Protein AF-A0A2N1HWY4-F1 (afdb_monomer)

pLDDT: mean 87.62, std 12.68, range [30.23, 97.81]

Sequence (451 aa):
MDNQNYYDKKFNTSLVYNDSLHDASQRIIEAYLDNKPAGSKNKKVSPTERDQLFWHSVLWQVTPSTVYNSEAFVLALTRYFSQDVVSNFPLLKLIASESPLSVKNAVRYSELALKPNTNKWQEFQQLTESKTHEFDELIAIIKLMHKEHEILLMDLEQAQRKLSSLSPLTCLIYISLFAFEHLLGQHSEVDCHLPEDNKTTEAWTAFKNIVAWKLENTKIEDFNLTEKCIFDTVKEHLIPFLFPTGEQKIDTKTYQNMSNLIIKQIALNSFISQSAHAFCFDDSIAFKLKKGIAVIEVANEQLNLDWKNNGHKLQLLDSYWLNRGVDELIASGMAEQKIGSAENHDANQFAVIKTFSNQLRLIEVYGLNEYLTADSGLRVKLHEALLSLNLMSAFYNKAFIAPYQQYLYVEKNWLAAISRLAFEGLKQGENRFPITWSFKKDKVGNLKTGL

Nearest PDB structures (foldseek):
  4nee-assembly3_A  TM=1.528E-01  e=3.029E+00  Rattus norvegicus

Radius of gyration: 28.38 Å; Cα contacts (8 Å, |Δi|>4): 444; chains: 1; bounding box: 70×58×83 Å

Structure (mmCIF, N/CA/C/O backbone):
data_AF-A0A2N1HWY4-F1
#
_entry.id   AF-A0A2N1HWY4-F1
#
loop_
_atom_site.group_PDB
_atom_site.id
_atom_site.type_symbol
_atom_site.label_atom_id
_atom_site.label_alt_id
_atom_site.label_comp_id
_atom_site.label_asym_id
_atom_site.label_entity_id
_atom_site.label_seq_id
_atom_site.pdbx_PDB_ins_code
_atom_site.Cartn_x
_atom_site.Cartn_y
_atom_site.Cartn_z
_atom_site.occupancy
_atom_site.B_iso_or_equiv
_atom_site.auth_seq_id
_atom_site.auth_comp_id
_atom_site.auth_asym_id
_atom_site.auth_atom_id
_atom_site.pdbx_PDB_model_num
ATOM 1 N N . MET A 1 1 ? 26.741 -30.828 -24.649 1.00 37.62 1 MET A N 1
ATOM 2 C CA . MET A 1 1 ? 25.425 -30.185 -24.463 1.00 37.62 1 MET A CA 1
ATOM 3 C C . MET A 1 1 ? 25.696 -28.703 -24.474 1.00 37.62 1 MET A C 1
ATOM 5 O O . MET A 1 1 ? 26.247 -28.205 -23.501 1.00 37.62 1 MET A O 1
ATOM 9 N N . ASP A 1 2 ? 25.461 -28.060 -25.615 1.00 42.22 2 ASP A N 1
ATOM 10 C CA . ASP A 1 2 ? 25.796 -26.652 -25.810 1.00 42.22 2 ASP A CA 1
ATOM 11 C C . ASP A 1 2 ? 25.108 -25.805 -24.749 1.00 42.22 2 ASP A C 1
ATOM 13 O O . ASP A 1 2 ? 23.881 -25.789 -24.636 1.00 42.22 2 ASP A O 1
ATOM 17 N N . ASN A 1 3 ? 25.926 -25.130 -23.947 1.00 56.34 3 ASN A N 1
ATOM 18 C CA . ASN A 1 3 ? 25.513 -24.229 -22.880 1.00 56.34 3 ASN A CA 1
ATOM 19 C C . ASN A 1 3 ? 25.042 -22.898 -23.497 1.00 56.34 3 ASN A C 1
ATOM 21 O O . ASN A 1 3 ? 25.537 -21.823 -23.171 1.00 56.34 3 ASN A O 1
ATOM 25 N N . GLN A 1 4 ? 24.163 -22.992 -24.495 1.00 72.75 4 GLN A N 1
ATOM 26 C CA . GLN A 1 4 ? 23.717 -21.874 -25.305 1.00 72.75 4 GLN A CA 1
ATOM 27 C C . GLN A 1 4 ? 22.623 -21.126 -24.544 1.00 72.75 4 GLN A C 1
ATOM 29 O O . GLN A 1 4 ? 21.641 -21.719 -24.091 1.00 72.75 4 GLN A O 1
ATOM 34 N N . ASN A 1 5 ? 22.816 -19.819 -24.386 1.00 88.69 5 ASN A N 1
ATOM 35 C CA . ASN A 1 5 ? 21.887 -18.923 -23.712 1.00 88.69 5 ASN A CA 1
ATOM 36 C C . ASN A 1 5 ? 20.464 -19.075 -24.290 1.00 88.69 5 ASN A C 1
ATOM 38 O O . ASN A 1 5 ? 20.266 -19.118 -25.507 1.00 88.69 5 ASN A O 1
ATOM 42 N N . TYR A 1 6 ? 19.467 -19.173 -23.404 1.00 92.19 6 TYR A N 1
ATOM 43 C CA . TYR A 1 6 ? 18.059 -19.360 -23.770 1.00 92.19 6 TYR A CA 1
ATOM 44 C C . TYR A 1 6 ? 17.565 -18.300 -24.763 1.00 92.19 6 TYR A C 1
ATOM 46 O O . TYR A 1 6 ? 16.882 -18.638 -25.735 1.00 92.19 6 TYR A O 1
ATOM 54 N N . TYR A 1 7 ? 17.917 -17.035 -24.531 1.00 94.00 7 TYR A N 1
ATOM 55 C CA . TYR A 1 7 ? 17.468 -15.925 -25.364 1.00 94.00 7 TYR A CA 1
ATOM 56 C C . TYR A 1 7 ? 18.136 -15.945 -26.731 1.00 94.00 7 TYR A C 1
ATOM 58 O O . TYR A 1 7 ? 17.436 -15.807 -27.728 1.00 94.00 7 TYR A O 1
ATOM 66 N N . ASP A 1 8 ? 19.436 -16.243 -26.793 1.00 92.94 8 ASP A N 1
ATOM 67 C CA . ASP A 1 8 ? 20.169 -16.395 -28.057 1.00 92.94 8 ASP A CA 1
ATOM 68 C C . ASP A 1 8 ? 19.541 -17.495 -28.920 1.00 92.94 8 ASP A C 1
ATOM 70 O O . ASP A 1 8 ? 19.282 -17.309 -30.109 1.00 92.94 8 ASP A O 1
ATOM 74 N N . LYS A 1 9 ? 19.224 -18.646 -28.312 1.00 91.81 9 LYS A N 1
ATOM 75 C CA . LYS A 1 9 ? 18.571 -19.757 -29.013 1.00 91.81 9 LYS A CA 1
ATOM 76 C C . LYS A 1 9 ? 17.204 -19.350 -29.560 1.00 91.81 9 LYS A C 1
ATOM 78 O O . LYS A 1 9 ? 16.886 -19.653 -30.712 1.00 91.81 9 LYS A O 1
ATOM 83 N N . LYS A 1 10 ? 16.380 -18.692 -28.742 1.00 91.31 10 LYS A N 1
ATOM 84 C CA . LYS A 1 10 ? 15.033 -18.271 -29.143 1.00 91.31 10 LYS A CA 1
ATOM 85 C C . LYS A 1 10 ? 15.085 -17.167 -30.207 1.00 91.31 10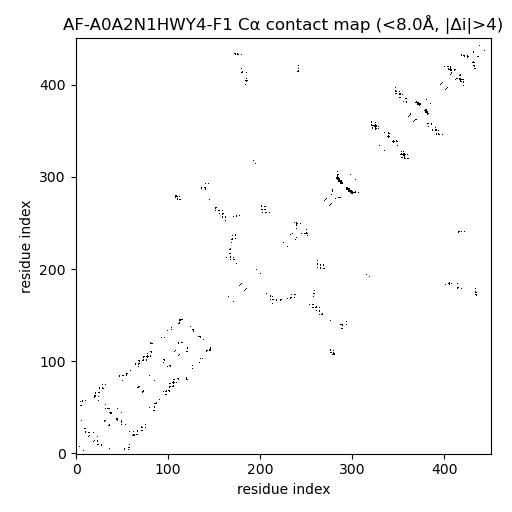 LYS A C 1
ATOM 87 O O . LYS A 1 10 ? 14.276 -17.194 -31.132 1.00 91.31 10 LYS A O 1
ATOM 92 N N . PHE A 1 11 ? 16.059 -16.264 -30.125 1.00 92.25 11 PHE A N 1
ATOM 93 C CA . PHE A 1 11 ? 16.294 -15.215 -31.113 1.00 92.25 11 PHE A CA 1
ATOM 94 C C . PHE A 1 11 ? 16.669 -15.824 -32.467 1.00 92.25 11 PHE A C 1
ATOM 96 O O . PHE A 1 11 ? 15.963 -15.612 -33.448 1.00 92.25 11 PHE A O 1
ATOM 103 N N . ASN A 1 12 ? 17.677 -16.702 -32.494 1.00 90.25 12 ASN A N 1
ATOM 104 C CA . ASN A 1 12 ? 18.094 -17.410 -33.709 1.00 90.25 12 ASN A CA 1
ATOM 105 C C . ASN A 1 12 ? 16.955 -18.232 -34.320 1.00 90.25 12 ASN A C 1
ATOM 107 O O . ASN A 1 12 ? 16.781 -18.253 -35.533 1.00 90.25 12 ASN A O 1
ATOM 111 N N . THR A 1 13 ? 16.146 -18.880 -33.480 1.00 90.00 13 THR A N 1
ATOM 112 C CA . THR A 1 13 ? 14.966 -19.623 -33.941 1.00 90.00 13 THR A CA 1
ATOM 113 C C . THR A 1 13 ? 13.958 -18.692 -34.620 1.00 90.00 13 THR A C 1
ATOM 115 O O . THR A 1 13 ? 13.431 -19.036 -35.670 1.00 90.00 13 THR A O 1
ATOM 118 N N . SER A 1 14 ? 13.719 -17.505 -34.059 1.00 88.06 14 SER A N 1
ATOM 119 C CA . SER A 1 14 ? 12.786 -16.514 -34.618 1.00 88.06 14 SER A CA 1
ATOM 120 C C . SER A 1 14 ? 13.265 -15.995 -35.981 1.00 88.06 14 SER A C 1
ATOM 122 O O . SER A 1 14 ? 12.477 -15.916 -36.919 1.00 88.06 14 SER A O 1
ATOM 124 N N . LEU A 1 15 ? 14.575 -15.768 -36.136 1.00 87.75 15 LEU A N 1
ATOM 125 C CA . LEU A 1 15 ? 15.171 -15.391 -37.425 1.00 87.75 15 LEU A CA 1
ATOM 126 C C . LEU A 1 15 ? 15.036 -16.490 -38.488 1.00 87.75 15 LEU A C 1
ATOM 128 O O . LEU A 1 15 ? 14.779 -16.192 -39.650 1.00 87.75 15 LEU A O 1
ATOM 132 N N . VAL A 1 16 ? 15.152 -17.766 -38.101 1.00 86.25 16 VAL A N 1
ATOM 133 C CA . VAL A 1 16 ? 14.926 -18.902 -39.016 1.00 86.25 16 VAL A CA 1
ATOM 134 C C . VAL A 1 16 ? 13.470 -18.964 -39.497 1.00 86.25 16 VAL A C 1
ATOM 136 O O . VAL A 1 16 ? 13.220 -19.388 -40.623 1.00 86.25 16 VAL A O 1
ATOM 139 N N . TYR A 1 17 ? 12.514 -18.495 -38.691 1.00 82.94 17 TYR A N 1
ATOM 140 C CA . TYR A 1 17 ? 11.104 -18.370 -39.077 1.00 82.94 17 TYR A CA 1
ATOM 141 C C . TYR A 1 17 ? 10.781 -17.084 -39.859 1.00 82.94 17 TYR A C 1
ATOM 143 O O . TYR A 1 17 ? 9.608 -16.771 -40.052 1.00 82.94 17 TYR A O 1
ATOM 151 N N . ASN A 1 18 ? 11.801 -16.392 -40.380 1.00 78.81 18 ASN A N 1
ATOM 152 C CA . ASN A 1 18 ? 11.673 -15.219 -41.248 1.00 78.81 18 ASN A CA 1
ATOM 153 C C . ASN A 1 18 ? 11.089 -13.968 -40.555 1.00 78.81 18 ASN A C 1
ATOM 155 O O . ASN A 1 18 ? 10.590 -13.069 -41.235 1.00 78.81 18 ASN A O 1
ATOM 159 N N . ASP A 1 19 ? 11.156 -13.892 -39.219 1.00 81.25 19 ASP A N 1
ATOM 160 C CA . ASP A 1 19 ? 10.855 -12.655 -38.492 1.00 81.25 19 ASP A CA 1
ATOM 161 C C . ASP A 1 19 ? 11.906 -11.579 -38.827 1.00 81.25 19 ASP A C 1
ATOM 163 O O . ASP A 1 19 ? 13.093 -11.873 -39.012 1.00 81.25 19 ASP A O 1
ATOM 167 N N . SER A 1 20 ? 11.489 -10.310 -38.858 1.00 90.12 20 SER A N 1
ATOM 168 C CA . SER A 1 20 ? 12.437 -9.198 -38.953 1.00 90.12 20 SER A CA 1
ATOM 169 C C . SER A 1 20 ? 13.322 -9.134 -37.697 1.00 90.12 20 SER A C 1
ATOM 171 O O . SER A 1 20 ? 12.920 -9.579 -36.619 1.00 90.12 20 SER A O 1
ATOM 173 N N . LEU A 1 21 ? 14.521 -8.542 -37.797 1.00 89.81 21 LEU A N 1
ATOM 174 C CA . LEU A 1 21 ? 15.394 -8.330 -36.628 1.00 89.81 21 LEU A CA 1
ATOM 175 C C . LEU A 1 21 ? 14.673 -7.575 -35.502 1.00 89.81 21 LEU A C 1
ATOM 177 O O . LEU A 1 21 ? 14.878 -7.872 -34.329 1.00 89.81 21 LEU A O 1
ATOM 181 N N . HIS A 1 22 ? 13.810 -6.627 -35.869 1.00 92.19 22 HIS A N 1
ATOM 182 C CA . HIS A 1 22 ? 12.997 -5.868 -34.928 1.00 92.19 22 HIS A CA 1
ATOM 183 C C . HIS A 1 22 ? 12.023 -6.778 -34.163 1.00 92.19 22 HIS A C 1
ATOM 185 O O . HIS A 1 22 ? 12.051 -6.820 -32.932 1.00 92.19 22 HIS A O 1
ATOM 191 N N . ASP A 1 23 ? 11.211 -7.557 -34.881 1.00 91.12 23 ASP A N 1
ATOM 192 C CA . ASP A 1 23 ? 10.171 -8.399 -34.276 1.00 91.12 23 ASP A CA 1
ATOM 193 C C . ASP A 1 23 ? 10.774 -9.547 -33.466 1.00 91.12 23 ASP A C 1
ATOM 195 O O . ASP A 1 23 ? 10.280 -9.890 -32.389 1.00 91.12 23 ASP A O 1
ATOM 199 N N . ALA A 1 24 ? 11.885 -10.111 -33.947 1.00 93.06 24 ALA A N 1
ATOM 200 C CA . ALA A 1 24 ? 12.639 -11.115 -33.215 1.00 93.06 24 ALA A CA 1
ATOM 201 C C . ALA A 1 24 ? 13.155 -10.551 -31.882 1.00 93.06 24 ALA A C 1
ATOM 203 O O . ALA A 1 24 ? 12.954 -11.187 -30.848 1.00 93.06 24 ALA A O 1
ATOM 204 N N . SER A 1 25 ? 13.756 -9.354 -31.864 1.00 93.94 25 SER A N 1
ATOM 205 C CA . SER A 1 25 ? 14.208 -8.718 -30.617 1.00 93.94 25 SER A CA 1
ATOM 206 C C . SER A 1 25 ? 13.038 -8.422 -29.674 1.00 93.94 25 SER A C 1
ATOM 208 O O . SER A 1 25 ? 13.122 -8.727 -28.482 1.00 93.94 25 SER A O 1
ATOM 210 N N . GLN A 1 26 ? 11.916 -7.917 -30.194 1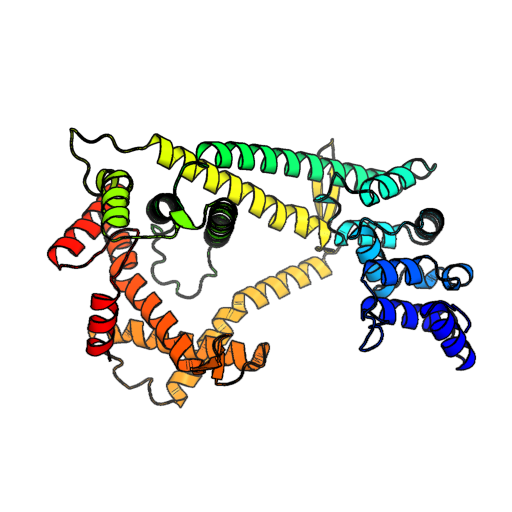.00 93.44 26 GLN A N 1
ATOM 211 C CA . GLN A 1 26 ? 10.733 -7.617 -29.387 1.00 93.44 26 GLN A CA 1
ATOM 212 C C . GLN A 1 26 ? 10.151 -8.872 -28.713 1.00 93.44 26 GLN A C 1
ATOM 214 O O . GLN A 1 26 ? 9.933 -8.876 -27.501 1.00 93.44 26 GLN A O 1
ATOM 219 N N . ARG A 1 27 ? 10.021 -9.990 -29.441 1.00 93.12 27 ARG A N 1
ATOM 220 C CA . ARG A 1 27 ? 9.556 -11.274 -28.874 1.00 93.12 27 ARG A CA 1
ATOM 221 C C . ARG A 1 27 ? 10.457 -11.815 -27.764 1.00 93.12 27 ARG A C 1
ATOM 223 O O . ARG A 1 27 ? 10.013 -12.603 -26.920 1.00 93.12 27 ARG A O 1
ATOM 230 N N . ILE A 1 28 ? 11.744 -11.474 -27.789 1.00 95.81 28 ILE A N 1
ATOM 231 C CA . ILE A 1 28 ? 12.697 -11.865 -26.747 1.00 95.81 28 ILE A CA 1
ATOM 232 C C . ILE A 1 28 ? 12.550 -10.988 -25.510 1.00 95.81 28 ILE A C 1
ATOM 234 O O . ILE A 1 28 ? 12.525 -11.522 -24.399 1.00 95.81 28 ILE A O 1
ATOM 238 N N . ILE A 1 29 ? 12.376 -9.683 -25.699 1.00 96.44 29 ILE A N 1
ATOM 239 C CA . ILE A 1 29 ? 12.075 -8.739 -24.620 1.00 96.44 29 ILE A CA 1
ATOM 240 C C . ILE A 1 29 ? 10.778 -9.145 -23.909 1.00 96.44 29 ILE A C 1
ATOM 242 O O . ILE A 1 29 ? 10.773 -9.316 -22.692 1.00 96.44 29 ILE A O 1
ATOM 246 N N . GLU A 1 30 ? 9.707 -9.411 -24.657 1.00 95.44 30 GLU A N 1
ATOM 247 C CA . GLU A 1 30 ? 8.430 -9.888 -24.109 1.00 95.44 30 GLU A CA 1
ATOM 248 C C . GLU A 1 30 ? 8.598 -11.206 -23.345 1.00 95.44 30 GLU A C 1
ATOM 250 O O . GLU A 1 30 ? 8.057 -11.381 -22.258 1.00 95.44 30 GLU A O 1
ATOM 255 N N . ALA A 1 31 ? 9.426 -12.128 -23.848 1.00 94.75 31 ALA A N 1
ATOM 256 C CA . ALA A 1 31 ? 9.707 -13.372 -23.138 1.00 94.75 31 ALA A CA 1
ATOM 257 C C . ALA A 1 31 ? 10.406 -13.144 -21.790 1.00 94.75 31 ALA A C 1
ATOM 259 O O . ALA A 1 31 ? 10.096 -13.833 -20.817 1.00 94.75 31 ALA A O 1
ATOM 260 N N . TYR A 1 32 ? 11.346 -12.203 -21.733 1.00 96.25 32 TYR A N 1
ATOM 261 C CA . TYR A 1 32 ? 12.007 -11.813 -20.492 1.00 96.25 32 TYR A CA 1
ATOM 262 C C . TYR A 1 32 ? 11.018 -11.168 -19.510 1.00 96.25 32 TYR A C 1
ATOM 264 O O . TYR A 1 32 ? 10.983 -11.542 -18.331 1.00 96.25 32 TYR A O 1
ATOM 272 N N . LEU A 1 33 ? 10.154 -10.271 -19.998 1.00 95.31 33 LEU A N 1
ATOM 273 C CA . LEU A 1 33 ? 9.088 -9.656 -19.202 1.00 95.31 33 LEU A CA 1
ATOM 274 C C . LEU A 1 33 ? 8.102 -10.697 -18.650 1.00 95.31 33 LEU A C 1
ATOM 276 O O . LEU A 1 33 ? 7.759 -10.650 -17.466 1.00 95.31 33 LEU A O 1
ATOM 280 N N . ASP A 1 34 ? 7.782 -11.715 -19.446 1.00 94.31 34 ASP A N 1
ATOM 281 C CA . ASP A 1 34 ? 6.984 -12.892 -19.080 1.00 94.31 34 ASP A CA 1
ATOM 282 C C . ASP A 1 34 ? 7.682 -13.853 -18.105 1.00 94.31 34 ASP A C 1
ATOM 284 O O . ASP A 1 34 ? 7.174 -14.944 -17.831 1.00 94.31 34 ASP A O 1
ATOM 288 N N . ASN A 1 35 ? 8.863 -13.506 -17.588 1.00 92.69 35 ASN A N 1
ATOM 289 C CA . ASN A 1 35 ? 9.628 -14.350 -16.675 1.00 92.69 35 ASN A CA 1
ATOM 290 C C . ASN A 1 35 ? 10.062 -15.693 -17.297 1.00 92.69 35 ASN A C 1
ATOM 292 O O . ASN A 1 35 ? 10.231 -16.696 -16.596 1.00 92.69 35 ASN A O 1
ATOM 296 N N . LYS A 1 36 ? 10.287 -15.734 -18.614 1.00 91.75 36 LYS A N 1
ATOM 297 C CA . LYS A 1 36 ? 10.892 -16.891 -19.288 1.00 91.75 36 LYS A CA 1
ATOM 298 C C . LYS A 1 36 ? 12.419 -16.746 -19.264 1.00 91.75 36 LYS A C 1
ATOM 300 O O . LYS A 1 36 ? 12.904 -15.632 -19.370 1.00 91.75 36 LYS A O 1
ATOM 305 N N . PRO A 1 37 ? 13.189 -17.839 -19.142 1.00 90.12 37 PRO A N 1
ATOM 306 C CA . PRO A 1 37 ? 12.729 -19.206 -18.930 1.00 90.12 37 PRO A CA 1
ATOM 307 C C . PRO A 1 37 ? 12.265 -19.441 -17.481 1.00 90.12 37 PRO A C 1
ATOM 309 O O . PRO A 1 37 ? 12.848 -18.928 -16.525 1.00 90.12 37 PRO A O 1
ATOM 312 N N . ALA A 1 38 ? 11.233 -20.274 -17.320 1.00 78.75 38 ALA A N 1
ATOM 313 C CA . ALA A 1 38 ? 10.741 -20.708 -16.007 1.00 78.75 38 ALA A CA 1
ATOM 314 C C . ALA A 1 38 ? 11.636 -21.792 -15.356 1.00 78.75 38 ALA A C 1
ATOM 316 O O . ALA A 1 38 ? 11.541 -22.051 -14.157 1.00 78.75 38 ALA A O 1
ATOM 317 N N . GLY A 1 39 ? 12.528 -22.411 -16.138 1.00 73.75 39 GLY A N 1
ATOM 318 C CA . GLY A 1 39 ? 13.317 -23.576 -15.731 1.00 73.75 39 GLY A CA 1
ATOM 319 C C . GLY A 1 39 ? 12.560 -24.899 -15.885 1.00 73.75 39 GLY A C 1
ATOM 320 O O . GLY A 1 39 ? 11.459 -24.948 -16.431 1.00 73.75 39 GLY A O 1
ATOM 321 N N . SER A 1 40 ? 13.175 -25.992 -15.433 1.00 73.69 40 SER A N 1
ATOM 322 C CA . SER A 1 40 ? 12.546 -27.323 -15.396 1.00 73.69 40 SER A CA 1
ATOM 323 C C . SER A 1 40 ? 11.934 -27.593 -14.018 1.00 73.69 40 SER A C 1
ATOM 325 O O . SER A 1 40 ? 12.282 -26.918 -13.049 1.00 73.69 40 SER A O 1
ATOM 327 N N . LYS A 1 41 ? 11.084 -28.626 -13.891 1.00 68.19 41 LYS A N 1
ATOM 328 C CA . LYS A 1 41 ? 10.497 -29.033 -12.595 1.00 68.19 41 LYS A CA 1
ATOM 329 C C . LYS A 1 41 ? 11.546 -29.230 -11.485 1.00 68.19 41 LYS A C 1
ATOM 331 O O . LYS A 1 41 ? 11.234 -28.983 -10.327 1.00 68.19 41 LYS A O 1
ATOM 336 N N . ASN A 1 42 ? 12.777 -29.609 -11.845 1.00 65.75 42 ASN A N 1
ATOM 337 C CA . ASN A 1 42 ? 13.858 -29.913 -10.902 1.00 65.75 42 ASN A CA 1
ATOM 338 C C . ASN A 1 42 ? 14.873 -28.769 -10.721 1.00 65.75 42 ASN A C 1
ATOM 340 O O . ASN A 1 42 ? 15.638 -28.787 -9.763 1.00 65.75 42 ASN A O 1
ATOM 344 N N . LYS A 1 43 ? 14.899 -27.774 -11.619 1.00 79.81 43 LYS A N 1
ATOM 345 C CA . LYS A 1 43 ? 15.765 -26.590 -11.505 1.00 79.81 43 LYS A CA 1
ATOM 346 C C . LYS A 1 43 ? 15.032 -25.370 -12.050 1.00 79.81 43 LYS A C 1
ATOM 348 O O . LYS A 1 43 ? 14.955 -25.183 -13.268 1.00 79.81 43 LYS A O 1
ATOM 353 N N . LYS A 1 44 ? 14.496 -24.560 -11.137 1.00 84.88 44 LYS A N 1
ATOM 354 C CA . LYS A 1 44 ? 13.939 -23.243 -11.456 1.00 84.88 44 LYS A CA 1
ATOM 355 C C . LYS A 1 44 ? 15.083 -22.274 -11.740 1.00 84.88 44 LYS A C 1
ATOM 357 O O . LYS A 1 44 ? 16.103 -22.326 -11.061 1.00 84.88 44 LYS A O 1
ATOM 362 N N . VAL A 1 45 ? 14.896 -21.420 -12.739 1.00 86.12 45 VAL A N 1
ATOM 363 C CA . VAL A 1 45 ? 15.841 -20.338 -13.042 1.00 86.12 45 VAL A CA 1
ATOM 364 C C . VAL A 1 45 ? 15.554 -19.190 -12.085 1.00 86.12 45 VAL A C 1
ATOM 366 O O . VAL A 1 45 ? 14.397 -18.771 -11.964 1.00 86.12 45 VAL A O 1
ATOM 369 N N . SER A 1 46 ? 16.580 -18.718 -11.380 1.00 89.88 46 SER A N 1
ATOM 370 C CA . SER A 1 46 ? 16.421 -17.590 -10.459 1.00 89.88 46 SER A CA 1
ATOM 371 C C . SER A 1 46 ? 16.212 -16.276 -11.233 1.00 89.88 46 SER A C 1
ATOM 373 O O . SER A 1 46 ? 16.608 -16.183 -12.398 1.00 89.88 46 SER A O 1
ATOM 375 N N . PRO A 1 47 ? 15.608 -15.240 -10.621 1.00 90.31 47 PRO A N 1
ATOM 376 C CA . PRO A 1 47 ? 15.508 -13.921 -11.248 1.00 90.31 47 PRO A CA 1
ATOM 377 C C . PRO A 1 47 ? 16.873 -13.388 -11.707 1.00 90.31 47 PRO A C 1
ATOM 379 O O . PRO A 1 47 ? 17.026 -13.008 -12.859 1.00 90.31 47 PRO A O 1
ATOM 382 N N . THR A 1 48 ? 17.899 -13.495 -10.861 1.00 91.06 48 THR A N 1
ATOM 383 C CA . THR A 1 48 ? 19.264 -13.057 -11.179 1.00 91.06 48 THR A CA 1
ATOM 384 C C . THR A 1 48 ? 19.873 -13.812 -12.360 1.00 91.06 48 THR A C 1
ATOM 386 O O . THR A 1 48 ? 20.467 -13.198 -13.241 1.00 91.06 48 THR A O 1
ATOM 389 N N . GLU A 1 49 ? 19.714 -15.139 -12.413 1.00 92.12 49 GLU A N 1
ATOM 390 C CA . GLU A 1 49 ? 20.183 -15.936 -13.555 1.00 92.12 49 GLU A CA 1
ATOM 391 C C . GLU A 1 49 ? 19.481 -15.502 -14.849 1.00 92.12 49 GLU A C 1
ATOM 393 O O . GLU A 1 49 ? 20.106 -15.422 -15.906 1.00 92.12 49 GLU A O 1
ATOM 398 N N . ARG A 1 50 ? 18.180 -15.195 -14.770 1.00 94.00 50 ARG A N 1
ATOM 399 C CA . ARG A 1 50 ? 17.389 -14.727 -15.911 1.00 94.00 50 ARG A CA 1
ATOM 400 C C . ARG A 1 50 ? 17.866 -13.368 -16.412 1.00 94.00 50 ARG A C 1
ATOM 402 O O . ARG A 1 50 ? 18.037 -13.214 -17.622 1.00 94.00 50 ARG A O 1
ATOM 409 N N . ASP A 1 5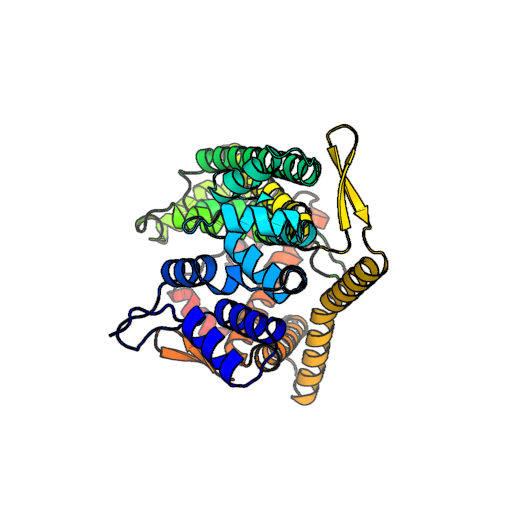1 ? 18.093 -12.428 -15.502 1.00 94.56 51 ASP A N 1
ATOM 410 C CA . ASP A 1 51 ? 18.620 -11.100 -15.813 1.00 94.56 51 ASP A CA 1
ATOM 411 C C . ASP A 1 51 ? 20.007 -11.226 -16.454 1.00 94.56 51 ASP A C 1
ATOM 413 O O . ASP A 1 51 ? 20.284 -10.612 -17.484 1.00 94.56 51 ASP A O 1
ATOM 417 N N . GLN A 1 52 ? 20.866 -12.090 -15.907 1.00 94.62 52 GLN A N 1
ATOM 418 C CA . GLN A 1 52 ? 22.217 -12.290 -16.420 1.00 94.62 52 GLN A CA 1
ATOM 419 C C . GLN A 1 52 ? 22.206 -12.857 -17.840 1.00 94.62 52 GLN A C 1
ATOM 421 O O . GLN A 1 52 ? 22.922 -12.341 -18.699 1.00 94.62 52 GLN A O 1
ATOM 426 N N . LEU A 1 53 ? 21.364 -13.861 -18.106 1.00 94.56 53 LEU A N 1
ATOM 427 C CA . LEU A 1 53 ? 21.170 -14.414 -19.447 1.00 94.56 53 LEU A CA 1
ATOM 428 C C . LEU A 1 53 ? 20.631 -13.362 -20.426 1.00 94.56 53 LEU A C 1
ATOM 430 O O . LEU A 1 53 ? 21.082 -13.306 -21.567 1.00 94.56 53 LEU A O 1
ATOM 434 N N . PHE A 1 54 ? 19.677 -12.530 -20.011 1.00 96.06 54 PHE A N 1
ATOM 435 C CA . PHE A 1 54 ? 19.058 -11.548 -20.901 1.00 96.06 54 PHE A CA 1
ATOM 436 C C . PHE A 1 54 ? 20.025 -10.415 -21.258 1.00 96.06 54 PHE A C 1
ATOM 438 O O . PHE A 1 54 ? 20.286 -10.167 -22.435 1.00 96.06 54 PHE A O 1
ATOM 445 N N . TRP A 1 55 ? 20.624 -9.765 -20.258 1.00 96.31 55 TRP A N 1
ATOM 446 C CA . TRP A 1 55 ? 21.470 -8.584 -20.465 1.00 96.31 55 TRP A CA 1
ATOM 447 C C . TRP A 1 55 ? 22.830 -8.893 -21.094 1.00 96.31 55 TRP A C 1
ATOM 449 O O . TRP A 1 55 ? 23.449 -7.991 -21.647 1.00 96.31 55 TRP A O 1
ATOM 459 N N . HIS A 1 56 ? 23.283 -10.151 -21.066 1.00 95.56 56 HIS A N 1
ATOM 460 C CA . HIS A 1 56 ? 24.517 -10.601 -21.730 1.00 95.56 56 HIS A CA 1
ATOM 461 C C . HIS A 1 56 ? 24.258 -11.426 -22.998 1.00 95.56 56 HIS A C 1
ATOM 463 O O . HIS A 1 56 ? 25.163 -12.089 -23.504 1.00 95.56 56 HIS A O 1
ATOM 469 N N . SER A 1 57 ? 23.026 -11.413 -23.509 1.00 94.69 57 SER A N 1
ATOM 470 C CA . SER A 1 57 ? 22.688 -12.052 -24.778 1.00 94.69 57 SER A CA 1
ATOM 471 C C . SER A 1 57 ? 23.445 -11.414 -25.946 1.00 94.69 57 SER A C 1
ATOM 473 O O . SER A 1 57 ? 23.635 -10.197 -25.998 1.00 94.69 57 SER A O 1
ATOM 475 N N . VAL A 1 58 ? 23.832 -12.231 -26.929 1.00 91.69 58 VAL A N 1
ATOM 476 C CA . VAL A 1 58 ? 24.487 -11.731 -28.150 1.00 91.69 58 VAL A CA 1
ATOM 477 C C . VAL A 1 58 ? 23.530 -10.938 -29.045 1.00 91.69 58 VAL A C 1
ATOM 479 O O . VAL A 1 58 ? 23.991 -10.206 -29.918 1.00 91.69 58 VAL A O 1
ATOM 482 N N . LEU A 1 59 ? 22.211 -11.018 -28.809 1.00 91.88 59 LEU A N 1
ATOM 483 C CA . LEU A 1 59 ? 21.199 -10.288 -29.583 1.00 91.88 59 LEU A CA 1
ATOM 484 C C . LEU A 1 59 ? 21.433 -8.771 -29.560 1.00 91.88 59 LEU A C 1
ATOM 486 O O . LEU A 1 59 ? 21.136 -8.082 -30.536 1.00 91.88 59 LEU A O 1
ATOM 490 N N . TRP A 1 60 ? 22.025 -8.243 -28.483 1.00 93.88 60 TRP A N 1
ATOM 491 C CA . TRP A 1 60 ? 22.302 -6.813 -28.342 1.00 93.88 60 TRP A CA 1
ATOM 492 C C . TRP A 1 60 ? 23.346 -6.288 -29.329 1.00 93.88 60 TRP A C 1
ATOM 494 O O . TRP A 1 60 ? 23.398 -5.088 -29.560 1.00 93.88 60 TRP A O 1
ATOM 504 N N . GLN A 1 61 ? 24.141 -7.167 -29.947 1.00 90.19 61 GLN A N 1
ATOM 505 C CA . GLN A 1 61 ? 25.112 -6.781 -30.976 1.00 90.19 61 GLN A CA 1
ATOM 506 C C . GLN A 1 61 ? 24.457 -6.489 -32.333 1.00 90.19 61 GLN A C 1
ATOM 508 O O . GLN A 1 61 ? 25.052 -5.812 -33.166 1.00 90.19 61 GLN A O 1
ATOM 513 N N . VAL A 1 62 ? 23.252 -7.017 -32.569 1.00 90.81 62 VAL A N 1
ATOM 514 C CA . VAL A 1 62 ? 22.551 -6.951 -33.864 1.00 90.81 62 VAL A CA 1
ATOM 515 C C . VAL A 1 62 ? 21.181 -6.276 -33.771 1.00 90.81 62 VAL A C 1
ATOM 517 O O . VAL A 1 62 ? 20.489 -6.140 -34.778 1.00 90.81 62 VAL A O 1
ATOM 520 N N . THR A 1 63 ? 20.768 -5.873 -32.567 1.00 92.12 63 THR A N 1
ATOM 521 C CA . THR A 1 63 ? 19.456 -5.265 -32.328 1.00 92.12 63 THR A CA 1
ATOM 522 C C . THR A 1 63 ? 19.391 -3.868 -32.954 1.00 92.12 63 THR A C 1
ATOM 524 O O . THR A 1 63 ? 20.258 -3.042 -32.668 1.00 92.12 63 THR A O 1
ATOM 527 N N . PRO A 1 64 ? 18.368 -3.572 -33.779 1.00 91.88 64 PRO A N 1
ATOM 528 C CA . PRO A 1 64 ? 18.169 -2.234 -34.328 1.00 91.88 64 PRO A CA 1
ATOM 529 C C . PRO A 1 64 ? 17.891 -1.198 -33.234 1.00 91.88 64 PRO A C 1
ATOM 531 O O . PRO A 1 64 ? 17.149 -1.478 -32.291 1.00 91.88 64 PRO A O 1
ATOM 534 N N . SER A 1 65 ? 18.387 0.031 -33.399 1.00 90.31 65 SER A N 1
ATOM 535 C CA . SER A 1 65 ? 18.181 1.114 -32.424 1.00 90.31 65 SER A CA 1
ATOM 536 C C . SER A 1 65 ? 16.710 1.501 -32.232 1.00 90.31 65 SER A C 1
ATOM 538 O O . SER A 1 65 ? 16.323 1.964 -31.160 1.00 90.31 65 SER A O 1
ATOM 540 N N . THR A 1 66 ? 15.849 1.237 -33.222 1.00 91.69 66 THR A N 1
ATOM 541 C CA . THR A 1 66 ? 14.396 1.443 -33.111 1.00 91.69 66 THR A CA 1
ATOM 542 C C . THR A 1 66 ? 13.765 0.619 -31.987 1.00 91.69 66 THR A C 1
ATOM 544 O O . THR A 1 66 ? 12.846 1.109 -31.334 1.00 91.69 66 THR A O 1
ATOM 547 N N . VAL A 1 67 ? 14.300 -0.572 -31.687 1.00 94.12 67 VAL A N 1
ATOM 548 C CA . VAL A 1 67 ? 13.804 -1.449 -30.610 1.00 94.12 67 VAL A CA 1
ATOM 549 C C . VAL A 1 67 ? 13.961 -0.790 -29.239 1.00 94.12 67 VAL A C 1
ATOM 551 O O . VAL A 1 67 ? 13.103 -0.970 -28.372 1.00 94.12 67 VAL A O 1
ATOM 554 N N . TYR A 1 68 ? 15.009 0.017 -29.042 1.00 94.81 68 TYR A N 1
ATOM 555 C CA . TYR A 1 68 ? 15.251 0.693 -27.768 1.00 94.81 68 TYR A CA 1
ATOM 556 C C . TYR A 1 68 ? 14.171 1.717 -27.413 1.00 94.81 68 TYR A C 1
ATOM 558 O O . TYR A 1 68 ? 14.024 2.048 -26.243 1.00 94.81 68 TYR A O 1
ATOM 566 N N . ASN A 1 69 ? 13.388 2.188 -28.386 1.00 93.38 69 ASN A N 1
ATOM 567 C CA . ASN A 1 69 ? 12.274 3.113 -28.160 1.00 93.38 69 ASN A CA 1
ATOM 568 C C . ASN A 1 69 ? 10.935 2.402 -27.890 1.00 93.38 69 ASN A C 1
ATOM 570 O O . ASN A 1 69 ? 9.931 3.070 -27.664 1.00 93.38 69 ASN A O 1
ATOM 574 N N . SER A 1 70 ? 10.892 1.066 -27.929 1.00 95.12 70 SER A N 1
ATOM 575 C CA . SER A 1 70 ? 9.659 0.315 -27.667 1.00 95.12 70 SER A CA 1
ATOM 576 C C . SER A 1 70 ? 9.291 0.312 -26.179 1.00 95.12 70 SER A C 1
ATOM 578 O O . SER A 1 70 ? 10.162 0.210 -25.312 1.00 95.12 70 SER A O 1
ATOM 580 N N . GLU A 1 71 ? 7.992 0.338 -25.870 1.00 94.00 71 GLU A N 1
ATOM 581 C CA . GLU A 1 71 ? 7.488 0.257 -24.488 1.00 94.00 71 GLU A CA 1
ATOM 582 C C . GLU A 1 71 ? 7.966 -1.016 -23.775 1.00 94.00 71 GLU A C 1
ATOM 584 O O . GLU A 1 71 ? 8.406 -0.969 -22.626 1.00 94.00 71 GLU A O 1
ATOM 589 N N . ALA A 1 72 ? 7.961 -2.153 -24.479 1.00 95.62 72 ALA A N 1
ATOM 590 C CA . ALA A 1 72 ? 8.461 -3.418 -23.952 1.00 95.62 72 ALA A CA 1
ATOM 591 C C . ALA A 1 72 ? 9.936 -3.309 -23.530 1.00 95.62 72 ALA A C 1
ATOM 593 O O . ALA A 1 72 ? 10.327 -3.809 -22.472 1.00 95.62 72 ALA A O 1
ATOM 594 N N . PHE A 1 73 ? 10.767 -2.629 -24.324 1.00 97.38 73 PHE A N 1
ATOM 595 C CA . PHE A 1 73 ? 12.162 -2.423 -23.956 1.00 97.38 73 PHE A CA 1
ATOM 596 C C . PHE A 1 73 ? 12.310 -1.484 -22.759 1.00 97.38 73 PHE A C 1
ATOM 598 O O . PHE A 1 73 ? 13.099 -1.785 -21.865 1.00 97.38 73 PHE A O 1
ATOM 605 N N . VAL A 1 74 ? 11.533 -0.396 -22.696 1.00 97.44 74 VAL A N 1
ATOM 606 C CA . VAL A 1 74 ? 11.530 0.507 -21.534 1.00 97.44 74 VAL A CA 1
ATOM 607 C C . VAL A 1 74 ? 11.203 -0.269 -20.260 1.00 97.44 74 VAL A C 1
ATOM 609 O O . VAL A 1 74 ? 11.948 -0.158 -19.296 1.00 97.44 74 VAL A O 1
ATOM 612 N N . LEU A 1 75 ? 10.187 -1.137 -20.270 1.00 97.12 75 LEU A N 1
ATOM 613 C CA . LEU A 1 75 ? 9.847 -1.991 -19.123 1.00 97.12 75 LEU A CA 1
ATOM 614 C C . LEU A 1 75 ? 10.966 -2.978 -18.761 1.00 97.12 75 LEU A C 1
ATOM 616 O O . LEU A 1 75 ? 11.224 -3.233 -17.580 1.00 97.12 75 LEU A O 1
ATOM 620 N N . ALA A 1 76 ? 11.652 -3.544 -19.757 1.00 97.62 76 ALA A N 1
ATOM 621 C CA . ALA A 1 76 ? 12.798 -4.409 -19.502 1.00 97.62 76 ALA A CA 1
ATOM 622 C C . ALA A 1 76 ? 13.934 -3.616 -18.846 1.00 97.62 76 ALA A C 1
ATOM 624 O O . ALA A 1 76 ? 14.488 -4.057 -17.839 1.00 97.62 76 ALA A O 1
ATOM 625 N N . LEU A 1 77 ? 14.231 -2.421 -19.355 1.00 97.81 77 LEU A N 1
ATOM 626 C CA . LEU A 1 77 ? 15.238 -1.526 -18.799 1.00 97.81 77 LEU A CA 1
ATOM 627 C C . LEU A 1 77 ? 14.840 -1.006 -17.405 1.00 97.81 77 LEU A C 1
ATOM 629 O O . LEU A 1 77 ? 15.693 -0.902 -16.529 1.00 97.81 77 LEU A O 1
ATOM 633 N N . THR A 1 78 ? 13.553 -0.777 -17.139 1.00 97.75 78 THR A N 1
ATOM 634 C CA . THR A 1 78 ? 13.041 -0.503 -15.789 1.00 97.75 78 THR A CA 1
ATOM 635 C C . THR A 1 78 ? 13.423 -1.636 -14.844 1.00 97.75 78 THR A C 1
ATOM 637 O O . THR A 1 78 ? 14.007 -1.379 -13.793 1.00 97.75 78 THR A O 1
ATOM 640 N N . ARG A 1 79 ? 13.205 -2.902 -15.242 1.00 96.00 79 ARG A N 1
ATOM 641 C CA . ARG A 1 79 ? 13.650 -4.059 -14.445 1.00 96.00 79 ARG A CA 1
ATOM 642 C C . ARG A 1 79 ? 15.161 -4.076 -14.227 1.00 96.00 79 ARG A C 1
ATOM 644 O O . ARG A 1 79 ? 15.586 -4.417 -13.130 1.00 96.00 79 ARG A O 1
ATOM 651 N N . TYR A 1 80 ? 15.962 -3.687 -15.224 1.00 96.56 80 TYR A N 1
ATOM 652 C CA . TYR A 1 80 ? 17.418 -3.564 -15.065 1.00 96.56 80 TYR A CA 1
ATOM 653 C C . TYR A 1 80 ? 17.800 -2.580 -13.960 1.00 96.56 80 TYR A C 1
ATOM 655 O O . TYR A 1 80 ? 18.679 -2.899 -13.162 1.00 96.56 80 TYR A O 1
ATOM 663 N N . PHE A 1 81 ? 17.144 -1.418 -13.898 1.00 96.75 81 PHE A N 1
ATOM 664 C CA . PHE A 1 81 ? 17.389 -0.409 -12.864 1.00 96.75 81 PHE A CA 1
ATOM 665 C C . PHE A 1 81 ? 16.762 -0.755 -11.503 1.00 96.75 81 PHE A C 1
ATOM 667 O O . PHE A 1 81 ? 17.199 -0.229 -10.482 1.00 96.75 81 PHE A O 1
ATOM 674 N N . SER A 1 82 ? 15.763 -1.640 -11.457 1.00 94.12 82 SER A N 1
ATOM 675 C CA . SER A 1 82 ? 15.127 -2.084 -10.207 1.00 94.12 82 SER A CA 1
ATOM 676 C C . SER A 1 82 ? 15.894 -3.181 -9.455 1.00 94.12 82 SER A C 1
ATOM 678 O O . SER A 1 82 ? 15.552 -3.453 -8.304 1.00 94.12 82 SER A O 1
ATOM 680 N N . GLN A 1 83 ? 16.897 -3.810 -10.074 1.00 92.69 83 GLN A N 1
ATOM 681 C CA . GLN A 1 83 ? 17.729 -4.871 -9.487 1.00 92.69 83 GLN A CA 1
ATOM 682 C C . GLN A 1 83 ? 19.178 -4.409 -9.304 1.00 92.69 83 GLN A C 1
ATOM 684 O O . GLN A 1 83 ? 19.623 -3.518 -10.012 1.00 92.69 83 GLN A O 1
ATOM 689 N N . ASP A 1 84 ? 19.939 -5.036 -8.405 1.00 91.00 84 ASP A N 1
ATOM 690 C CA . ASP A 1 84 ? 21.267 -4.528 -8.009 1.00 91.00 84 ASP A CA 1
ATOM 691 C C . ASP A 1 84 ? 22.454 -5.450 -8.343 1.00 91.00 84 ASP A C 1
ATOM 693 O O . ASP A 1 84 ? 23.599 -5.156 -8.003 1.00 91.00 84 ASP A O 1
ATOM 697 N N . VAL A 1 85 ? 22.191 -6.584 -8.997 1.00 89.75 85 VAL A N 1
ATOM 698 C CA . VAL A 1 85 ? 23.143 -7.696 -9.136 1.00 89.75 85 VAL A CA 1
ATOM 699 C C . VAL A 1 85 ? 23.790 -7.753 -10.519 1.00 89.75 85 VAL A C 1
ATOM 701 O O . VAL A 1 85 ? 25.000 -7.924 -10.642 1.00 89.75 85 VAL A O 1
ATOM 704 N N . VAL A 1 86 ? 22.994 -7.646 -11.581 1.00 93.56 86 VAL A N 1
ATOM 705 C CA . VAL A 1 86 ? 23.452 -7.805 -12.965 1.00 93.56 86 VAL A CA 1
ATOM 706 C C . VAL A 1 86 ? 23.816 -6.448 -13.540 1.00 93.56 86 VAL A C 1
ATOM 708 O O . VAL A 1 86 ? 22.994 -5.538 -13.529 1.00 93.56 86 VAL A O 1
ATOM 711 N N . SER A 1 87 ? 25.018 -6.310 -14.095 1.00 93.75 87 SER A N 1
ATOM 712 C CA . SER A 1 87 ? 25.484 -5.087 -14.754 1.00 93.75 87 SER A CA 1
ATOM 713 C C . SER A 1 87 ? 25.920 -5.372 -16.186 1.00 93.75 87 SER A C 1
ATOM 715 O O . SER A 1 87 ? 26.582 -6.374 -16.438 1.00 93.75 87 SER A O 1
ATOM 717 N N . ASN A 1 88 ? 25.565 -4.486 -17.116 1.00 95.00 88 ASN A N 1
ATOM 718 C CA . ASN A 1 88 ? 26.147 -4.420 -18.455 1.00 95.00 88 ASN A CA 1
ATOM 719 C C . ASN A 1 88 ? 26.290 -2.947 -18.865 1.00 95.00 88 ASN A C 1
ATOM 721 O O . ASN A 1 88 ? 25.556 -2.419 -19.701 1.00 95.00 88 ASN A O 1
ATOM 725 N N . PHE A 1 89 ? 27.241 -2.264 -18.229 1.00 93.94 89 PHE A N 1
ATOM 726 C CA . PHE A 1 89 ? 27.475 -0.839 -18.444 1.00 93.94 89 PHE A CA 1
ATOM 727 C C . PHE A 1 89 ? 27.835 -0.450 -19.897 1.00 93.94 89 PHE A C 1
ATOM 729 O O . PHE A 1 89 ? 27.364 0.593 -20.354 1.00 93.94 89 PHE A O 1
ATOM 736 N N . PRO A 1 90 ? 28.604 -1.248 -20.673 1.00 93.88 90 PRO A N 1
ATOM 737 C CA . PRO A 1 90 ? 28.827 -0.965 -22.093 1.00 93.88 90 PRO A CA 1
ATOM 738 C C . PRO A 1 90 ? 27.532 -0.916 -22.911 1.00 93.88 90 PRO A C 1
ATOM 740 O O . PRO A 1 90 ? 27.349 0.003 -23.708 1.00 93.88 90 PRO A O 1
ATOM 743 N N . LEU A 1 91 ? 26.615 -1.862 -22.681 1.00 94.56 91 LEU A N 1
ATOM 744 C CA . LEU A 1 91 ? 25.301 -1.855 -23.321 1.00 94.56 91 LEU A CA 1
ATOM 745 C C . LEU A 1 91 ? 24.471 -0.653 -22.861 1.00 94.56 91 LEU A C 1
ATOM 747 O O . LEU A 1 91 ? 23.854 0.011 -23.688 1.00 94.56 91 LEU A O 1
ATOM 751 N N . LEU A 1 92 ? 24.503 -0.321 -21.568 1.00 94.62 92 LEU A N 1
ATOM 752 C CA . LEU A 1 92 ? 23.802 0.852 -21.049 1.00 94.62 92 LEU A CA 1
ATOM 753 C C . LEU A 1 92 ? 24.283 2.155 -21.708 1.00 94.62 92 LEU A C 1
ATOM 755 O O . LEU A 1 92 ? 23.458 2.991 -22.065 1.00 94.62 92 LEU A O 1
ATOM 759 N N . LYS A 1 93 ? 25.595 2.314 -21.923 1.00 93.06 93 LYS A N 1
ATOM 760 C CA . LYS A 1 93 ? 26.163 3.461 -22.651 1.00 93.06 93 LYS A CA 1
ATOM 761 C C . LYS A 1 93 ? 25.653 3.552 -24.087 1.00 93.06 93 LYS A C 1
ATOM 763 O O . LYS A 1 93 ? 25.317 4.646 -24.527 1.00 93.06 93 LYS A O 1
ATOM 768 N N . LEU A 1 94 ? 25.575 2.420 -24.789 1.00 92.81 94 LEU A N 1
ATOM 769 C CA . LEU A 1 94 ? 25.024 2.356 -26.145 1.00 92.81 94 LEU A CA 1
ATOM 770 C C . LEU A 1 94 ? 23.543 2.762 -26.165 1.00 92.81 94 LEU A C 1
ATOM 772 O O . LEU A 1 94 ? 23.132 3.589 -26.972 1.00 92.81 94 LEU A O 1
ATOM 776 N N . ILE A 1 95 ? 22.741 2.224 -25.245 1.00 94.25 95 ILE A N 1
ATOM 777 C CA . ILE A 1 95 ? 21.317 2.570 -25.138 1.00 94.25 95 ILE A CA 1
ATOM 778 C C . ILE A 1 95 ? 21.155 4.060 -24.819 1.00 94.25 95 ILE A C 1
ATOM 780 O O . ILE A 1 95 ? 20.308 4.721 -25.407 1.00 94.25 95 ILE A O 1
ATOM 784 N N . ALA A 1 96 ? 21.984 4.605 -23.927 1.00 93.12 96 ALA A N 1
ATOM 785 C CA . ALA A 1 96 ? 21.938 6.014 -23.554 1.00 93.12 96 ALA A CA 1
ATOM 786 C C . ALA A 1 96 ? 22.251 6.955 -24.728 1.00 93.12 96 ALA A C 1
ATOM 788 O O . ALA A 1 96 ? 21.672 8.038 -24.789 1.00 93.12 96 ALA A O 1
ATOM 789 N N . SER A 1 97 ? 23.125 6.552 -25.661 1.00 91.12 97 SER A N 1
ATOM 790 C CA . SER A 1 97 ? 23.397 7.331 -26.875 1.00 91.12 97 SER A CA 1
ATOM 791 C C . SER A 1 97 ? 22.306 7.197 -27.938 1.00 91.12 97 SER A C 1
ATOM 793 O O . SER A 1 97 ? 21.999 8.178 -28.607 1.00 91.12 97 SER A O 1
ATOM 795 N N . GLU A 1 98 ? 21.723 6.007 -28.099 1.00 92.38 98 GLU A N 1
ATOM 796 C CA . GLU A 1 98 ? 20.737 5.723 -29.155 1.00 92.38 98 GLU A CA 1
ATOM 797 C C . GLU A 1 98 ? 19.303 6.126 -28.766 1.00 92.38 98 GLU A C 1
ATOM 799 O O . GLU A 1 98 ? 18.517 6.554 -29.609 1.00 92.38 98 GLU A O 1
ATOM 804 N N . SER A 1 99 ? 18.940 5.988 -27.488 1.00 94.31 99 SER A N 1
ATOM 805 C CA . SER A 1 99 ? 17.612 6.303 -26.954 1.00 94.31 99 SER A CA 1
ATOM 806 C C . SER A 1 99 ? 17.697 6.851 -25.517 1.00 94.31 99 SER A C 1
ATOM 808 O O . SER A 1 99 ? 17.396 6.156 -24.536 1.00 94.31 99 SER A O 1
ATOM 810 N N . PRO A 1 100 ? 18.084 8.129 -25.350 1.00 93.69 100 PRO A N 1
ATOM 811 C CA . PRO A 1 100 ? 18.175 8.751 -24.030 1.00 93.69 100 PRO A CA 1
ATOM 812 C C . PRO A 1 100 ? 16.819 8.826 -23.316 1.00 93.69 100 PRO A C 1
ATOM 814 O O . PRO A 1 100 ? 16.761 8.711 -22.091 1.00 93.69 100 PRO A O 1
ATOM 817 N N . LEU A 1 101 ? 15.717 8.979 -24.061 1.00 93.50 101 LEU A N 1
ATOM 818 C CA . LEU A 1 101 ? 14.369 9.029 -23.492 1.00 93.50 101 LEU A CA 1
ATOM 819 C C . LEU A 1 101 ? 13.985 7.703 -22.821 1.00 93.50 101 LEU A C 1
ATOM 821 O O . LEU A 1 101 ? 13.463 7.721 -21.708 1.00 93.50 101 LEU A O 1
ATOM 825 N N . SER A 1 102 ? 14.306 6.561 -23.436 1.00 95.69 102 SER A N 1
ATOM 826 C CA . SER A 1 102 ? 14.045 5.249 -22.836 1.00 95.69 102 SER A CA 1
ATOM 827 C C . SER A 1 102 ? 14.818 5.037 -21.542 1.00 95.69 102 SER A C 1
ATOM 829 O O . SER A 1 102 ? 14.263 4.495 -20.589 1.00 95.69 102 SER A O 1
ATOM 831 N N . VAL A 1 103 ? 16.065 5.518 -21.461 1.00 96.19 103 VAL A N 1
ATOM 832 C CA . VAL A 1 103 ? 16.837 5.497 -20.208 1.00 96.19 103 VAL A CA 1
ATOM 833 C C . VAL A 1 103 ? 16.179 6.383 -19.148 1.00 96.19 103 VAL A C 1
ATOM 835 O O . VAL A 1 103 ? 15.998 5.933 -18.018 1.00 96.19 103 VAL A O 1
ATOM 838 N N . LYS A 1 104 ? 15.773 7.612 -19.500 1.00 95.00 104 LYS A N 1
ATOM 839 C CA . LYS A 1 104 ? 15.084 8.532 -18.574 1.00 95.00 104 LYS A CA 1
ATOM 840 C C . LYS A 1 104 ? 13.806 7.908 -18.012 1.00 95.00 104 LYS A C 1
ATOM 842 O O . LYS A 1 104 ? 13.615 7.910 -16.798 1.00 95.00 104 LYS A O 1
ATOM 847 N N . ASN A 1 105 ? 12.972 7.340 -18.878 1.00 95.69 105 ASN A N 1
ATOM 848 C CA . ASN A 1 105 ? 11.725 6.688 -18.484 1.00 95.69 105 ASN A CA 1
ATOM 849 C C . ASN A 1 105 ? 11.992 5.452 -17.622 1.00 95.69 105 ASN A C 1
ATOM 851 O O . ASN A 1 105 ? 11.400 5.309 -16.558 1.00 95.69 105 ASN A O 1
ATOM 855 N N . ALA A 1 106 ? 12.948 4.608 -18.009 1.00 97.25 106 ALA A N 1
ATOM 856 C CA . ALA A 1 106 ? 13.284 3.419 -17.239 1.00 97.25 106 ALA A CA 1
ATOM 857 C C . ALA A 1 106 ? 13.775 3.741 -15.819 1.00 97.25 106 ALA A C 1
ATOM 859 O O . ALA A 1 106 ? 13.352 3.081 -14.872 1.00 97.25 106 ALA A O 1
ATOM 860 N N . VAL A 1 107 ? 14.612 4.775 -15.670 1.00 96.38 107 VAL A N 1
ATOM 861 C CA . VAL A 1 107 ? 15.099 5.272 -14.372 1.00 96.38 107 VAL A CA 1
ATOM 862 C C . VAL A 1 107 ? 13.970 5.855 -13.520 1.00 96.38 107 VAL A C 1
ATOM 864 O O . VAL A 1 107 ? 13.949 5.644 -12.305 1.00 96.38 107 VAL A O 1
ATOM 867 N N . ARG A 1 108 ? 13.025 6.581 -14.136 1.00 95.75 108 ARG A N 1
ATOM 868 C CA . ARG A 1 108 ? 11.823 7.077 -13.446 1.00 95.75 108 ARG A CA 1
ATOM 869 C C . ARG A 1 108 ? 10.978 5.907 -12.944 1.00 95.75 108 ARG A C 1
ATOM 871 O O . ARG A 1 108 ? 10.765 5.789 -11.742 1.00 95.75 108 ARG A O 1
ATOM 878 N N . TYR A 1 109 ? 10.580 4.999 -13.832 1.00 96.62 109 TYR A N 1
ATOM 879 C CA . TYR A 1 109 ? 9.705 3.873 -13.496 1.00 96.62 109 TYR A CA 1
ATOM 880 C C . TYR A 1 109 ? 10.341 2.860 -12.531 1.00 96.62 109 TYR A C 1
ATOM 882 O O . TYR A 1 109 ? 9.622 2.098 -11.893 1.00 96.62 109 TYR A O 1
ATOM 890 N N . SER A 1 110 ? 11.673 2.814 -12.402 1.00 96.12 110 SER A N 1
ATOM 891 C CA . SER A 1 110 ? 12.351 1.865 -11.502 1.00 96.12 110 SER A CA 1
ATOM 892 C C . SER A 1 110 ? 12.352 2.298 -10.033 1.00 96.12 110 SER A C 1
ATOM 894 O O . SER A 1 110 ? 12.904 1.581 -9.183 1.00 96.12 110 SER A O 1
ATOM 896 N N . GLU A 1 111 ? 11.786 3.477 -9.749 1.00 96.00 111 GLU A N 1
ATOM 897 C CA . GLU A 1 111 ? 11.757 4.124 -8.435 1.00 96.00 111 GLU A CA 1
ATOM 898 C C . GLU A 1 111 ? 13.160 4.369 -7.872 1.00 96.00 111 GLU A C 1
ATOM 900 O O . GLU A 1 111 ? 13.398 4.313 -6.663 1.00 96.00 111 GLU A O 1
ATOM 905 N N . LEU A 1 112 ? 14.129 4.646 -8.752 1.00 94.94 112 LEU A N 1
ATOM 906 C CA . LEU A 1 112 ? 15.507 4.911 -8.330 1.00 94.94 112 LEU A CA 1
ATOM 907 C C . LEU A 1 112 ? 15.585 6.132 -7.396 1.00 94.94 112 LEU A C 1
ATOM 909 O O . LEU A 1 112 ? 16.460 6.204 -6.535 1.00 94.94 112 LEU A O 1
ATOM 913 N N . ALA A 1 113 ? 14.610 7.042 -7.505 1.00 94.38 113 ALA A N 1
ATOM 914 C CA . ALA A 1 113 ? 14.392 8.190 -6.625 1.00 94.38 113 ALA A CA 1
ATOM 915 C C . ALA A 1 113 ? 14.195 7.843 -5.138 1.00 94.38 113 ALA A C 1
ATOM 917 O O . ALA A 1 113 ? 14.372 8.716 -4.295 1.00 94.38 113 ALA A O 1
ATOM 918 N N . LEU A 1 114 ? 13.871 6.592 -4.800 1.00 94.38 114 LEU A N 1
ATOM 919 C CA . LEU A 1 114 ? 13.732 6.119 -3.417 1.00 94.38 114 LEU A CA 1
ATOM 920 C C . LEU A 1 114 ? 14.900 5.218 -2.972 1.00 94.38 114 LEU A C 1
ATOM 922 O O . LEU A 1 114 ? 14.903 4.723 -1.846 1.00 94.38 114 LEU A O 1
ATOM 926 N N . LYS A 1 115 ? 15.898 4.991 -3.840 1.00 92.88 115 LYS A N 1
ATOM 927 C CA . LYS A 1 115 ? 16.950 3.972 -3.668 1.00 92.88 115 LYS A CA 1
ATOM 928 C C . LYS A 1 115 ? 18.372 4.558 -3.800 1.00 92.88 115 LYS A C 1
ATOM 930 O O . LYS A 1 115 ? 19.092 4.196 -4.736 1.00 92.88 115 LYS A O 1
ATOM 935 N N . PRO A 1 116 ? 18.811 5.429 -2.867 1.00 90.94 116 PRO A N 1
ATOM 936 C CA . PRO A 1 116 ? 20.086 6.155 -2.967 1.00 90.94 116 PRO A CA 1
ATOM 937 C C . PRO A 1 116 ? 21.337 5.266 -2.949 1.00 90.94 116 PRO A C 1
ATOM 939 O O . PRO A 1 116 ? 22.358 5.634 -3.519 1.00 90.94 116 PRO A O 1
ATOM 942 N N . ASN A 1 117 ? 21.266 4.085 -2.331 1.00 90.75 117 ASN A N 1
ATOM 943 C CA . ASN A 1 117 ? 22.435 3.233 -2.075 1.00 90.75 117 ASN A CA 1
ATOM 944 C C . ASN A 1 117 ? 22.591 2.064 -3.063 1.00 90.75 117 ASN A C 1
ATOM 946 O O . ASN A 1 117 ? 23.288 1.101 -2.759 1.00 90.75 117 ASN A O 1
ATOM 950 N N . THR A 1 118 ? 21.926 2.110 -4.219 1.00 93.69 118 THR A N 1
ATOM 951 C CA . THR A 1 118 ? 22.003 1.033 -5.221 1.00 93.69 118 THR A CA 1
ATOM 952 C C . THR A 1 118 ? 23.201 1.207 -6.153 1.00 93.69 118 THR A C 1
ATOM 954 O O . THR A 1 118 ? 23.543 2.324 -6.549 1.00 93.69 118 THR A O 1
ATOM 957 N N . ASN A 1 119 ? 23.799 0.100 -6.589 1.00 93.88 119 ASN A N 1
ATOM 958 C CA . ASN A 1 119 ? 24.799 0.087 -7.659 1.00 93.88 119 ASN A CA 1
ATOM 959 C C . ASN A 1 119 ? 24.217 0.677 -8.951 1.00 93.88 119 ASN A C 1
ATOM 961 O O . ASN A 1 119 ? 24.922 1.335 -9.712 1.00 93.88 119 ASN A O 1
ATOM 965 N N . LYS A 1 120 ? 22.909 0.510 -9.185 1.00 94.75 120 LYS A N 1
ATOM 966 C CA . LYS A 1 120 ? 22.220 1.104 -10.341 1.00 94.75 120 LYS A CA 1
ATOM 967 C C . LYS A 1 120 ? 22.169 2.614 -10.334 1.00 94.75 120 LYS A C 1
ATOM 969 O O . LYS A 1 120 ? 22.287 3.224 -11.396 1.00 94.75 120 LYS A O 1
ATOM 974 N N . TRP A 1 121 ? 22.043 3.216 -9.160 1.00 95.25 121 TRP A N 1
ATOM 975 C CA . TRP A 1 121 ? 22.187 4.655 -9.038 1.00 95.25 121 TRP A CA 1
ATOM 976 C C . TRP A 1 121 ? 23.596 5.105 -9.428 1.00 95.25 121 TRP A C 1
ATOM 978 O O . TRP A 1 121 ? 23.736 6.025 -10.231 1.00 95.25 121 TRP A O 1
ATOM 988 N N . GLN A 1 122 ? 24.631 4.401 -8.967 1.00 93.00 122 GLN A N 1
ATOM 989 C CA . GLN A 1 122 ? 26.019 4.707 -9.327 1.00 93.00 122 GLN A CA 1
ATOM 990 C C . GLN A 1 122 ? 26.285 4.535 -10.832 1.00 93.00 122 GLN A C 1
ATOM 992 O O . GLN A 1 122 ? 26.875 5.417 -11.452 1.00 93.00 122 GLN A O 1
ATOM 997 N N . GLU A 1 123 ? 25.812 3.443 -11.445 1.00 93.00 123 GLU A N 1
ATOM 998 C CA . GLU A 1 123 ? 25.907 3.227 -12.898 1.00 93.00 123 GLU A CA 1
ATOM 999 C C . GLU A 1 123 ? 25.231 4.355 -13.683 1.00 93.00 123 GLU A C 1
ATOM 1001 O O . GLU A 1 123 ? 25.791 4.858 -14.657 1.00 93.00 123 GLU A O 1
ATOM 1006 N N . PHE A 1 124 ? 24.040 4.782 -13.256 1.00 93.88 124 PHE A N 1
ATOM 1007 C CA . PHE A 1 124 ? 23.335 5.883 -13.903 1.00 93.88 124 PHE A CA 1
ATOM 1008 C C . PHE A 1 124 ? 24.100 7.206 -13.768 1.00 93.88 124 PHE A C 1
ATOM 1010 O O . PHE A 1 124 ? 24.219 7.948 -14.742 1.00 93.88 124 PHE A O 1
ATOM 1017 N N . GLN A 1 125 ? 24.695 7.483 -12.604 1.00 92.19 125 GLN A N 1
ATOM 1018 C CA . GLN A 1 125 ? 25.539 8.665 -12.414 1.00 92.19 125 GLN A CA 1
ATOM 1019 C C . GLN A 1 125 ? 26.760 8.669 -13.342 1.00 92.19 125 GLN A C 1
ATOM 1021 O O . GLN A 1 125 ? 27.068 9.700 -13.941 1.00 92.19 125 GLN A O 1
ATOM 1026 N N . GLN A 1 126 ? 27.406 7.518 -13.538 1.00 90.06 126 GLN A N 1
ATOM 1027 C CA . GLN A 1 126 ? 28.551 7.391 -14.446 1.00 90.06 126 GLN A CA 1
ATOM 1028 C C . GLN A 1 126 ? 28.205 7.702 -15.914 1.00 90.06 126 GLN A C 1
ATOM 1030 O O . GLN A 1 126 ? 29.100 8.028 -16.694 1.00 90.06 126 GLN A O 1
ATOM 1035 N N . LEU A 1 127 ? 26.928 7.658 -16.322 1.00 86.50 127 LEU A N 1
ATOM 1036 C CA . LEU A 1 127 ? 26.528 8.102 -17.666 1.00 86.50 127 LEU A CA 1
ATOM 1037 C C . LEU A 1 127 ? 26.748 9.611 -17.874 1.00 86.50 127 LEU A C 1
ATOM 1039 O O . LEU A 1 127 ? 26.999 10.029 -19.004 1.00 86.50 127 LEU A O 1
ATOM 1043 N N . THR A 1 128 ? 26.726 10.422 -16.809 1.00 72.38 128 THR A N 1
ATOM 1044 C CA . THR A 1 128 ? 26.954 11.884 -16.884 1.00 72.38 128 THR A CA 1
ATOM 1045 C C . THR A 1 128 ? 28.415 12.309 -16.870 1.00 72.38 128 THR A C 1
ATOM 1047 O O . THR A 1 128 ? 28.722 13.466 -17.127 1.00 72.38 128 THR A O 1
ATOM 1050 N N . GLU A 1 129 ? 29.345 11.374 -16.666 1.00 69.50 129 GLU A N 1
ATOM 1051 C CA . GLU A 1 129 ? 30.777 11.634 -16.881 1.00 69.50 129 GLU A CA 1
ATOM 1052 C C . GLU A 1 129 ? 31.124 11.738 -18.383 1.00 69.50 129 GLU A C 1
ATOM 1054 O O . GLU A 1 129 ? 32.244 12.090 -18.760 1.00 69.50 129 GLU A O 1
ATOM 1059 N N . SER A 1 130 ? 30.158 11.442 -19.262 1.00 62.25 130 SER A N 1
ATOM 1060 C CA . SER A 1 130 ? 30.241 11.685 -20.701 1.00 62.25 130 SER A CA 1
ATOM 1061 C C . SER A 1 130 ? 29.912 13.149 -21.050 1.00 62.25 130 SER A C 1
ATOM 1063 O O . SER A 1 130 ? 29.247 13.851 -20.302 1.00 62.25 130 SER A O 1
ATOM 1065 N N . LYS A 1 131 ? 30.377 13.648 -22.205 1.00 57.38 131 LYS A N 1
ATOM 1066 C CA . LYS A 1 131 ? 30.281 15.075 -22.604 1.00 57.38 131 LYS A CA 1
ATOM 1067 C C . LYS A 1 131 ? 28.850 15.621 -22.790 1.00 57.38 131 LYS A C 1
ATOM 1069 O O . LYS A 1 131 ? 28.692 16.796 -23.110 1.00 57.38 131 LYS A O 1
ATOM 1074 N N . THR A 1 132 ? 27.823 14.788 -22.664 1.00 63.34 132 THR A N 1
ATOM 1075 C CA . THR A 1 132 ? 26.423 15.144 -22.907 1.00 63.34 132 THR A CA 1
ATOM 1076 C C . THR A 1 132 ? 25.686 15.354 -21.587 1.00 63.34 132 THR A C 1
ATOM 1078 O O . THR A 1 132 ? 25.447 14.396 -20.858 1.00 63.34 132 THR A O 1
ATOM 1081 N N . HIS A 1 133 ? 25.244 16.587 -21.327 1.00 81.69 133 HIS A N 1
ATOM 1082 C CA . HIS A 1 133 ? 24.441 16.992 -20.156 1.00 81.69 133 HIS A CA 1
ATOM 1083 C C . HIS A 1 133 ? 22.978 16.487 -20.196 1.00 81.69 133 HIS A C 1
ATOM 1085 O O . HIS A 1 133 ? 22.071 17.095 -19.630 1.00 81.69 133 HIS A O 1
ATOM 1091 N N . GLU A 1 134 ? 22.723 15.382 -20.901 1.00 87.06 134 GLU A N 1
ATOM 1092 C CA . GLU A 1 134 ? 21.385 14.869 -21.227 1.00 87.06 134 GLU A CA 1
ATOM 1093 C C . GLU A 1 134 ? 20.614 14.402 -19.980 1.00 87.06 134 GLU A C 1
ATOM 1095 O O . GLU A 1 134 ? 19.385 14.506 -19.928 1.00 87.06 134 GLU A O 1
ATOM 1100 N N . PHE A 1 135 ? 21.330 13.908 -18.963 1.00 92.38 135 PHE A N 1
ATOM 1101 C CA . PHE A 1 135 ? 20.761 13.332 -17.739 1.00 92.38 135 PHE A CA 1
ATOM 1102 C C . PHE A 1 135 ? 20.925 14.220 -16.496 1.00 92.38 135 PHE A C 1
ATOM 1104 O O . PHE A 1 135 ? 20.395 13.876 -15.440 1.00 92.38 135 PHE A O 1
ATOM 1111 N N . ASP A 1 136 ? 21.608 15.363 -16.601 1.00 90.62 136 ASP A N 1
ATOM 1112 C CA . ASP A 1 136 ? 21.986 16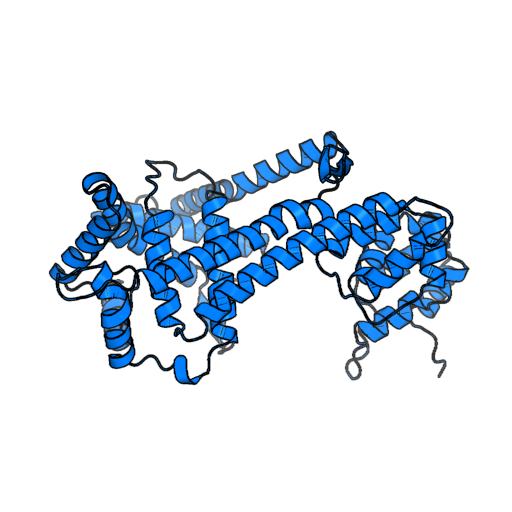.201 -15.453 1.00 90.62 136 ASP A CA 1
ATOM 1113 C C . ASP A 1 136 ? 20.774 16.690 -14.652 1.00 90.62 136 ASP A C 1
ATOM 1115 O O . ASP A 1 136 ? 20.761 16.599 -13.423 1.00 90.62 136 ASP A O 1
ATOM 1119 N N . GLU A 1 137 ? 19.729 17.164 -15.343 1.00 91.19 137 GLU A N 1
ATOM 1120 C CA . GLU A 1 137 ? 18.484 17.607 -14.702 1.00 91.19 137 GLU A CA 1
ATOM 1121 C C . GLU A 1 137 ? 17.818 16.451 -13.941 1.00 91.19 137 GLU A C 1
ATOM 1123 O O . GLU A 1 137 ? 17.435 16.609 -12.781 1.00 91.19 137 GLU A O 1
ATOM 1128 N N . LEU A 1 138 ? 17.745 15.268 -14.559 1.00 93.56 138 LEU A N 1
ATOM 1129 C CA . LEU A 1 138 ? 17.141 14.081 -13.955 1.00 93.56 138 LEU A CA 1
ATOM 1130 C C . LEU A 1 138 ? 17.924 13.616 -12.719 1.00 93.56 138 LEU A C 1
ATOM 1132 O O . LEU A 1 138 ? 17.327 13.340 -11.680 1.00 93.56 138 LEU A O 1
ATOM 1136 N N . ILE A 1 139 ? 19.257 13.584 -12.798 1.00 93.75 139 ILE A N 1
ATOM 1137 C CA . ILE A 1 139 ? 20.123 13.257 -11.659 1.00 93.75 139 ILE A CA 1
ATOM 1138 C C . ILE A 1 139 ? 19.924 14.249 -10.521 1.00 93.75 139 ILE A C 1
ATOM 1140 O O . ILE A 1 139 ? 19.839 13.845 -9.362 1.00 93.75 139 ILE A O 1
ATOM 1144 N N . ALA A 1 140 ? 19.871 15.544 -10.823 1.00 93.31 140 ALA A N 1
ATOM 1145 C CA . ALA A 1 140 ? 19.703 16.562 -9.801 1.00 93.31 140 ALA A CA 1
ATOM 1146 C C . ALA A 1 140 ? 18.320 16.473 -9.125 1.00 93.31 140 ALA A C 1
ATOM 1148 O O . ALA A 1 140 ? 18.246 16.600 -7.904 1.00 93.31 140 ALA A O 1
ATOM 1149 N N . ILE A 1 141 ? 17.253 16.154 -9.867 1.00 94.81 141 ILE A N 1
ATOM 1150 C CA . ILE A 1 141 ? 15.925 15.875 -9.289 1.00 94.81 141 ILE A CA 1
ATOM 1151 C C . ILE A 1 141 ? 15.964 14.629 -8.396 1.00 94.81 141 ILE A C 1
ATOM 1153 O O . ILE A 1 141 ? 15.484 14.679 -7.266 1.00 94.81 141 ILE A O 1
ATOM 1157 N N . ILE A 1 142 ? 16.576 13.532 -8.853 1.00 95.50 142 ILE A N 1
ATOM 1158 C CA . ILE A 1 142 ? 16.699 12.300 -8.058 1.00 95.50 142 ILE A CA 1
ATOM 1159 C C . ILE A 1 142 ? 17.484 12.550 -6.763 1.00 95.50 142 ILE A C 1
ATOM 1161 O O . ILE A 1 142 ? 17.060 12.101 -5.704 1.00 95.50 142 ILE A O 1
ATOM 1165 N N . LYS A 1 143 ? 18.567 13.337 -6.807 1.00 94.94 143 LYS A N 1
ATOM 1166 C CA . LYS A 1 143 ? 19.322 13.732 -5.603 1.00 94.94 143 LYS A CA 1
ATOM 1167 C C . LYS A 1 143 ? 18.476 14.529 -4.609 1.00 94.94 143 LYS A C 1
ATOM 1169 O O . LYS A 1 143 ? 18.631 14.343 -3.404 1.00 94.94 143 LYS A O 1
ATOM 1174 N N . LEU A 1 144 ? 17.596 15.415 -5.088 1.00 94.38 144 LEU A N 1
ATOM 1175 C CA . LEU A 1 144 ? 16.650 16.120 -4.217 1.00 94.38 144 LEU A CA 1
ATOM 1176 C C . LEU A 1 144 ? 15.673 15.134 -3.565 1.00 94.38 144 LEU A C 1
ATOM 1178 O O . LEU A 1 144 ? 15.472 15.205 -2.357 1.00 94.38 144 LEU A O 1
ATOM 1182 N N . MET A 1 145 ? 15.134 14.181 -4.332 1.00 95.12 145 MET A N 1
ATOM 1183 C CA . MET A 1 145 ? 14.244 13.142 -3.799 1.00 95.12 145 MET A CA 1
ATOM 1184 C C . MET A 1 145 ? 14.941 12.265 -2.752 1.00 95.12 145 MET A C 1
ATOM 1186 O O . MET A 1 145 ? 14.369 12.028 -1.693 1.00 95.12 145 MET A O 1
ATOM 1190 N N . HIS A 1 146 ? 16.187 11.841 -3.001 1.00 95.94 146 HIS A N 1
ATOM 1191 C CA . HIS A 1 146 ? 16.993 11.091 -2.029 1.00 95.94 146 HIS A CA 1
ATOM 1192 C C . HIS A 1 146 ? 17.157 11.858 -0.725 1.00 95.94 146 HIS A C 1
ATOM 1194 O O . HIS A 1 146 ? 16.891 11.310 0.339 1.00 95.94 146 HIS A O 1
ATOM 1200 N N . LYS A 1 147 ? 17.534 13.137 -0.811 1.00 95.00 147 LYS A N 1
ATOM 1201 C CA . LYS A 1 147 ? 17.733 13.985 0.364 1.00 95.00 147 LYS A CA 1
ATOM 1202 C C . LYS A 1 147 ? 16.461 14.105 1.204 1.00 95.00 147 LYS A C 1
ATOM 1204 O O . LYS A 1 147 ? 16.518 13.927 2.417 1.00 95.00 147 LYS A O 1
ATOM 1209 N N . GLU A 1 148 ? 15.326 14.410 0.579 1.00 94.56 148 GLU A N 1
ATOM 1210 C CA . GLU A 1 148 ? 14.056 14.544 1.305 1.00 94.56 148 GLU A CA 1
ATOM 1211 C C . GLU A 1 148 ? 13.603 13.203 1.900 1.00 94.56 148 GLU A C 1
ATOM 1213 O O . GLU A 1 148 ? 13.187 13.146 3.057 1.00 94.56 148 GLU A O 1
ATOM 1218 N N . HIS A 1 149 ? 13.757 12.105 1.155 1.00 95.56 149 HIS A N 1
ATOM 1219 C CA . HIS A 1 149 ? 13.443 10.764 1.641 1.00 95.56 149 HIS A CA 1
ATOM 1220 C C . HIS A 1 149 ? 14.292 10.375 2.862 1.00 95.56 149 HIS A C 1
ATOM 1222 O O . HIS A 1 149 ? 13.751 9.892 3.856 1.00 95.56 149 HIS A O 1
ATOM 1228 N N . GLU A 1 150 ? 15.604 10.627 2.822 1.00 95.50 150 GLU A N 1
ATOM 1229 C CA . GLU A 1 150 ? 16.521 10.366 3.937 1.00 95.50 150 GLU A CA 1
ATOM 1230 C C . GLU A 1 150 ? 16.150 11.173 5.185 1.00 95.50 150 GLU A C 1
ATOM 1232 O O . GLU A 1 150 ? 16.106 10.612 6.279 1.00 95.50 150 GLU A O 1
ATOM 1237 N N . ILE A 1 151 ? 15.818 12.461 5.032 1.00 96.06 151 ILE A N 1
ATOM 1238 C CA . ILE A 1 151 ? 15.371 13.310 6.147 1.00 96.06 151 ILE A CA 1
ATOM 1239 C C . ILE A 1 151 ? 14.111 12.723 6.797 1.00 96.06 151 ILE A C 1
ATOM 1241 O O . ILE A 1 151 ? 14.055 12.578 8.019 1.00 96.06 151 ILE A O 1
ATOM 1245 N N . LEU A 1 152 ? 13.113 12.349 5.990 1.00 96.81 152 LEU A N 1
ATOM 1246 C CA . LEU A 1 152 ? 11.854 11.788 6.487 1.00 96.81 152 LEU A CA 1
ATOM 1247 C C . LEU A 1 152 ? 12.058 10.440 7.190 1.00 96.81 152 LEU A C 1
ATOM 1249 O O . LEU A 1 152 ? 11.458 10.207 8.241 1.00 96.81 152 LEU A O 1
ATOM 1253 N N . LEU A 1 153 ? 12.922 9.574 6.651 1.00 96.38 153 LEU A N 1
ATOM 1254 C CA . LEU A 1 153 ? 13.271 8.298 7.277 1.00 96.38 153 LEU A CA 1
ATOM 1255 C C . LEU A 1 153 ? 13.997 8.496 8.609 1.00 96.38 153 LEU A C 1
ATOM 1257 O O . LEU A 1 153 ? 13.613 7.890 9.606 1.00 96.38 153 LEU A O 1
ATOM 1261 N N . MET A 1 154 ? 15.002 9.373 8.656 1.00 96.81 154 MET A N 1
ATOM 1262 C CA . MET A 1 154 ? 15.743 9.665 9.886 1.00 96.81 154 MET A CA 1
ATOM 1263 C C . MET A 1 154 ? 14.825 10.212 10.987 1.00 96.81 154 MET A C 1
ATOM 1265 O O . MET A 1 154 ? 14.894 9.763 12.135 1.00 96.81 154 MET A O 1
ATOM 1269 N N . ASP A 1 155 ? 13.938 11.146 10.638 1.00 96.81 155 ASP A N 1
ATOM 1270 C CA . ASP A 1 155 ? 12.949 11.708 11.560 1.00 96.81 155 ASP A CA 1
ATOM 1271 C C . ASP A 1 155 ? 11.980 10.636 12.083 1.00 96.81 155 ASP A C 1
ATOM 1273 O O . ASP A 1 155 ? 11.658 10.604 13.280 1.00 96.81 155 ASP A O 1
ATOM 1277 N N . LEU A 1 156 ? 11.514 9.750 11.195 1.00 97.50 156 LEU A N 1
ATOM 1278 C CA . LEU A 1 156 ? 10.623 8.647 11.542 1.00 97.50 156 LEU A CA 1
ATOM 1279 C C . LEU A 1 156 ? 11.313 7.654 12.482 1.00 97.50 156 LEU A C 1
ATOM 1281 O O . LEU A 1 156 ? 10.768 7.337 13.540 1.00 97.50 156 LEU A O 1
ATOM 1285 N N . GLU A 1 157 ? 12.525 7.210 12.149 1.00 96.56 157 GLU A N 1
ATOM 1286 C CA . GLU A 1 157 ? 13.314 6.305 12.986 1.00 96.56 157 GLU A CA 1
ATOM 1287 C C . GLU A 1 157 ? 13.576 6.902 14.372 1.00 96.56 157 GLU A C 1
ATOM 1289 O O . GLU A 1 157 ? 13.486 6.210 15.390 1.00 96.56 157 GLU A O 1
ATOM 1294 N N . GLN A 1 158 ? 13.879 8.200 14.449 1.00 96.81 158 GLN A N 1
ATOM 1295 C CA . GLN A 1 158 ? 14.077 8.870 15.730 1.00 96.81 158 GLN A CA 1
ATOM 1296 C C . GLN A 1 158 ? 12.792 8.864 16.571 1.00 96.81 158 GLN A C 1
ATOM 1298 O O . GLN A 1 158 ? 12.858 8.653 17.786 1.00 96.81 158 GLN A O 1
ATOM 1303 N N . ALA A 1 159 ? 11.627 9.080 15.953 1.00 96.50 159 ALA A N 1
ATOM 1304 C CA . ALA A 1 159 ? 10.337 8.992 16.634 1.00 96.50 159 ALA A CA 1
ATOM 1305 C C . ALA A 1 159 ? 10.027 7.553 17.088 1.00 96.50 159 ALA A C 1
ATOM 1307 O O . ALA A 1 159 ? 9.629 7.346 18.235 1.00 96.50 159 ALA A O 1
ATOM 1308 N N . GLN A 1 160 ? 10.295 6.561 16.237 1.00 96.62 160 GLN A N 1
ATOM 1309 C CA . GLN A 1 160 ? 10.138 5.136 16.535 1.00 96.62 160 GLN A CA 1
ATOM 1310 C C . GLN A 1 160 ? 10.996 4.699 17.730 1.00 96.62 160 GLN A C 1
ATOM 1312 O O . GLN A 1 160 ? 10.495 4.048 18.649 1.00 96.62 160 GLN A O 1
ATOM 1317 N N . ARG A 1 161 ? 12.271 5.110 17.787 1.00 95.00 161 ARG A N 1
ATOM 1318 C CA . ARG A 1 161 ? 13.186 4.766 18.893 1.00 95.00 161 ARG A CA 1
ATOM 1319 C C . ARG A 1 161 ? 12.648 5.204 20.257 1.00 95.00 161 ARG A C 1
ATOM 1321 O O . ARG A 1 161 ? 12.785 4.448 21.219 1.00 95.00 161 ARG A O 1
ATOM 1328 N N . LYS A 1 162 ? 11.980 6.365 20.342 1.00 94.50 162 LYS A N 1
ATOM 1329 C CA . LYS A 1 162 ? 11.356 6.868 21.586 1.00 94.50 162 LYS A CA 1
ATOM 1330 C C . LYS A 1 162 ? 10.215 5.982 22.102 1.00 94.50 162 LYS A C 1
ATOM 1332 O O . LYS A 1 162 ? 9.882 6.074 23.278 1.00 94.50 162 LYS A O 1
ATOM 1337 N N . LEU A 1 163 ? 9.620 5.160 21.237 1.00 94.62 163 LEU A N 1
ATOM 1338 C CA . LEU A 1 163 ? 8.449 4.321 21.521 1.00 94.62 163 LEU A CA 1
ATOM 1339 C C . LEU A 1 163 ? 8.756 2.820 21.387 1.00 94.62 163 LEU A C 1
ATOM 1341 O O . LEU A 1 163 ? 7.856 1.980 21.441 1.00 94.62 163 LEU A O 1
ATOM 1345 N N . SER A 1 164 ? 10.035 2.473 21.224 1.00 90.31 164 SER A N 1
ATOM 1346 C CA . SER A 1 164 ? 10.503 1.097 21.031 1.00 90.31 164 SER A CA 1
ATOM 1347 C C . SER A 1 164 ? 10.102 0.166 22.180 1.00 90.31 164 SER A C 1
ATOM 1349 O O . SER A 1 164 ? 9.766 -0.988 21.931 1.00 90.31 164 SER A O 1
ATOM 1351 N N . SER A 1 165 ? 10.042 0.680 23.410 1.00 90.31 165 SER A N 1
ATOM 1352 C CA . SER A 1 165 ? 9.682 -0.077 24.613 1.00 90.31 165 SER A CA 1
ATOM 1353 C C . SER A 1 165 ? 8.186 -0.336 24.797 1.00 90.31 165 SER A C 1
ATOM 1355 O O . SER A 1 165 ? 7.828 -1.150 25.643 1.00 90.31 165 SER A O 1
ATOM 1357 N N . LEU A 1 166 ? 7.299 0.346 24.060 1.00 91.50 166 LEU A N 1
ATOM 1358 C CA . LEU A 1 166 ? 5.855 0.141 24.219 1.00 91.50 166 LEU A CA 1
ATOM 1359 C C . LEU A 1 166 ? 5.455 -1.273 23.792 1.00 91.50 166 LEU A C 1
ATOM 1361 O O . LEU A 1 166 ? 6.075 -1.839 22.902 1.00 91.50 166 LEU A O 1
ATOM 1365 N N . SER A 1 167 ? 4.394 -1.842 24.359 1.00 91.44 167 SER A N 1
ATOM 1366 C CA . SER A 1 167 ? 3.809 -3.072 23.808 1.00 91.44 167 SER A CA 1
ATOM 1367 C C . SER A 1 167 ? 2.965 -2.759 22.557 1.00 91.44 167 SER A C 1
ATOM 1369 O O . SER A 1 167 ? 2.543 -1.608 22.375 1.00 91.44 167 SER A O 1
ATOM 1371 N N . PRO A 1 168 ? 2.653 -3.748 21.698 1.00 92.81 168 PRO A N 1
ATOM 1372 C CA . PRO A 1 168 ? 1.667 -3.571 20.632 1.00 92.81 168 PRO A CA 1
ATOM 1373 C C . PRO A 1 168 ? 0.307 -3.085 21.151 1.00 92.81 168 PRO A C 1
ATOM 1375 O O . PRO A 1 168 ? -0.300 -2.211 20.538 1.00 92.81 168 PRO A O 1
ATOM 1378 N N . LEU A 1 169 ? -0.146 -3.583 22.309 1.00 92.81 169 LEU A N 1
ATOM 1379 C CA . LEU A 1 169 ? -1.406 -3.152 22.922 1.00 92.81 169 LEU A CA 1
ATOM 1380 C C . LEU A 1 169 ? -1.360 -1.671 23.320 1.00 92.81 169 LEU A C 1
ATOM 1382 O O . LEU A 1 169 ? -2.274 -0.915 22.999 1.00 92.81 169 LEU A O 1
ATOM 1386 N N . THR A 1 170 ? -0.275 -1.238 23.964 1.00 93.38 170 THR A N 1
ATOM 1387 C CA . THR A 1 170 ? -0.071 0.169 24.332 1.00 93.38 170 THR A CA 1
ATOM 1388 C C . THR A 1 170 ? -0.017 1.064 23.090 1.00 93.38 170 THR A C 1
ATOM 1390 O O . THR A 1 170 ? -0.580 2.157 23.083 1.00 93.38 170 THR A O 1
ATOM 1393 N N . CYS A 1 171 ? 0.611 0.592 22.009 1.00 94.62 171 CYS A N 1
ATOM 1394 C CA . CYS A 1 171 ? 0.635 1.296 20.729 1.00 94.62 171 CYS A CA 1
ATOM 1395 C C . CYS A 1 171 ? -0.780 1.486 20.155 1.00 94.62 171 CYS A C 1
ATOM 1397 O O . CYS A 1 171 ? -1.141 2.608 19.800 1.00 94.62 171 CYS A O 1
ATOM 1399 N N . LEU A 1 172 ? -1.607 0.434 20.152 1.00 95.12 172 LEU A N 1
ATOM 1400 C CA . LEU A 1 172 ? -3.002 0.505 19.702 1.00 95.12 172 LEU A CA 1
ATOM 1401 C C . LEU A 1 172 ? -3.856 1.444 20.561 1.00 95.12 172 LEU A C 1
ATOM 1403 O O . LEU A 1 172 ? -4.688 2.163 20.014 1.00 95.12 172 LEU A O 1
ATOM 1407 N N . ILE A 1 173 ? -3.631 1.492 21.879 1.00 95.31 173 ILE A N 1
ATOM 1408 C CA . ILE A 1 173 ? -4.313 2.443 22.771 1.00 95.31 173 ILE A CA 1
ATOM 1409 C C . ILE A 1 173 ? -4.045 3.881 22.319 1.00 95.31 173 ILE A C 1
ATOM 1411 O O . ILE A 1 173 ? -4.991 4.631 22.079 1.00 95.31 173 ILE A O 1
ATOM 1415 N N . TYR A 1 174 ? -2.782 4.272 22.144 1.00 95.88 174 TYR A N 1
ATOM 1416 C CA . TYR A 1 174 ? -2.464 5.647 21.753 1.00 95.88 174 TYR A CA 1
ATOM 1417 C C . TYR A 1 174 ? -2.888 5.980 20.315 1.00 95.88 174 TYR A C 1
ATOM 1419 O O . TYR A 1 174 ? -3.336 7.099 20.071 1.00 95.88 174 TYR A O 1
ATOM 1427 N N . ILE A 1 175 ? -2.827 5.020 19.384 1.00 95.56 175 ILE A N 1
ATOM 1428 C CA . ILE A 1 175 ? -3.392 5.186 18.033 1.00 95.56 175 ILE A CA 1
ATOM 1429 C C . ILE A 1 175 ? -4.909 5.405 18.109 1.00 95.56 175 ILE A C 1
ATOM 1431 O O . ILE A 1 175 ? -5.434 6.283 17.428 1.00 95.56 175 ILE A O 1
ATOM 1435 N N . SER A 1 176 ? -5.618 4.654 18.960 1.00 94.25 176 SER A N 1
ATOM 1436 C CA . SER A 1 176 ? -7.063 4.832 19.133 1.00 94.25 176 SER A CA 1
ATOM 1437 C C . SER A 1 176 ? -7.396 6.221 19.683 1.00 94.25 176 SER A C 1
ATOM 1439 O O . SER A 1 176 ? -8.260 6.892 19.131 1.00 94.25 176 SER A O 1
ATOM 1441 N N . LEU A 1 177 ? -6.656 6.712 20.685 1.00 94.44 177 LEU A N 1
ATOM 1442 C CA . LEU A 1 177 ? -6.828 8.072 21.211 1.00 94.44 177 LEU A CA 1
ATOM 1443 C C . LEU A 1 177 ? -6.622 9.131 20.120 1.00 94.44 177 LEU A C 1
ATOM 1445 O O . LEU A 1 177 ? -7.461 10.016 19.974 1.00 94.44 177 LEU A O 1
ATOM 1449 N N . PHE A 1 178 ? -5.577 8.981 19.299 1.00 94.19 178 PHE A N 1
ATOM 1450 C CA . PHE A 1 178 ? -5.327 9.867 18.161 1.00 94.19 178 PHE A CA 1
ATOM 1451 C C . PHE A 1 178 ? -6.484 9.853 17.153 1.00 94.19 178 PHE A C 1
ATOM 1453 O O . PHE A 1 178 ? -6.894 10.905 16.662 1.00 94.19 178 PHE A O 1
ATOM 1460 N N . ALA A 1 179 ? -7.036 8.674 16.844 1.00 92.69 179 ALA A N 1
ATOM 1461 C CA . ALA A 1 179 ? -8.168 8.555 15.929 1.00 92.69 179 ALA A CA 1
ATOM 1462 C C . ALA A 1 179 ? -9.408 9.287 16.467 1.00 92.69 179 ALA A C 1
ATOM 1464 O O . ALA A 1 179 ? -10.048 10.026 15.719 1.00 92.69 179 ALA A O 1
ATOM 1465 N N . PHE A 1 180 ? -9.718 9.144 17.759 1.00 91.75 180 PHE A N 1
ATOM 1466 C CA . PHE A 1 180 ? -10.812 9.888 18.388 1.00 91.75 180 PHE A CA 1
ATOM 1467 C C . PHE A 1 180 ? -10.555 11.400 18.373 1.00 91.75 180 PHE A C 1
ATOM 1469 O O . PHE A 1 180 ? -11.449 12.152 17.987 1.00 91.75 180 PHE A O 1
ATOM 1476 N N . GLU A 1 181 ? -9.346 11.852 18.715 1.00 91.81 181 GLU A N 1
ATOM 1477 C CA . GLU A 1 181 ? -9.006 13.280 18.729 1.00 91.81 181 GLU A CA 1
ATOM 1478 C C . GLU A 1 181 ? -9.092 13.930 17.336 1.00 91.81 181 GLU A C 1
ATOM 1480 O O . GLU A 1 181 ? -9.670 15.008 17.199 1.00 91.81 181 GLU A O 1
ATOM 1485 N N . HIS A 1 182 ? -8.528 13.294 16.304 1.00 90.12 182 HIS A N 1
ATOM 1486 C CA . HIS A 1 182 ? -8.266 13.966 15.026 1.00 90.12 182 HIS A CA 1
ATOM 1487 C C . HIS A 1 182 ? -9.100 13.475 13.839 1.00 90.12 182 HIS A C 1
ATOM 1489 O O . HIS A 1 182 ? -9.283 14.237 12.891 1.00 90.12 182 HIS A O 1
ATOM 1495 N N . LEU A 1 183 ? -9.583 12.228 13.854 1.00 88.06 183 LEU A N 1
ATOM 1496 C CA . LEU A 1 183 ? -10.215 11.609 12.679 1.00 88.06 183 LEU A CA 1
ATOM 1497 C C . LEU A 1 183 ? -11.729 11.455 12.839 1.00 88.06 183 LEU A C 1
ATOM 1499 O O . LEU A 1 183 ? -12.487 11.754 11.923 1.00 88.06 183 LEU A O 1
ATOM 1503 N N . LEU A 1 184 ? -12.184 11.009 14.010 1.00 85.88 184 LEU A N 1
ATOM 1504 C CA . LEU A 1 184 ? -13.577 10.597 14.220 1.00 85.88 184 LEU A CA 1
ATOM 1505 C C . LEU A 1 184 ? -14.522 11.761 14.555 1.00 85.88 184 LEU A C 1
ATOM 1507 O O . LEU A 1 184 ? -15.736 11.574 14.583 1.00 85.88 184 LEU A O 1
ATOM 1511 N N . GLY A 1 185 ? -13.981 12.956 14.809 1.00 71.56 185 GLY A N 1
ATOM 1512 C CA . GLY A 1 185 ? -14.747 14.133 15.224 1.00 71.56 185 GLY A CA 1
ATOM 1513 C C . GLY A 1 185 ? -15.438 14.914 14.103 1.00 71.56 185 GLY A C 1
ATOM 1514 O O . GLY A 1 185 ? -16.174 15.859 14.385 1.00 71.56 185 GLY A O 1
ATOM 1515 N N . GLN A 1 186 ? -15.209 14.556 12.839 1.00 63.81 186 GLN A N 1
ATOM 1516 C CA . GLN A 1 186 ? -15.846 15.229 11.712 1.00 63.81 186 GLN A CA 1
ATOM 1517 C C . GLN A 1 186 ? -17.279 14.708 11.543 1.00 63.81 186 GLN A C 1
ATOM 1519 O O . GLN A 1 186 ? -17.490 13.550 11.184 1.00 63.81 186 GLN A O 1
ATOM 1524 N N . HIS A 1 187 ? -18.271 15.566 11.795 1.00 47.59 187 HIS A N 1
ATOM 1525 C CA . HIS A 1 187 ? -19.632 15.327 11.328 1.00 47.59 187 HIS A CA 1
ATOM 1526 C C . HIS A 1 187 ? -19.626 15.365 9.801 1.00 47.59 187 HIS A C 1
ATOM 1528 O O . HIS A 1 187 ? -19.638 16.440 9.208 1.00 47.59 187 HIS A O 1
ATOM 1534 N N . SER A 1 188 ? -19.645 14.202 9.157 1.00 40.94 188 SER A N 1
ATOM 1535 C CA . SER A 1 188 ? -20.309 14.129 7.862 1.00 40.94 188 SER A CA 1
ATOM 1536 C C . SER A 1 188 ? -21.801 14.056 8.173 1.00 40.94 188 SER A C 1
ATOM 1538 O O . SER A 1 188 ? -22.367 12.983 8.379 1.00 40.94 188 SER A O 1
ATOM 1540 N N . GLU A 1 189 ? -22.425 15.223 8.347 1.00 32.25 189 GLU A N 1
ATOM 1541 C CA . GLU A 1 189 ? -23.871 15.318 8.192 1.00 32.25 189 GLU A CA 1
ATOM 1542 C C . GLU A 1 189 ? -24.179 14.840 6.771 1.00 32.25 189 GLU A C 1
ATOM 1544 O O . GLU A 1 189 ? -23.898 15.535 5.807 1.00 32.25 189 GLU A O 1
ATOM 1549 N N . VAL A 1 190 ? -24.730 13.633 6.651 1.00 32.81 190 VAL A N 1
ATOM 1550 C CA . VAL A 1 190 ? -25.524 13.231 5.483 1.00 32.81 190 VAL A CA 1
ATOM 1551 C C . VAL A 1 190 ? -24.784 13.295 4.135 1.00 32.81 190 VAL A C 1
ATOM 1553 O O . VAL A 1 190 ? -25.402 13.575 3.123 1.00 32.81 190 VAL A O 1
ATOM 1556 N N . ASP A 1 191 ? -23.501 12.935 4.067 1.00 30.23 191 ASP A N 1
ATOM 1557 C CA . ASP A 1 191 ? -22.874 12.616 2.777 1.00 30.23 191 ASP A CA 1
ATOM 1558 C C . ASP A 1 191 ? -22.315 11.197 2.804 1.00 30.23 191 ASP A C 1
ATOM 1560 O O . ASP A 1 191 ? -21.119 10.936 2.894 1.00 30.23 191 ASP A O 1
ATOM 1564 N N . CYS A 1 192 ? -23.228 10.242 2.648 1.00 31.91 192 CYS A N 1
ATOM 1565 C CA . CYS A 1 192 ? -22.941 8.835 2.366 1.00 31.91 192 CYS A CA 1
ATOM 1566 C C . CYS A 1 192 ? -22.245 8.600 1.002 1.00 31.91 192 CYS A C 1
ATOM 1568 O O . CYS A 1 192 ? -22.190 7.463 0.534 1.00 31.91 192 CYS A O 1
ATOM 1570 N N . HIS A 1 193 ? -21.688 9.644 0.378 1.00 41.09 193 HIS A N 1
ATOM 1571 C CA . HIS A 1 193 ? -21.192 9.626 -0.999 1.00 41.09 193 HIS A CA 1
ATOM 1572 C C . HIS A 1 193 ? -19.931 10.464 -1.260 1.00 41.09 193 HIS A C 1
ATOM 1574 O O . HIS A 1 193 ? -19.511 10.552 -2.413 1.00 41.09 193 HIS A O 1
ATOM 1580 N N . LEU A 1 194 ? -19.291 11.054 -0.245 1.00 34.34 194 LEU A N 1
ATOM 1581 C CA . LEU A 1 194 ? -17.983 11.680 -0.459 1.00 34.34 194 LEU A CA 1
ATOM 1582 C C . LEU A 1 194 ? -16.869 10.630 -0.292 1.00 34.34 194 LEU A C 1
ATOM 1584 O O . LEU A 1 194 ? -16.897 9.883 0.691 1.00 34.34 194 LEU A O 1
ATOM 1588 N N . PRO A 1 195 ? -15.907 10.542 -1.234 1.00 40.19 195 PRO A N 1
ATOM 1589 C CA . PRO A 1 195 ? -14.744 9.679 -1.071 1.00 40.19 195 PRO A CA 1
ATOM 1590 C C . PRO A 1 195 ? -14.044 10.014 0.247 1.00 40.19 195 PRO A C 1
ATOM 1592 O O . PRO A 1 195 ? -14.020 11.182 0.645 1.00 40.19 195 PRO A O 1
ATOM 1595 N N . GLU A 1 196 ? -13.498 8.995 0.919 1.00 50.00 196 GLU A N 1
ATOM 1596 C CA . GLU A 1 196 ? -12.693 9.171 2.131 1.00 50.00 196 GLU A CA 1
ATOM 1597 C C . GLU A 1 196 ? -11.744 10.364 1.946 1.00 50.00 196 GLU A C 1
ATOM 1599 O O . GLU A 1 196 ? -10.987 10.402 0.973 1.00 50.00 196 GLU A O 1
ATOM 1604 N N . ASP A 1 197 ? -11.801 11.356 2.849 1.00 56.59 197 ASP A N 1
ATOM 1605 C CA . ASP A 1 197 ? -10.851 12.474 2.846 1.00 56.59 197 ASP A CA 1
ATOM 1606 C C . ASP A 1 197 ? -9.440 11.883 2.712 1.00 56.59 197 ASP A C 1
ATOM 1608 O O . ASP A 1 197 ? -9.062 11.001 3.492 1.00 56.59 197 ASP A O 1
ATOM 1612 N N . ASN A 1 198 ? -8.664 12.338 1.721 1.00 61.34 198 ASN A N 1
ATOM 1613 C CA . ASN A 1 198 ? -7.290 11.882 1.495 1.00 61.34 198 ASN A CA 1
ATOM 1614 C C . ASN A 1 198 ? -6.483 11.875 2.806 1.00 61.34 198 ASN A C 1
ATOM 1616 O O . ASN A 1 198 ? -5.683 10.969 3.028 1.00 61.34 198 ASN A O 1
ATOM 1620 N N . LYS A 1 199 ? -6.749 12.823 3.715 1.00 65.62 199 LYS A N 1
ATOM 1621 C CA . LYS A 1 199 ? -6.110 12.889 5.039 1.00 65.62 199 LYS A CA 1
ATOM 1622 C C . LYS A 1 199 ? -6.448 11.694 5.929 1.00 65.62 199 LYS A C 1
ATOM 1624 O O . LYS A 1 199 ? -5.573 11.167 6.613 1.00 65.62 199 LYS A O 1
ATOM 1629 N N . THR A 1 200 ? -7.703 11.256 5.918 1.00 75.62 200 THR A N 1
ATOM 1630 C CA . THR A 1 200 ? -8.167 10.083 6.665 1.00 75.62 200 THR A CA 1
ATOM 1631 C C . THR A 1 200 ? -7.520 8.816 6.116 1.00 75.62 200 THR A C 1
ATOM 1633 O O . THR A 1 200 ? -6.973 8.022 6.880 1.00 75.62 200 THR A O 1
ATOM 1636 N N . THR A 1 201 ? -7.474 8.672 4.792 1.00 80.56 201 THR A N 1
ATOM 1637 C CA . THR A 1 201 ? -6.828 7.538 4.113 1.00 80.56 201 THR A CA 1
ATOM 1638 C C . THR A 1 201 ? -5.325 7.461 4.411 1.00 80.56 201 THR A C 1
ATOM 1640 O O . THR A 1 201 ? -4.782 6.388 4.706 1.00 80.56 201 THR A O 1
ATOM 1643 N N . GLU A 1 202 ? -4.633 8.602 4.389 1.00 84.25 202 GLU A N 1
ATOM 1644 C CA . GLU A 1 202 ? -3.209 8.689 4.728 1.00 84.25 202 GLU A CA 1
ATOM 1645 C C . GLU A 1 202 ? -2.946 8.337 6.197 1.00 84.25 202 GLU A C 1
ATOM 1647 O O . GLU A 1 202 ? -1.995 7.604 6.489 1.00 84.25 202 GLU A O 1
ATOM 1652 N N . ALA A 1 203 ? -3.814 8.778 7.115 1.00 88.94 203 ALA A N 1
ATOM 1653 C CA . ALA A 1 203 ? -3.723 8.434 8.530 1.00 88.94 203 ALA A CA 1
ATOM 1654 C C . ALA A 1 203 ? -3.931 6.930 8.777 1.00 88.94 203 ALA A C 1
ATOM 1656 O O . ALA A 1 203 ? -3.129 6.311 9.477 1.00 88.94 203 ALA A O 1
ATOM 1657 N N . TRP A 1 204 ? -4.929 6.303 8.146 1.00 90.19 204 TRP A N 1
ATOM 1658 C CA . TRP A 1 204 ? -5.131 4.850 8.239 1.00 90.19 204 TRP A CA 1
ATOM 1659 C C . TRP A 1 204 ? -3.943 4.063 7.683 1.00 90.19 204 TRP A C 1
ATOM 1661 O O . TRP A 1 204 ? -3.499 3.080 8.283 1.00 90.19 204 TRP A O 1
ATOM 1671 N N . THR A 1 205 ? -3.372 4.522 6.567 1.00 91.56 205 THR A N 1
ATOM 1672 C CA . THR A 1 205 ? -2.156 3.924 6.001 1.00 91.56 205 THR A CA 1
ATOM 1673 C C . THR A 1 205 ? -0.971 4.074 6.958 1.00 91.56 205 THR A C 1
ATOM 1675 O O . THR A 1 205 ? -0.203 3.129 7.141 1.00 91.56 205 THR A O 1
ATOM 1678 N N . ALA A 1 206 ? -0.842 5.223 7.627 1.00 95.06 206 ALA A N 1
ATOM 1679 C CA . ALA A 1 206 ? 0.174 5.435 8.650 1.00 95.06 206 ALA A CA 1
ATOM 1680 C C . ALA A 1 206 ? -0.019 4.507 9.859 1.00 95.06 206 ALA A C 1
ATOM 1682 O O . ALA A 1 206 ? 0.954 3.908 10.315 1.00 95.06 206 ALA A O 1
ATOM 1683 N N . PHE A 1 207 ? -1.253 4.304 10.330 1.00 95.44 207 PHE A N 1
ATOM 1684 C CA . PHE A 1 207 ? -1.534 3.351 11.408 1.00 95.44 207 PHE A CA 1
ATOM 1685 C C . PHE A 1 207 ? -1.126 1.934 11.021 1.00 95.44 207 PHE A C 1
ATOM 1687 O O . PHE A 1 207 ? -0.458 1.263 11.803 1.00 95.44 207 PHE A O 1
ATOM 1694 N N . LYS A 1 208 ? -1.455 1.496 9.799 1.00 95.38 208 LYS A N 1
ATOM 1695 C CA . LYS A 1 208 ? -1.043 0.183 9.286 1.00 95.38 208 LYS A CA 1
ATOM 1696 C C . LYS A 1 208 ? 0.478 0.024 9.315 1.00 95.38 208 LYS A C 1
ATOM 1698 O O . LYS A 1 208 ? 0.965 -0.993 9.799 1.00 95.38 208 LYS A O 1
ATOM 1703 N N . ASN A 1 209 ? 1.218 1.026 8.841 1.00 96.25 209 ASN A N 1
ATOM 1704 C CA . ASN A 1 209 ? 2.682 0.984 8.794 1.00 96.25 209 ASN A CA 1
ATOM 1705 C C . ASN A 1 209 ? 3.303 0.983 10.199 1.00 96.25 209 ASN A C 1
ATOM 1707 O O . ASN A 1 209 ? 4.223 0.213 10.458 1.00 96.25 209 ASN A O 1
ATOM 1711 N N . ILE A 1 210 ? 2.769 1.783 11.127 1.00 96.56 210 ILE A N 1
ATOM 1712 C CA . ILE A 1 210 ? 3.231 1.817 12.523 1.00 96.56 210 ILE A CA 1
ATOM 1713 C C . ILE A 1 210 ? 2.943 0.488 13.222 1.00 96.56 210 ILE A C 1
ATOM 1715 O O . ILE A 1 210 ? 3.804 -0.031 13.929 1.00 96.56 210 ILE A O 1
ATOM 1719 N N . VAL A 1 211 ? 1.757 -0.089 13.017 1.00 94.69 211 VAL A N 1
ATOM 1720 C CA . VAL A 1 211 ? 1.418 -1.400 13.579 1.00 94.69 211 VAL A CA 1
ATOM 1721 C C . VAL A 1 211 ? 2.322 -2.477 12.983 1.00 94.69 211 VAL A C 1
ATOM 1723 O O . VAL A 1 211 ? 2.879 -3.254 13.749 1.00 94.69 211 VAL A O 1
ATOM 1726 N N . ALA A 1 212 ? 2.545 -2.499 11.665 1.00 95.38 212 ALA A N 1
ATOM 1727 C CA . ALA A 1 212 ? 3.461 -3.447 11.025 1.00 95.38 212 ALA A CA 1
ATOM 1728 C C . ALA A 1 212 ? 4.881 -3.341 11.601 1.00 95.38 212 ALA A C 1
ATOM 1730 O O . ALA A 1 212 ? 5.407 -4.335 12.101 1.00 95.38 212 ALA A O 1
ATOM 1731 N N . TRP A 1 213 ? 5.436 -2.124 11.661 1.00 94.94 213 TRP A N 1
ATOM 1732 C CA . TRP A 1 213 ? 6.716 -1.854 12.319 1.00 94.94 213 TRP A CA 1
ATOM 1733 C C . TRP A 1 213 ? 6.734 -2.400 13.748 1.00 94.94 213 TRP A C 1
ATOM 1735 O O . TRP A 1 213 ? 7.690 -3.060 14.163 1.00 94.94 213 TRP A O 1
ATOM 1745 N N . LYS A 1 214 ? 5.667 -2.155 14.514 1.00 93.69 214 LYS A N 1
ATOM 1746 C CA . LYS A 1 214 ? 5.609 -2.600 15.899 1.00 93.69 214 LYS A CA 1
ATOM 1747 C C . LYS A 1 214 ? 5.576 -4.119 16.004 1.00 93.69 214 LYS A C 1
ATOM 1749 O O . LYS A 1 214 ? 6.287 -4.663 16.842 1.00 93.69 214 LYS A O 1
ATOM 1754 N N . LEU A 1 215 ? 4.802 -4.797 15.164 1.00 92.88 215 LEU A N 1
ATOM 1755 C CA . LEU A 1 215 ? 4.706 -6.256 15.141 1.00 92.88 215 LEU A CA 1
ATOM 1756 C C . LEU A 1 215 ? 6.041 -6.911 14.759 1.00 92.88 215 LEU A C 1
ATOM 1758 O O . LEU A 1 215 ? 6.445 -7.867 15.414 1.00 92.88 215 LEU A O 1
ATOM 1762 N N . GLU A 1 216 ? 6.749 -6.369 13.768 1.00 92.38 216 GLU A N 1
ATOM 1763 C CA . GLU A 1 216 ? 8.054 -6.878 13.313 1.00 92.38 216 GLU A CA 1
ATOM 1764 C C . GLU A 1 216 ? 9.153 -6.757 14.378 1.00 92.38 216 GLU A C 1
ATOM 1766 O O . GLU A 1 216 ? 10.062 -7.583 14.437 1.00 92.38 216 GLU A O 1
ATOM 1771 N N . ASN A 1 217 ? 9.063 -5.743 15.241 1.00 89.31 217 ASN A N 1
ATOM 1772 C CA . ASN A 1 217 ? 10.076 -5.428 16.252 1.00 89.31 217 ASN A CA 1
ATOM 1773 C C . ASN A 1 217 ? 9.684 -5.876 17.672 1.00 89.31 217 ASN A C 1
ATOM 1775 O O . ASN A 1 217 ? 10.315 -5.464 18.647 1.00 89.31 217 ASN A O 1
ATOM 1779 N N . THR A 1 218 ? 8.639 -6.696 17.807 1.00 90.50 218 THR A N 1
ATOM 1780 C CA . THR A 1 218 ? 8.130 -7.177 19.098 1.00 90.50 218 THR A CA 1
ATOM 1781 C C . THR A 1 218 ? 8.425 -8.665 19.286 1.00 90.50 218 THR A C 1
ATOM 1783 O O . THR A 1 218 ? 8.378 -9.451 18.340 1.00 90.50 218 THR A O 1
ATOM 1786 N N . LYS A 1 219 ? 8.739 -9.079 20.521 1.00 87.69 219 LYS A N 1
ATOM 1787 C CA . LYS A 1 219 ? 8.991 -10.490 20.837 1.00 87.69 219 LYS A CA 1
ATOM 1788 C C . LYS A 1 219 ? 7.680 -11.268 20.894 1.00 87.69 219 LYS A C 1
ATOM 1790 O O . LYS A 1 219 ? 6.645 -10.733 21.269 1.00 87.69 219 LYS A O 1
ATOM 1795 N N . ILE A 1 220 ? 7.743 -12.572 20.615 1.00 85.12 220 ILE A N 1
ATOM 1796 C CA . ILE A 1 220 ? 6.552 -13.439 20.622 1.00 85.12 220 ILE A CA 1
ATOM 1797 C C . ILE A 1 220 ? 5.828 -13.418 21.984 1.00 85.12 220 ILE A C 1
ATOM 1799 O O . ILE A 1 220 ? 4.603 -13.481 22.045 1.00 85.12 220 ILE A O 1
ATOM 1803 N N . GLU A 1 221 ? 6.587 -13.293 23.073 1.00 83.25 221 GLU A N 1
ATOM 1804 C CA . GLU A 1 221 ? 6.089 -13.241 24.453 1.00 83.25 221 GLU A CA 1
ATOM 1805 C C . GLU A 1 221 ? 5.132 -12.065 24.703 1.00 83.25 221 GLU A C 1
ATOM 1807 O O . GLU A 1 221 ? 4.143 -12.226 25.419 1.00 83.25 221 GLU A O 1
ATOM 1812 N N . ASP A 1 222 ? 5.365 -10.920 24.056 1.00 80.88 222 ASP A N 1
ATOM 1813 C CA . ASP A 1 222 ? 4.551 -9.709 24.213 1.00 80.88 222 ASP A CA 1
ATOM 1814 C C . ASP A 1 222 ? 3.174 -9.830 23.529 1.00 80.88 222 ASP A C 1
ATOM 1816 O O . ASP A 1 222 ? 2.293 -8.994 23.738 1.00 80.88 222 ASP A O 1
ATOM 1820 N N . PHE A 1 223 ? 2.950 -10.886 22.734 1.00 82.75 223 PHE A N 1
ATOM 1821 C CA . PHE A 1 223 ? 1.629 -11.222 22.190 1.00 82.75 223 PHE A CA 1
ATOM 1822 C C . PHE A 1 223 ? 0.777 -12.057 23.149 1.00 82.75 223 PHE A C 1
ATOM 1824 O O . PHE A 1 223 ? -0.398 -12.307 22.864 1.00 82.75 223 PHE A O 1
ATOM 1831 N N . ASN A 1 224 ? 1.325 -12.493 24.288 1.00 83.88 224 ASN A N 1
ATOM 1832 C CA . ASN A 1 224 ? 0.575 -13.265 25.273 1.00 83.88 224 ASN A CA 1
ATOM 1833 C C . ASN A 1 224 ? -0.320 -12.357 26.136 1.00 83.88 224 ASN A C 1
ATOM 1835 O O . ASN A 1 224 ? -0.029 -12.046 27.293 1.00 83.88 224 ASN A O 1
ATOM 1839 N N . LEU A 1 225 ? -1.435 -11.921 25.548 1.00 85.00 225 LEU A N 1
ATOM 1840 C CA . LEU A 1 225 ? -2.404 -11.028 26.177 1.00 85.00 225 LEU A CA 1
ATOM 1841 C C . LEU A 1 225 ? -3.291 -11.787 27.178 1.00 85.00 225 LEU A C 1
ATOM 1843 O O . LEU A 1 225 ? -4.330 -12.346 26.826 1.00 85.00 225 LEU A O 1
ATOM 1847 N N . THR A 1 226 ? -2.887 -11.789 28.450 1.00 86.75 226 THR A N 1
ATOM 1848 C CA . THR A 1 226 ? -3.732 -12.261 29.562 1.00 86.75 226 THR A CA 1
ATOM 1849 C C . THR A 1 226 ? -4.716 -11.180 30.013 1.00 86.75 226 THR A C 1
ATOM 1851 O O . THR A 1 226 ? -4.468 -9.989 29.829 1.00 86.75 226 THR A O 1
ATOM 1854 N N . GLU A 1 227 ? -5.817 -11.572 30.663 1.00 84.19 227 GLU A N 1
ATOM 1855 C CA . GLU A 1 227 ? -6.821 -10.619 31.171 1.00 84.19 227 GLU A CA 1
ATOM 1856 C C . GLU A 1 227 ? -6.195 -9.581 32.113 1.00 84.19 227 GLU A C 1
ATOM 1858 O O . GLU A 1 227 ? -6.464 -8.386 32.000 1.00 84.19 227 GLU A O 1
ATOM 1863 N N . LYS A 1 228 ? -5.290 -10.039 32.988 1.00 87.94 228 LYS A N 1
ATOM 1864 C CA . LYS A 1 228 ? -4.537 -9.176 33.899 1.00 87.94 228 LYS A CA 1
ATOM 1865 C C . LYS A 1 228 ? -3.652 -8.183 33.139 1.00 87.94 228 LYS A C 1
ATOM 1867 O O . LYS A 1 228 ? -3.671 -7.003 33.455 1.00 87.94 228 LYS A O 1
ATOM 1872 N N . CYS A 1 229 ? -2.932 -8.639 32.111 1.00 88.81 229 CYS A N 1
ATOM 1873 C CA . CYS A 1 229 ? -2.077 -7.778 31.290 1.00 88.81 229 CYS A CA 1
ATOM 1874 C C . CYS A 1 229 ? -2.879 -6.686 30.568 1.00 88.81 229 CYS A C 1
ATOM 1876 O O . CYS A 1 229 ? -2.476 -5.523 30.583 1.00 88.81 229 CYS A O 1
ATOM 1878 N N . ILE A 1 230 ? -4.032 -7.035 29.986 1.00 89.75 230 ILE A N 1
ATOM 1879 C CA . ILE A 1 230 ? -4.917 -6.058 29.339 1.00 89.75 230 ILE A CA 1
ATOM 1880 C C . ILE A 1 230 ? -5.413 -5.040 30.368 1.00 89.75 230 ILE A C 1
ATOM 1882 O O . ILE A 1 230 ? -5.326 -3.838 30.124 1.00 89.75 230 ILE A O 1
ATOM 1886 N N . PHE A 1 231 ? -5.896 -5.509 31.522 1.00 90.00 231 PHE A N 1
ATOM 1887 C CA . PHE A 1 231 ? -6.399 -4.638 32.581 1.00 90.00 231 PHE A CA 1
ATOM 1888 C C . PHE A 1 231 ? -5.329 -3.668 33.089 1.00 90.00 231 PHE A C 1
ATOM 1890 O O . PHE A 1 231 ? -5.582 -2.466 33.140 1.00 90.00 231 PHE A O 1
ATOM 1897 N N . ASP A 1 232 ? -4.138 -4.171 33.419 1.00 91.31 232 ASP A N 1
ATOM 1898 C CA . ASP A 1 232 ? -3.031 -3.358 33.927 1.00 91.31 232 ASP A CA 1
ATOM 1899 C C . ASP A 1 232 ? -2.608 -2.306 32.882 1.00 91.31 232 ASP A C 1
ATOM 1901 O O . ASP A 1 232 ? -2.491 -1.125 33.206 1.00 91.31 232 ASP A O 1
ATOM 1905 N N . THR A 1 233 ? -2.516 -2.698 31.605 1.00 92.31 233 THR A N 1
ATOM 1906 C CA . THR A 1 233 ? -2.157 -1.797 30.492 1.00 92.31 233 THR A CA 1
ATOM 1907 C C . THR A 1 233 ? -3.213 -0.711 30.262 1.00 92.31 233 THR A C 1
ATOM 1909 O O . THR A 1 233 ? -2.881 0.462 30.100 1.00 92.31 233 THR A O 1
ATOM 1912 N N . VAL A 1 234 ? -4.500 -1.073 30.252 1.00 92.00 234 VAL A N 1
ATOM 1913 C CA . VAL A 1 234 ? -5.612 -0.118 30.095 1.00 92.00 234 VAL A CA 1
ATOM 1914 C C . VAL A 1 234 ? -5.666 0.837 31.285 1.00 92.00 234 VAL A C 1
ATOM 1916 O O . VAL A 1 234 ? -5.829 2.045 31.099 1.00 92.00 234 VAL A O 1
ATOM 1919 N N . LYS A 1 235 ? -5.497 0.317 32.504 1.00 91.25 235 LYS A N 1
ATOM 1920 C CA . LYS A 1 235 ? -5.476 1.113 33.732 1.00 91.25 235 LYS A CA 1
ATOM 1921 C C . LYS A 1 235 ? -4.347 2.139 33.728 1.00 91.25 235 LYS A C 1
ATOM 1923 O O . LYS A 1 235 ? -4.562 3.258 34.180 1.00 91.25 235 LYS A O 1
ATOM 1928 N N . GLU A 1 236 ? -3.175 1.765 33.232 1.00 90.69 236 GLU A N 1
ATOM 1929 C CA . GLU A 1 236 ? -2.014 2.650 33.171 1.00 90.69 236 GLU A CA 1
ATOM 1930 C C . GLU A 1 236 ? -2.116 3.675 32.033 1.00 90.69 236 GLU A C 1
ATOM 1932 O O . GLU A 1 236 ? -1.918 4.866 32.262 1.00 90.69 236 GLU A O 1
ATOM 1937 N N . HIS A 1 237 ? -2.463 3.241 30.818 1.00 92.62 237 HIS A N 1
ATOM 1938 C CA . HIS A 1 237 ? -2.297 4.070 29.619 1.00 92.62 237 HIS A CA 1
ATOM 1939 C C . HIS A 1 237 ? -3.581 4.710 29.083 1.00 92.62 237 HIS A C 1
ATOM 1941 O O . HIS A 1 237 ? -3.492 5.694 28.353 1.00 92.62 237 HIS A O 1
ATOM 1947 N N . LEU A 1 238 ? -4.764 4.182 29.416 1.00 93.31 238 LEU A N 1
ATOM 1948 C CA . LEU A 1 238 ? -6.040 4.655 28.863 1.00 93.31 238 LEU A CA 1
ATOM 1949 C C . LEU A 1 238 ? -6.940 5.310 29.915 1.00 93.31 238 LEU A C 1
ATOM 1951 O O . LEU A 1 238 ? -7.478 6.389 29.673 1.00 93.31 238 LEU A O 1
ATOM 1955 N N . ILE A 1 239 ? -7.088 4.698 31.093 1.00 92.62 239 ILE A N 1
ATOM 1956 C CA . ILE A 1 239 ? -7.964 5.214 32.158 1.00 92.62 239 ILE A CA 1
ATOM 1957 C C . ILE A 1 239 ? -7.650 6.666 32.555 1.00 92.62 239 ILE A C 1
ATOM 1959 O O . ILE A 1 239 ? -8.612 7.416 32.705 1.00 92.62 239 ILE A O 1
ATOM 1963 N N . PRO A 1 240 ? -6.384 7.126 32.645 1.00 92.31 240 PRO A N 1
ATOM 1964 C CA . PRO A 1 240 ? -6.106 8.527 32.966 1.00 92.31 240 PRO A CA 1
ATOM 1965 C C . PRO A 1 240 ? -6.687 9.525 31.953 1.00 92.31 240 PRO A C 1
ATOM 1967 O O . PRO A 1 240 ? -7.031 10.640 32.335 1.00 92.31 240 PRO A O 1
ATOM 1970 N N . PHE A 1 241 ? -6.824 9.134 30.679 1.00 92.31 241 PHE A N 1
ATOM 1971 C CA . PHE A 1 241 ? -7.463 9.960 29.649 1.00 92.31 241 PHE A CA 1
ATOM 1972 C C . PHE A 1 241 ? -8.991 9.939 29.765 1.00 92.31 241 PHE A C 1
ATOM 1974 O O . PHE A 1 241 ? -9.632 10.963 29.555 1.00 92.31 241 PHE A O 1
ATOM 1981 N N . LEU A 1 242 ? -9.576 8.785 30.108 1.00 92.00 242 LEU A N 1
ATOM 1982 C CA . LEU A 1 242 ? -11.030 8.620 30.209 1.00 92.00 242 LEU A CA 1
ATOM 1983 C C . LEU A 1 242 ? -11.604 9.195 31.507 1.00 92.00 242 LEU A C 1
ATOM 1985 O O . LEU A 1 242 ? -12.696 9.755 31.499 1.00 92.00 242 LEU A O 1
ATOM 1989 N N . PHE A 1 243 ? -10.895 9.061 32.623 1.00 90.19 243 PHE A N 1
ATOM 1990 C CA . PHE A 1 243 ? -11.367 9.447 33.952 1.00 90.19 243 PHE A CA 1
ATOM 1991 C C . PHE A 1 243 ? -10.242 10.153 34.720 1.00 90.19 243 PHE A C 1
ATOM 1993 O O . PHE A 1 243 ? -9.681 9.580 35.658 1.00 90.19 243 PHE A O 1
ATOM 2000 N N . PRO A 1 244 ? -9.872 11.383 34.322 1.00 82.25 244 PRO A N 1
ATOM 2001 C CA . PRO A 1 244 ? -8.780 12.100 34.962 1.00 82.25 244 PRO A CA 1
ATOM 2002 C C . PRO A 1 244 ? -9.104 12.354 36.438 1.00 82.25 244 PRO A C 1
ATOM 2004 O O . PRO A 1 244 ? -10.118 12.966 36.776 1.00 82.25 244 PRO A O 1
ATOM 2007 N N . THR A 1 245 ? -8.229 11.891 37.329 1.00 78.44 245 THR A N 1
ATOM 2008 C CA . THR A 1 245 ? -8.291 12.189 38.766 1.00 78.44 245 THR A CA 1
ATOM 2009 C C . THR A 1 245 ? -7.174 13.161 39.132 1.00 78.44 245 THR A C 1
ATOM 2011 O O . THR A 1 245 ? -6.109 13.137 38.522 1.00 78.44 245 THR A O 1
ATOM 2014 N N . GLY A 1 246 ? -7.387 14.014 40.141 1.00 65.88 246 GLY A N 1
ATOM 2015 C CA . GLY A 1 246 ? -6.394 15.023 40.547 1.00 65.88 246 GLY A CA 1
ATOM 2016 C C . GLY A 1 246 ? -5.032 14.452 40.974 1.00 65.88 246 GLY A C 1
AT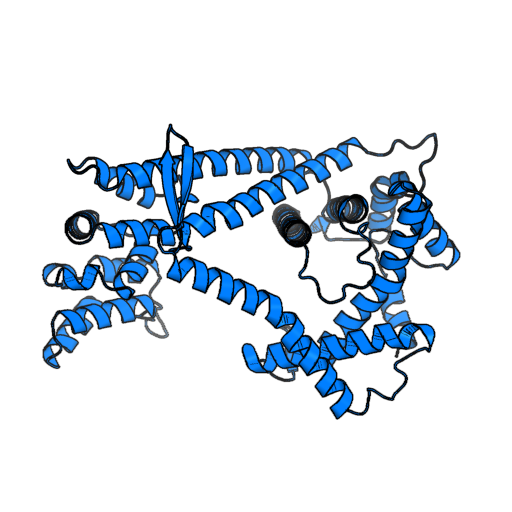OM 2017 O O . GLY A 1 246 ? -4.039 15.173 40.965 1.00 65.88 246 GLY A O 1
ATOM 2018 N N . GLU A 1 247 ? -4.973 13.161 41.316 1.00 60.69 247 GLU A N 1
ATOM 2019 C CA . GLU A 1 247 ? -3.758 12.451 41.736 1.00 60.69 247 GLU A CA 1
ATOM 2020 C C . GLU A 1 247 ? -3.071 11.681 40.590 1.00 60.69 247 GLU A C 1
ATOM 2022 O O . GLU A 1 247 ? -1.867 11.424 40.658 1.00 60.69 247 GLU A O 1
ATOM 2027 N N . GLN A 1 248 ? -3.795 11.324 39.519 1.00 63.62 248 GLN A N 1
ATOM 2028 C CA . GLN A 1 248 ? -3.237 10.580 38.386 1.00 63.62 248 GLN A CA 1
ATOM 2029 C C . GLN A 1 248 ? -2.696 11.527 37.316 1.00 63.62 248 GLN A C 1
ATOM 2031 O O . GLN A 1 248 ? -3.420 12.324 36.724 1.00 63.62 248 GLN A O 1
ATOM 2036 N N . LYS A 1 249 ? -1.403 11.397 37.010 1.00 65.88 249 LYS A N 1
ATOM 2037 C CA . LYS A 1 249 ? -0.800 12.102 35.877 1.00 65.88 249 LYS A CA 1
ATOM 2038 C C . LYS A 1 249 ? -1.188 11.398 34.581 1.00 65.88 249 LYS A C 1
ATOM 2040 O O . LYS A 1 249 ? -0.804 10.254 34.366 1.00 65.88 249 LYS A O 1
ATOM 2045 N N . ILE A 1 250 ? -1.904 12.104 33.709 1.00 76.75 250 ILE A N 1
ATOM 2046 C CA . ILE A 1 250 ? -2.068 11.703 32.308 1.00 76.75 250 ILE A CA 1
ATOM 2047 C C . ILE A 1 250 ? -0.671 11.623 31.684 1.00 76.75 250 ILE A C 1
ATOM 2049 O O . ILE A 1 250 ? 0.085 12.597 31.755 1.00 76.75 250 ILE A O 1
ATOM 2053 N N . ASP A 1 251 ? -0.324 10.494 31.063 1.00 79.31 251 ASP A N 1
ATOM 2054 C CA . ASP A 1 251 ? 0.930 10.360 30.313 1.00 79.31 251 ASP A CA 1
ATOM 2055 C C . ASP A 1 251 ? 0.835 11.083 28.960 1.00 79.31 251 ASP A C 1
ATOM 2057 O O . ASP A 1 251 ? 0.768 10.493 27.877 1.00 79.31 251 ASP A O 1
ATOM 2061 N N . THR A 1 252 ? 0.804 12.412 29.036 1.00 84.12 252 THR A N 1
ATOM 2062 C CA . THR A 1 252 ? 0.745 13.299 27.874 1.00 84.12 252 THR A CA 1
ATOM 2063 C C . THR A 1 252 ? 2.012 13.210 27.035 1.00 84.12 252 THR A C 1
ATOM 2065 O O . THR A 1 252 ? 1.950 13.410 25.826 1.00 84.12 252 THR A O 1
ATOM 2068 N N . LYS A 1 253 ? 3.155 12.868 27.640 1.00 91.50 253 LYS A N 1
ATOM 2069 C CA . LYS A 1 253 ? 4.437 12.780 26.938 1.00 91.50 253 LYS A CA 1
ATOM 2070 C C . LYS A 1 253 ? 4.463 11.598 25.976 1.00 91.50 253 LYS A C 1
ATOM 2072 O O . LYS A 1 253 ? 4.871 11.766 24.827 1.00 91.50 253 LYS A O 1
ATOM 2077 N N . THR A 1 254 ? 4.041 10.413 26.416 1.00 93.62 254 THR A N 1
ATOM 2078 C CA . THR A 1 254 ? 3.986 9.242 25.530 1.00 93.62 254 THR A CA 1
ATOM 2079 C C . THR A 1 254 ? 2.945 9.436 24.436 1.00 93.62 254 THR A C 1
ATOM 2081 O O . THR A 1 254 ? 3.237 9.149 23.274 1.00 93.62 254 THR A O 1
ATOM 2084 N N . TYR A 1 255 ? 1.789 10.022 24.767 1.00 94.69 255 TYR A N 1
ATOM 2085 C CA . TYR A 1 255 ? 0.788 10.373 23.762 1.00 94.69 255 TYR A CA 1
ATOM 2086 C C . TYR A 1 255 ? 1.334 11.350 22.711 1.00 94.69 255 TYR A C 1
ATOM 2088 O O . TYR A 1 255 ? 1.275 11.059 21.523 1.00 94.69 255 TYR A O 1
ATOM 2096 N N . GLN A 1 256 ? 1.979 12.445 23.125 1.00 94.94 256 GLN A N 1
ATOM 2097 C CA . GLN A 1 256 ? 2.609 13.405 22.209 1.00 94.94 256 GLN A CA 1
ATOM 2098 C C . GLN A 1 256 ? 3.686 12.763 21.327 1.00 94.94 256 GLN A C 1
ATOM 2100 O O . GLN A 1 256 ? 3.780 13.072 20.139 1.00 94.94 256 GLN A O 1
ATOM 2105 N N . ASN A 1 257 ? 4.494 11.856 21.884 1.00 96.62 257 ASN A N 1
ATOM 2106 C CA . ASN A 1 257 ? 5.471 11.105 21.099 1.00 96.62 257 ASN A CA 1
ATOM 2107 C C . ASN A 1 257 ? 4.784 10.218 20.049 1.00 96.62 257 ASN A C 1
ATOM 2109 O O . ASN A 1 257 ? 5.275 10.153 18.922 1.00 96.62 257 ASN A O 1
ATOM 2113 N N . MET A 1 258 ? 3.662 9.568 20.391 1.00 96.69 258 MET A N 1
ATOM 2114 C CA . MET A 1 258 ? 2.873 8.775 19.442 1.00 96.69 258 MET A CA 1
ATOM 2115 C C . MET A 1 258 ? 2.249 9.652 18.354 1.00 96.69 258 MET A C 1
ATOM 2117 O O . MET A 1 258 ? 2.396 9.341 17.176 1.00 96.69 258 MET A O 1
ATOM 2121 N N . SER A 1 259 ? 1.622 10.775 18.711 1.00 95.81 259 SER A N 1
ATOM 2122 C CA . SER A 1 259 ? 1.058 11.715 17.734 1.00 95.81 259 SER A CA 1
ATOM 2123 C C . SER A 1 259 ? 2.136 12.236 16.782 1.00 95.81 259 SER A C 1
ATOM 2125 O O . SER A 1 259 ? 1.929 12.279 15.572 1.00 95.81 259 SER A O 1
ATOM 2127 N N . ASN A 1 260 ? 3.328 12.552 17.299 1.00 96.94 260 ASN A N 1
ATOM 2128 C CA . ASN A 1 260 ? 4.465 12.932 16.465 1.00 96.94 260 ASN A CA 1
ATOM 2129 C C . ASN A 1 260 ? 4.924 11.783 15.548 1.00 96.94 260 ASN A C 1
ATOM 2131 O O . ASN A 1 260 ? 5.211 12.035 14.382 1.00 96.94 260 ASN A O 1
ATOM 2135 N N . LEU A 1 261 ? 4.966 10.534 16.030 1.00 97.81 261 LEU A N 1
ATOM 2136 C CA . LEU A 1 261 ? 5.268 9.372 15.185 1.00 97.81 261 LEU A CA 1
ATOM 2137 C C . LEU A 1 261 ? 4.260 9.244 14.030 1.00 97.81 261 LEU A C 1
ATOM 2139 O O . LEU A 1 261 ? 4.670 9.080 12.884 1.00 97.81 261 LEU A O 1
ATOM 2143 N N . ILE A 1 262 ? 2.962 9.374 14.318 1.00 96.62 262 ILE A N 1
ATOM 2144 C CA . ILE A 1 262 ? 1.890 9.322 13.314 1.00 96.62 262 ILE A CA 1
ATOM 2145 C C . ILE A 1 262 ? 2.070 10.427 12.269 1.00 96.62 262 ILE A C 1
ATOM 2147 O O . ILE A 1 262 ? 2.057 10.138 11.077 1.00 96.62 262 ILE A O 1
ATOM 2151 N N . ILE A 1 263 ? 2.312 11.670 12.692 1.00 95.38 263 ILE A N 1
ATOM 2152 C CA . ILE A 1 263 ? 2.532 12.803 11.779 1.00 95.38 263 ILE A CA 1
ATOM 2153 C C . ILE A 1 263 ? 3.751 12.565 10.878 1.00 95.38 263 ILE A C 1
ATOM 2155 O O . ILE A 1 263 ? 3.684 12.817 9.676 1.00 95.38 263 ILE A O 1
ATOM 2159 N N . LYS A 1 264 ? 4.859 12.053 11.430 1.00 97.19 264 LYS A N 1
ATOM 2160 C CA . LYS A 1 264 ? 6.060 11.727 10.644 1.00 97.19 264 LYS A CA 1
ATOM 2161 C C . LYS A 1 264 ? 5.809 10.588 9.656 1.00 97.19 264 LYS A C 1
ATOM 2163 O O . LYS A 1 264 ? 6.261 10.668 8.517 1.00 97.19 264 LYS A O 1
ATOM 2168 N N . GLN A 1 265 ? 5.045 9.570 10.051 1.00 97.19 265 GLN A N 1
ATOM 2169 C CA . GLN A 1 265 ? 4.657 8.485 9.153 1.00 97.19 265 GLN A CA 1
ATOM 2170 C C . GLN A 1 265 ? 3.735 8.974 8.027 1.00 97.19 265 GLN A C 1
ATOM 2172 O O . GLN A 1 265 ? 3.919 8.556 6.886 1.00 97.19 265 GLN A O 1
ATOM 2177 N N . ILE A 1 266 ? 2.779 9.865 8.321 1.00 94.75 266 ILE A N 1
ATOM 2178 C CA . ILE A 1 266 ? 1.936 10.512 7.304 1.00 94.75 266 ILE A CA 1
ATOM 2179 C C . ILE A 1 266 ? 2.821 11.287 6.328 1.00 94.75 266 ILE A C 1
ATOM 2181 O O . ILE A 1 266 ? 2.735 11.044 5.134 1.00 94.75 266 ILE A O 1
ATOM 2185 N N . ALA A 1 267 ? 3.733 12.132 6.819 1.00 94.75 267 ALA A N 1
ATOM 2186 C CA . ALA A 1 267 ? 4.625 12.915 5.963 1.00 94.75 267 ALA A CA 1
ATOM 2187 C C . ALA A 1 267 ? 5.462 12.039 5.011 1.00 94.75 267 ALA A C 1
ATOM 2189 O O . ALA A 1 267 ? 5.570 12.356 3.826 1.00 94.75 267 ALA A O 1
ATOM 2190 N N . LEU A 1 268 ? 6.006 10.916 5.500 1.00 96.19 268 LEU A N 1
ATOM 2191 C CA . LEU A 1 268 ? 6.711 9.947 4.657 1.00 96.19 268 LEU A CA 1
ATOM 2192 C C . LEU A 1 268 ? 5.782 9.317 3.610 1.00 96.19 268 LEU A C 1
ATOM 2194 O O . LEU A 1 268 ? 6.128 9.266 2.432 1.00 96.19 268 LEU A O 1
ATOM 2198 N N . ASN A 1 269 ? 4.599 8.859 4.027 1.00 94.00 269 ASN A N 1
ATOM 2199 C CA . ASN A 1 269 ? 3.628 8.243 3.126 1.00 94.00 269 ASN A CA 1
ATOM 2200 C C . ASN A 1 269 ? 3.185 9.219 2.026 1.00 94.00 269 ASN A C 1
ATOM 2202 O O . ASN A 1 269 ? 3.170 8.832 0.860 1.00 94.00 269 ASN A O 1
ATOM 2206 N N . SER A 1 270 ? 2.874 10.471 2.381 1.00 91.44 270 SER A N 1
ATOM 2207 C CA . SER A 1 270 ? 2.479 11.522 1.439 1.00 91.44 270 SER A CA 1
ATOM 2208 C C . SER A 1 270 ? 3.621 11.884 0.492 1.00 91.44 270 SER A C 1
ATOM 2210 O O . SER A 1 270 ? 3.386 12.072 -0.696 1.00 91.44 270 SER A O 1
ATOM 2212 N N . PHE A 1 271 ? 4.871 11.939 0.965 1.00 93.69 271 PHE A N 1
ATOM 2213 C CA . PHE A 1 271 ? 6.020 12.150 0.079 1.00 93.69 271 PHE A CA 1
ATOM 2214 C C . PHE A 1 271 ? 6.144 11.026 -0.959 1.00 93.69 271 PHE A C 1
ATOM 2216 O O . PHE A 1 271 ? 6.305 11.296 -2.151 1.00 93.69 271 PHE A O 1
ATOM 2223 N N . ILE A 1 272 ? 6.023 9.768 -0.528 1.00 92.81 272 ILE A N 1
ATOM 2224 C CA . ILE A 1 272 ? 6.096 8.615 -1.428 1.00 92.81 272 ILE A CA 1
ATOM 2225 C C . ILE A 1 272 ? 4.947 8.656 -2.444 1.00 92.81 272 ILE A C 1
ATOM 2227 O O . ILE A 1 272 ? 5.192 8.582 -3.646 1.00 92.81 272 ILE A O 1
ATOM 2231 N N . SER A 1 273 ? 3.704 8.820 -1.990 1.00 88.12 273 SER A N 1
ATOM 2232 C CA . SER A 1 273 ? 2.530 8.747 -2.864 1.00 88.12 273 SER A CA 1
ATOM 2233 C C . SER A 1 273 ? 2.360 9.971 -3.768 1.00 88.12 273 SER A C 1
ATOM 2235 O O . SER A 1 273 ? 2.026 9.812 -4.939 1.00 88.12 273 SER A O 1
ATOM 2237 N N . GLN A 1 274 ? 2.592 11.183 -3.256 1.00 86.69 274 GLN A N 1
ATOM 2238 C CA . GLN A 1 274 ? 2.295 12.429 -3.970 1.00 86.69 274 GLN A CA 1
ATOM 2239 C C . GLN A 1 274 ? 3.494 12.983 -4.745 1.00 86.69 274 GLN A C 1
ATOM 2241 O O . GLN A 1 274 ? 3.296 13.665 -5.748 1.00 86.69 274 GLN A O 1
ATOM 2246 N N . SER A 1 275 ? 4.728 12.696 -4.315 1.00 91.06 275 SER A N 1
ATOM 2247 C CA . SER A 1 275 ? 5.938 13.211 -4.972 1.00 91.06 275 SER A CA 1
ATOM 2248 C C . SER A 1 275 ? 6.696 12.112 -5.702 1.00 91.06 275 SER A C 1
ATOM 2250 O O . SER A 1 275 ? 6.921 12.226 -6.906 1.00 91.06 275 SER A O 1
ATOM 2252 N N . ALA A 1 276 ? 7.081 11.040 -5.005 1.00 93.75 276 ALA A N 1
ATOM 2253 C CA . ALA A 1 276 ? 7.921 10.004 -5.599 1.00 93.75 276 ALA A CA 1
ATOM 2254 C C . ALA A 1 276 ? 7.164 9.213 -6.672 1.00 93.75 276 ALA A C 1
ATOM 2256 O O . ALA A 1 276 ? 7.637 9.127 -7.801 1.00 93.75 276 ALA A O 1
ATOM 2257 N N . HIS A 1 277 ? 5.970 8.697 -6.374 1.00 93.19 277 HIS A N 1
ATOM 2258 C CA . HIS A 1 277 ? 5.167 7.963 -7.354 1.00 93.19 277 HIS A CA 1
ATOM 2259 C C . HIS A 1 277 ? 4.713 8.852 -8.513 1.00 93.19 277 HIS A C 1
ATOM 2261 O O . HIS A 1 277 ? 4.741 8.401 -9.653 1.00 93.19 277 HIS A O 1
ATOM 2267 N N . ALA A 1 278 ? 4.361 10.115 -8.254 1.00 90.94 278 ALA A N 1
ATOM 2268 C CA . ALA A 1 278 ? 4.033 11.067 -9.315 1.00 90.94 278 ALA A CA 1
ATOM 2269 C C . ALA A 1 27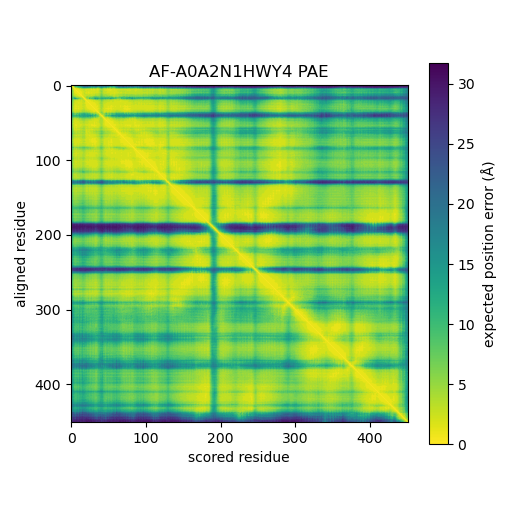8 ? 5.234 11.283 -10.253 1.00 90.94 278 ALA A C 1
ATOM 2271 O O . ALA A 1 278 ? 5.115 11.164 -11.467 1.00 90.94 278 ALA A O 1
ATOM 2272 N N . PHE A 1 279 ? 6.432 11.497 -9.701 1.00 93.50 279 PHE A N 1
ATOM 2273 C CA . PHE A 1 279 ? 7.660 11.568 -10.493 1.00 93.50 279 PHE A CA 1
ATOM 2274 C C . PHE A 1 279 ? 7.927 10.285 -11.287 1.00 93.50 279 PHE A C 1
ATOM 2276 O O . PHE A 1 279 ? 8.344 10.365 -12.446 1.00 93.50 279 PHE A O 1
ATOM 2283 N N . CYS A 1 280 ? 7.699 9.123 -10.674 1.00 94.00 280 CYS A N 1
ATOM 2284 C CA . CYS A 1 280 ? 7.992 7.836 -11.287 1.00 94.00 280 CYS A CA 1
ATOM 2285 C C . CYS A 1 280 ? 7.012 7.513 -12.414 1.00 94.00 280 CYS A C 1
ATOM 2287 O O . CYS A 1 280 ? 7.475 7.166 -13.489 1.00 94.00 280 CYS A O 1
ATOM 2289 N N . PHE A 1 281 ? 5.702 7.650 -12.197 1.00 91.12 281 PHE A N 1
ATOM 2290 C CA . PHE A 1 281 ? 4.676 6.999 -13.022 1.00 91.12 281 PHE A CA 1
ATOM 2291 C C . PHE A 1 281 ? 3.694 7.946 -13.717 1.00 91.12 281 PHE A C 1
ATOM 2293 O O . PHE A 1 281 ? 2.951 7.496 -14.585 1.00 91.12 281 PHE A O 1
ATOM 2300 N N . ASP A 1 282 ? 3.657 9.229 -13.354 1.00 89.62 282 ASP A N 1
ATOM 2301 C CA . ASP A 1 282 ? 2.785 10.191 -14.025 1.00 89.62 282 ASP A CA 1
ATOM 2302 C C . ASP A 1 282 ? 3.522 10.820 -15.216 1.00 89.62 282 ASP A C 1
ATOM 2304 O O . ASP A 1 282 ? 4.381 11.692 -15.072 1.00 89.62 282 ASP A O 1
ATOM 2308 N N . ASP A 1 283 ? 3.202 10.343 -16.417 1.00 88.56 283 ASP A N 1
ATOM 2309 C CA . ASP A 1 283 ? 3.752 10.865 -17.673 1.00 88.56 283 ASP A CA 1
ATOM 2310 C C . ASP A 1 283 ? 3.028 12.118 -18.180 1.00 88.56 283 ASP A C 1
ATOM 2312 O O . ASP A 1 283 ? 3.448 12.731 -19.164 1.00 88.56 283 ASP A O 1
ATOM 2316 N N . SER A 1 284 ? 1.951 12.536 -17.508 1.00 88.06 284 SER A N 1
ATOM 2317 C CA . SER A 1 284 ? 1.272 13.792 -17.821 1.00 88.06 284 SER A CA 1
ATOM 2318 C C . SER A 1 284 ? 2.008 15.016 -17.276 1.00 88.06 284 SER A C 1
ATOM 2320 O O . SER A 1 284 ? 1.779 16.138 -17.743 1.00 88.06 284 SER A O 1
ATOM 2322 N N . ILE A 1 285 ? 2.924 14.806 -16.327 1.00 89.88 285 ILE A N 1
ATOM 2323 C CA . ILE A 1 285 ? 3.713 15.845 -15.673 1.00 89.88 285 ILE A CA 1
ATOM 2324 C C . ILE A 1 285 ? 5.216 15.649 -15.892 1.00 89.88 285 ILE A C 1
ATOM 2326 O O . ILE A 1 285 ? 5.706 14.553 -16.146 1.00 89.88 285 ILE A O 1
ATOM 2330 N N . ALA A 1 286 ? 5.972 16.733 -15.751 1.00 90.38 286 ALA A N 1
ATOM 2331 C CA . ALA A 1 286 ? 7.425 16.716 -15.712 1.00 90.38 286 ALA A CA 1
ATOM 2332 C C . ALA A 1 286 ? 7.926 17.476 -14.486 1.00 90.38 286 ALA A C 1
ATOM 2334 O O . ALA A 1 286 ? 7.464 18.573 -14.176 1.00 90.38 286 ALA A O 1
ATOM 2335 N N . PHE A 1 287 ? 8.924 16.907 -13.816 1.00 92.31 287 PHE A N 1
ATOM 2336 C CA . PHE A 1 287 ? 9.676 17.609 -12.786 1.00 92.31 287 PHE A CA 1
ATOM 2337 C C . PHE A 1 287 ? 10.804 18.385 -13.464 1.00 92.31 287 PHE A C 1
ATOM 2339 O O . PHE A 1 287 ? 11.573 17.818 -14.241 1.00 92.31 287 PHE A O 1
ATOM 2346 N N . LYS A 1 288 ? 10.892 19.685 -13.179 1.00 91.56 288 LYS A N 1
ATOM 2347 C CA . LYS A 1 288 ? 11.877 20.604 -13.757 1.00 91.56 288 LYS A CA 1
ATOM 2348 C C . LYS A 1 288 ? 12.609 21.380 -12.683 1.00 91.56 288 LYS A C 1
ATOM 2350 O O . LYS A 1 288 ? 12.010 21.810 -11.698 1.00 91.56 288 LYS A O 1
ATOM 2355 N N . LEU A 1 289 ? 13.907 21.588 -12.876 1.00 90.31 289 LEU A N 1
ATOM 2356 C CA . LEU A 1 289 ? 14.714 22.350 -11.927 1.00 90.31 289 LEU A CA 1
ATOM 2357 C C . LEU A 1 289 ? 14.605 23.846 -12.204 1.00 90.31 289 LEU A C 1
ATOM 2359 O O . LEU A 1 289 ? 15.076 24.354 -13.219 1.00 90.31 289 LEU A O 1
ATOM 2363 N N . LYS A 1 290 ? 14.032 24.581 -11.251 1.00 89.81 290 LYS A N 1
ATOM 2364 C CA . LYS A 1 290 ? 13.955 26.044 -11.287 1.00 89.81 290 LYS A CA 1
ATOM 2365 C C . LYS A 1 290 ? 14.584 26.611 -10.029 1.00 89.81 290 LYS A C 1
ATOM 2367 O O . LYS A 1 290 ? 14.108 26.354 -8.935 1.00 89.81 290 LYS A O 1
ATOM 2372 N N . LYS A 1 291 ? 15.650 27.408 -10.165 1.00 85.50 291 LYS A N 1
ATOM 2373 C CA . LYS A 1 291 ? 16.327 28.073 -9.028 1.00 85.50 291 LYS A CA 1
ATOM 2374 C C . LYS A 1 291 ? 16.712 27.111 -7.883 1.00 85.50 291 LYS A C 1
ATOM 2376 O O . LYS A 1 291 ? 16.656 27.486 -6.717 1.00 85.50 291 LYS A O 1
ATOM 2381 N N . GLY A 1 292 ? 17.089 25.874 -8.216 1.00 81.00 292 GLY A N 1
ATOM 2382 C CA . GLY A 1 292 ? 17.502 24.859 -7.239 1.00 81.00 292 GLY A CA 1
ATOM 2383 C C . GLY A 1 292 ? 16.364 24.092 -6.555 1.00 81.00 292 GLY A C 1
ATOM 2384 O O . GLY A 1 292 ? 16.650 23.278 -5.684 1.00 81.00 292 GLY A O 1
ATOM 2385 N N . ILE A 1 293 ? 15.106 24.309 -6.951 1.00 85.12 293 ILE A N 1
ATOM 2386 C CA . ILE A 1 293 ? 13.952 23.520 -6.498 1.00 85.12 293 ILE A CA 1
ATOM 2387 C C . ILE A 1 293 ? 13.329 22.752 -7.667 1.00 85.12 293 ILE A C 1
ATOM 2389 O O . ILE A 1 293 ? 13.339 23.228 -8.806 1.00 85.12 293 ILE A O 1
ATOM 2393 N N . ALA A 1 294 ? 12.795 21.563 -7.389 1.00 87.31 294 ALA A N 1
ATOM 2394 C CA . ALA A 1 294 ? 12.011 20.806 -8.357 1.00 87.31 294 ALA A CA 1
ATOM 2395 C C . ALA A 1 294 ? 10.585 21.374 -8.413 1.00 87.31 294 ALA A C 1
ATOM 2397 O O . ALA A 1 294 ? 9.917 21.497 -7.388 1.00 87.31 294 ALA A O 1
ATOM 2398 N N . VAL A 1 295 ? 10.134 21.743 -9.608 1.00 89.38 295 VAL A N 1
ATOM 2399 C CA . VAL A 1 295 ? 8.795 22.273 -9.880 1.00 89.38 295 VAL A CA 1
ATOM 2400 C C . VAL A 1 295 ? 8.089 21.332 -10.845 1.00 89.38 295 VAL A C 1
ATOM 2402 O O . VAL A 1 295 ? 8.705 20.851 -11.794 1.00 89.38 295 VAL A O 1
ATOM 2405 N N . ILE A 1 296 ? 6.806 21.076 -10.598 1.00 90.38 296 ILE A N 1
ATOM 2406 C CA . ILE A 1 296 ? 5.969 20.240 -11.458 1.00 90.38 296 ILE A CA 1
ATOM 2407 C C . ILE A 1 296 ? 5.364 21.109 -12.562 1.00 90.38 296 ILE A C 1
ATOM 2409 O O . ILE A 1 296 ? 4.753 22.143 -12.288 1.00 90.38 296 ILE A O 1
ATOM 2413 N N . GLU A 1 297 ? 5.525 20.676 -13.806 1.00 91.69 297 GLU A N 1
ATOM 2414 C CA . GLU A 1 297 ? 4.893 21.257 -14.988 1.00 91.69 297 GLU A CA 1
ATOM 2415 C C . GLU A 1 297 ? 4.031 20.210 -15.688 1.00 91.69 297 GLU A C 1
ATOM 2417 O O . GLU A 1 297 ? 4.329 19.018 -15.636 1.00 91.69 297 GLU A O 1
ATOM 2422 N N . VAL A 1 298 ? 2.972 20.645 -16.369 1.00 89.06 298 VAL A N 1
ATOM 2423 C CA . VAL A 1 298 ? 2.188 19.753 -17.230 1.00 89.06 298 VAL A CA 1
ATOM 2424 C C . VAL A 1 298 ? 2.997 19.493 -18.499 1.00 89.06 298 VAL A C 1
ATOM 2426 O O . VAL A 1 298 ? 3.281 20.422 -19.251 1.00 89.06 298 VAL A O 1
ATOM 2429 N N . ALA A 1 299 ? 3.378 18.237 -18.719 1.00 87.62 299 ALA A N 1
ATOM 2430 C CA . ALA A 1 299 ? 4.132 17.803 -19.892 1.00 87.62 299 ALA A CA 1
ATOM 2431 C C . ALA A 1 299 ? 3.211 17.479 -21.075 1.00 87.62 299 ALA A C 1
ATOM 2433 O O . ALA A 1 299 ? 3.570 17.723 -22.226 1.00 87.62 299 ALA A O 1
ATOM 2434 N N . ASN A 1 300 ? 2.019 16.943 -20.795 1.00 87.38 300 ASN A N 1
ATOM 2435 C CA . ASN A 1 300 ? 1.033 16.589 -21.808 1.00 87.38 300 ASN A CA 1
ATOM 2436 C C . ASN A 1 300 ? -0.385 16.875 -21.294 1.00 87.38 300 ASN A C 1
ATOM 2438 O O . ASN A 1 300 ? -0.875 16.213 -20.379 1.00 87.38 300 ASN A O 1
ATOM 2442 N N . GLU A 1 301 ? -1.050 17.865 -21.894 1.00 88.50 301 GLU A N 1
ATOM 2443 C CA . GLU A 1 301 ? -2.399 18.277 -21.491 1.00 88.50 301 GLU A CA 1
ATOM 2444 C C . GLU A 1 301 ? -3.438 17.171 -21.683 1.00 88.50 301 GLU A C 1
ATOM 2446 O O . GLU A 1 301 ? -4.288 16.986 -20.814 1.00 88.50 301 GLU A O 1
ATOM 2451 N N . GLN A 1 302 ? -3.351 16.405 -22.773 1.00 89.06 302 GLN A N 1
ATOM 2452 C CA . GLN A 1 302 ? -4.294 15.323 -23.047 1.00 89.06 302 GLN A CA 1
ATOM 2453 C C . GLN A 1 302 ? -4.137 14.188 -22.033 1.00 89.06 302 GLN A C 1
ATOM 2455 O O . GLN A 1 302 ? -5.127 13.769 -21.440 1.00 89.06 302 GLN A O 1
ATOM 2460 N N . LEU A 1 303 ? -2.903 13.751 -21.758 1.00 86.69 303 LEU A N 1
ATOM 2461 C CA . LEU A 1 303 ? -2.653 12.737 -20.726 1.00 86.69 303 LEU A CA 1
ATOM 2462 C C . LEU A 1 303 ? -3.090 13.222 -19.341 1.00 86.69 303 LEU A C 1
ATOM 2464 O O . LEU A 1 303 ? -3.607 12.434 -18.560 1.00 86.69 303 LEU A O 1
ATOM 2468 N N . ASN A 1 304 ? -2.933 14.513 -19.040 1.00 85.12 304 ASN A N 1
ATOM 2469 C CA . ASN A 1 304 ? -3.375 15.088 -17.768 1.00 85.12 304 ASN A CA 1
ATOM 2470 C C . ASN A 1 304 ? -4.909 15.086 -17.660 1.00 85.12 304 ASN A C 1
ATOM 2472 O O . ASN A 1 304 ? -5.471 14.751 -16.617 1.00 85.12 304 ASN A O 1
ATOM 2476 N N . LEU A 1 305 ? -5.606 15.422 -18.750 1.00 86.75 305 LEU A N 1
ATOM 2477 C CA . LEU A 1 305 ? -7.061 15.308 -18.823 1.00 86.75 305 LEU A CA 1
ATOM 2478 C C . LEU A 1 305 ? -7.511 13.853 -18.661 1.00 86.75 305 LEU A C 1
ATOM 2480 O O . LEU A 1 305 ? -8.411 13.589 -17.867 1.00 86.75 305 LEU A O 1
ATOM 2484 N N . ASP A 1 306 ? -6.868 12.909 -19.346 1.00 86.88 306 ASP A N 1
ATOM 2485 C CA . ASP A 1 306 ? -7.184 11.483 -19.246 1.00 86.88 306 ASP A CA 1
ATOM 2486 C C . ASP A 1 306 ? -6.919 10.942 -17.837 1.00 86.88 306 ASP A C 1
ATOM 2488 O O . ASP A 1 306 ? -7.756 10.224 -17.287 1.00 86.88 306 ASP A O 1
ATOM 2492 N N . TRP A 1 307 ? -5.812 11.346 -17.210 1.00 82.00 307 TRP A N 1
ATOM 2493 C CA . TRP A 1 307 ? -5.484 11.022 -15.824 1.00 82.00 307 TRP A CA 1
ATOM 2494 C C . TRP A 1 307 ? -6.560 11.526 -14.859 1.00 82.00 307 TRP A C 1
ATOM 2496 O O . TRP A 1 307 ? -7.095 10.747 -14.070 1.00 82.00 307 TRP A O 1
ATOM 2506 N N . LYS A 1 308 ? -6.958 12.800 -14.968 1.00 82.38 308 LYS A N 1
ATOM 2507 C CA . LYS A 1 308 ? -8.043 13.377 -14.157 1.00 82.38 308 LYS A CA 1
ATOM 2508 C C . LYS A 1 308 ? -9.371 12.667 -14.394 1.00 82.38 308 LYS A C 1
ATOM 2510 O O . LYS A 1 308 ? -10.051 12.317 -13.434 1.00 82.38 308 LYS A O 1
ATOM 2515 N N . ASN A 1 309 ? -9.719 12.401 -15.650 1.00 84.75 309 ASN A N 1
ATOM 2516 C CA . ASN A 1 309 ? -10.947 11.699 -16.011 1.00 84.75 309 ASN A CA 1
ATOM 2517 C C . ASN A 1 309 ? -10.971 10.276 -15.442 1.00 84.75 309 ASN A C 1
ATOM 2519 O O . ASN A 1 309 ? -11.993 9.834 -14.922 1.00 84.75 309 ASN A O 1
ATOM 2523 N N . ASN A 1 310 ? -9.853 9.555 -15.506 1.00 85.50 310 ASN A N 1
ATOM 2524 C CA . ASN A 1 310 ? -9.733 8.222 -14.925 1.00 85.50 310 ASN A CA 1
ATOM 2525 C C . ASN A 1 310 ? -9.752 8.265 -13.392 1.00 85.50 310 ASN A C 1
ATOM 2527 O O . ASN A 1 310 ? -10.396 7.417 -12.780 1.00 85.50 310 ASN A O 1
ATOM 2531 N N . GLY A 1 311 ? -9.146 9.281 -12.775 1.00 80.75 311 GLY A N 1
ATOM 2532 C CA . GLY A 1 311 ? -9.261 9.544 -11.340 1.00 80.75 311 GLY A CA 1
ATOM 2533 C C . GLY A 1 311 ? -10.708 9.804 -10.911 1.00 80.75 311 GLY A C 1
ATOM 2534 O O . GLY A 1 311 ? -11.176 9.218 -9.940 1.00 80.75 311 GLY A O 1
ATOM 2535 N N . HIS A 1 312 ? -11.458 10.597 -11.680 1.00 80.12 312 HIS A N 1
ATOM 2536 C CA . HIS A 1 312 ? -12.886 10.825 -11.443 1.00 80.12 312 HIS A CA 1
ATOM 2537 C C . HIS A 1 312 ? -13.696 9.532 -11.606 1.00 80.12 312 HIS A C 1
ATOM 2539 O O . HIS A 1 312 ? -14.543 9.228 -10.772 1.00 80.12 312 HIS A O 1
ATOM 2545 N N . LYS A 1 313 ? -13.424 8.723 -12.641 1.00 85.88 313 LYS A N 1
ATOM 2546 C CA . LYS A 1 313 ? -14.061 7.403 -12.795 1.00 85.88 313 LYS A CA 1
ATOM 2547 C C . LYS A 1 313 ? -13.774 6.503 -11.595 1.00 85.88 313 LYS A C 1
ATOM 2549 O O . LYS A 1 313 ? -14.697 5.872 -11.095 1.00 85.88 313 LYS A O 1
ATOM 2554 N N . LEU A 1 314 ? -12.525 6.470 -11.125 1.00 83.19 314 LEU A N 1
ATOM 2555 C CA . LEU A 1 314 ? -12.115 5.710 -9.945 1.00 83.19 314 LEU A CA 1
ATOM 2556 C C . LEU A 1 314 ? -12.883 6.161 -8.696 1.00 83.19 314 LEU A C 1
ATOM 2558 O O . LEU A 1 314 ? -13.393 5.312 -7.974 1.00 83.19 314 LEU A O 1
ATOM 2562 N N . GLN A 1 315 ? -13.048 7.470 -8.489 1.00 78.38 315 GLN A N 1
ATOM 2563 C CA . GLN A 1 315 ? -13.850 8.016 -7.384 1.00 78.38 315 GLN A CA 1
ATOM 2564 C C . GLN A 1 315 ? -15.329 7.599 -7.453 1.00 78.38 315 GLN A C 1
ATOM 2566 O O . GLN A 1 315 ? -15.975 7.440 -6.421 1.00 78.38 315 GLN A O 1
ATOM 2571 N N . LEU A 1 316 ? -15.870 7.384 -8.654 1.00 85.69 316 LEU A N 1
ATOM 2572 C CA . LEU A 1 316 ? -17.254 6.942 -8.847 1.00 85.69 316 LEU A CA 1
ATOM 2573 C C . LEU A 1 316 ? -17.444 5.421 -8.705 1.00 85.69 316 LEU A C 1
ATOM 2575 O O . LEU A 1 316 ? -18.586 4.970 -8.588 1.00 85.69 316 LEU A O 1
ATOM 2579 N N . LEU A 1 317 ? -16.370 4.618 -8.704 1.00 87.19 317 LEU A N 1
ATOM 2580 C CA . LEU A 1 317 ? -16.476 3.153 -8.686 1.00 87.19 317 LEU A CA 1
ATOM 2581 C C . LEU A 1 317 ? -17.163 2.621 -7.430 1.00 87.19 317 LEU A C 1
ATOM 2583 O O . LEU A 1 317 ? -17.966 1.694 -7.531 1.00 87.19 317 LEU A O 1
ATOM 2587 N N . ASP A 1 318 ? -16.889 3.194 -6.260 1.00 84.00 318 ASP A N 1
ATOM 2588 C CA . ASP A 1 318 ? -17.514 2.719 -5.023 1.00 84.00 318 ASP A CA 1
ATOM 2589 C C . ASP A 1 318 ? -19.031 2.969 -5.034 1.00 84.00 318 ASP A C 1
ATOM 2591 O O . ASP A 1 318 ? -19.802 2.096 -4.637 1.00 84.00 318 ASP A O 1
ATOM 2595 N N . SER A 1 319 ? -19.478 4.099 -5.596 1.00 86.94 319 SER A N 1
ATOM 2596 C CA . SER A 1 319 ? -20.908 4.390 -5.780 1.00 86.94 319 SER A CA 1
ATOM 2597 C C . SER A 1 319 ? -21.562 3.470 -6.813 1.00 86.94 319 SER A C 1
ATOM 2599 O O . SER A 1 319 ? -22.698 3.041 -6.622 1.00 86.94 319 SER A O 1
ATOM 2601 N N . TYR A 1 320 ? -20.849 3.121 -7.889 1.00 92.88 320 TYR A N 1
ATOM 2602 C CA . TYR A 1 320 ? -21.327 2.138 -8.864 1.00 92.88 320 TYR A CA 1
ATOM 2603 C C . TYR A 1 320 ? -21.621 0.783 -8.203 1.00 92.88 320 TYR A C 1
ATOM 2605 O O . TYR A 1 320 ? -22.713 0.240 -8.373 1.00 92.88 320 TYR A O 1
ATOM 2613 N N . TRP A 1 321 ? -20.680 0.254 -7.415 1.00 94.69 321 TRP A N 1
ATOM 2614 C CA . TRP A 1 321 ? -20.876 -1.025 -6.727 1.00 94.69 321 TRP A CA 1
ATOM 2615 C C . TRP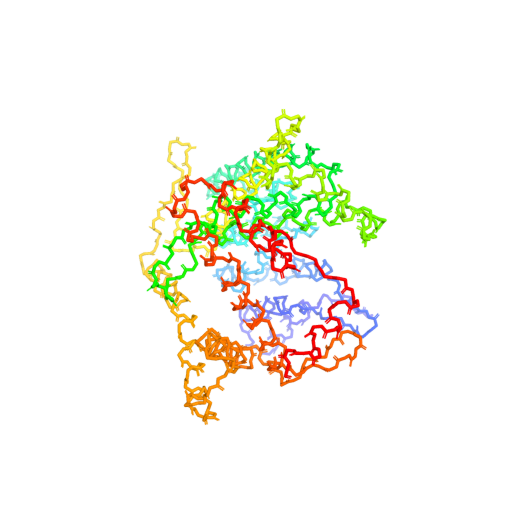 A 1 321 ? -21.959 -0.948 -5.653 1.00 94.69 321 TRP A C 1
ATOM 2617 O O . TRP A 1 321 ? -22.758 -1.878 -5.533 1.00 94.69 321 TRP A O 1
ATOM 2627 N N . LEU A 1 322 ? -22.044 0.172 -4.929 1.00 93.38 322 LEU A N 1
ATOM 2628 C CA . LEU A 1 322 ? -23.088 0.387 -3.933 1.00 93.38 322 LEU A CA 1
ATOM 2629 C C . LEU A 1 322 ? -24.486 0.361 -4.564 1.00 93.38 322 LEU A C 1
ATOM 2631 O O . LEU A 1 322 ? -25.355 -0.341 -4.053 1.00 93.38 322 LEU A O 1
ATOM 2635 N N . ASN A 1 323 ? -24.682 1.051 -5.693 1.00 95.38 323 ASN A N 1
ATOM 2636 C CA . ASN A 1 323 ? -25.952 1.045 -6.427 1.00 95.38 323 ASN A CA 1
ATOM 2637 C C . ASN A 1 323 ? -26.335 -0.369 -6.875 1.00 95.38 323 ASN A C 1
ATOM 2639 O O . ASN A 1 323 ? -27.465 -0.794 -6.667 1.00 95.38 323 ASN A O 1
ATOM 2643 N N . ARG A 1 324 ? -25.373 -1.149 -7.380 1.00 96.88 324 ARG A N 1
ATOM 2644 C CA . ARG A 1 324 ? -25.624 -2.561 -7.699 1.00 96.88 324 ARG A CA 1
ATOM 2645 C C . ARG A 1 324 ? -25.977 -3.398 -6.470 1.00 96.88 324 ARG A C 1
ATOM 2647 O O . ARG A 1 324 ? -26.786 -4.312 -6.564 1.00 96.88 324 ARG A O 1
ATOM 2654 N N . GLY A 1 325 ? -25.401 -3.086 -5.311 1.00 96.88 325 GLY A N 1
ATOM 2655 C CA . GLY A 1 325 ? -25.790 -3.703 -4.043 1.00 96.88 325 GLY A CA 1
ATOM 2656 C C . GLY A 1 325 ? -27.231 -3.379 -3.632 1.00 96.88 325 GLY A C 1
ATOM 2657 O O . GLY A 1 325 ? -27.892 -4.224 -3.031 1.00 96.88 325 GLY A O 1
ATOM 2658 N N . VAL A 1 326 ? -27.733 -2.184 -3.968 1.00 96.56 326 VAL A N 1
ATOM 2659 C CA . VAL A 1 326 ? -29.145 -1.810 -3.777 1.00 96.56 326 VAL A CA 1
ATOM 2660 C C . VAL A 1 326 ? -30.041 -2.619 -4.712 1.00 96.56 326 VAL A C 1
ATOM 2662 O O . VAL A 1 326 ? -31.030 -3.187 -4.249 1.00 96.56 326 VAL A O 1
ATOM 2665 N N . ASP A 1 327 ? -29.674 -2.730 -5.990 1.00 97.62 327 ASP A N 1
ATOM 2666 C CA . ASP A 1 327 ? -30.418 -3.541 -6.962 1.00 97.62 327 ASP A CA 1
ATOM 2667 C C . ASP A 1 327 ? -30.527 -5.003 -6.501 1.00 97.62 327 ASP A C 1
ATOM 2669 O O . ASP A 1 327 ? -31.604 -5.597 -6.553 1.00 97.62 327 ASP A O 1
ATOM 2673 N N . GLU A 1 328 ? -29.440 -5.563 -5.964 1.00 97.00 328 GLU A N 1
ATOM 2674 C CA . GLU A 1 328 ? -29.414 -6.926 -5.427 1.00 97.00 328 GLU A CA 1
ATOM 2675 C C . GLU A 1 328 ? -30.280 -7.073 -4.163 1.00 97.00 328 GLU A C 1
ATOM 2677 O O . GLU A 1 328 ? -31.002 -8.061 -4.002 1.00 97.00 328 GLU A O 1
ATOM 2682 N N . LEU A 1 329 ? -30.293 -6.068 -3.278 1.00 96.31 329 LEU A N 1
ATOM 2683 C CA . LEU A 1 329 ? -31.199 -6.051 -2.125 1.00 96.31 329 LEU A CA 1
ATOM 2684 C C . LEU A 1 329 ? -32.669 -6.081 -2.574 1.00 96.31 329 LEU A C 1
ATOM 2686 O O . LEU A 1 329 ? -33.470 -6.819 -1.995 1.00 96.31 329 LEU A O 1
ATOM 2690 N N . ILE A 1 330 ? -33.025 -5.313 -3.606 1.00 96.19 330 ILE A N 1
ATOM 2691 C CA . ILE A 1 330 ? -34.380 -5.300 -4.173 1.00 96.19 330 ILE A CA 1
ATOM 2692 C C . ILE A 1 330 ? -34.701 -6.662 -4.796 1.00 96.19 330 ILE A C 1
ATOM 2694 O O . ILE A 1 330 ? -35.732 -7.252 -4.473 1.00 96.19 330 ILE A O 1
ATOM 2698 N N . ALA A 1 331 ? -33.802 -7.199 -5.626 1.00 96.25 331 ALA A N 1
ATOM 2699 C CA . ALA A 1 331 ? -33.978 -8.488 -6.294 1.00 96.25 331 ALA A CA 1
ATOM 2700 C C . ALA A 1 331 ? -34.110 -9.660 -5.306 1.00 96.25 331 ALA A C 1
ATOM 2702 O O . ALA A 1 331 ? -34.884 -10.586 -5.545 1.00 96.25 331 ALA A O 1
ATOM 2703 N N . SER A 1 332 ? -33.413 -9.600 -4.167 1.00 93.44 332 SER A N 1
ATOM 2704 C CA . SER A 1 332 ? -33.520 -10.600 -3.097 1.00 93.44 332 SER A CA 1
ATOM 2705 C C . SER A 1 332 ? -34.852 -10.556 -2.329 1.00 93.44 332 SER A C 1
ATOM 2707 O O . SER A 1 332 ? -35.129 -11.447 -1.526 1.00 93.44 332 SER A O 1
ATOM 2709 N N . GLY A 1 333 ? -35.676 -9.520 -2.535 1.00 93.44 333 GLY A N 1
ATOM 2710 C CA . GLY A 1 333 ? -36.927 -9.302 -1.804 1.00 93.44 333 GLY A CA 1
ATOM 2711 C C . GLY A 1 333 ? -36.731 -8.854 -0.351 1.00 93.44 333 GLY A C 1
ATOM 2712 O O . GLY A 1 333 ? -37.698 -8.790 0.407 1.00 93.44 333 GLY A O 1
ATOM 2713 N N . MET A 1 334 ? -35.495 -8.548 0.057 1.00 91.12 334 MET A N 1
ATOM 2714 C CA . MET A 1 334 ? -35.173 -8.088 1.412 1.00 91.12 334 MET A CA 1
ATOM 2715 C C . MET A 1 334 ? -35.421 -6.589 1.610 1.00 91.12 334 MET A C 1
ATOM 2717 O O . MET A 1 334 ? -35.485 -6.137 2.751 1.00 91.12 334 MET A O 1
ATOM 2721 N N . ALA A 1 335 ? -35.575 -5.814 0.531 1.00 90.50 335 ALA A N 1
ATOM 2722 C CA . ALA A 1 335 ? -35.772 -4.364 0.604 1.00 90.50 335 ALA A CA 1
ATOM 2723 C C . ALA A 1 335 ? -37.006 -3.958 1.432 1.00 90.50 335 ALA A C 1
ATOM 2725 O O . ALA A 1 335 ? -36.954 -2.978 2.169 1.00 90.50 335 ALA A O 1
ATOM 2726 N N . GLU A 1 336 ? -38.087 -4.737 1.361 1.00 90.12 336 GLU A N 1
ATOM 2727 C CA . GLU A 1 336 ? -39.334 -4.483 2.099 1.00 90.12 336 GLU A CA 1
ATOM 2728 C C . GLU A 1 336 ? -39.368 -5.166 3.478 1.00 90.12 336 GLU A C 1
ATOM 2730 O O . GLU A 1 336 ? -40.324 -5.014 4.241 1.00 90.12 336 GLU A O 1
ATOM 2735 N N . GLN A 1 337 ? -38.337 -5.944 3.814 1.00 92.06 337 GLN A N 1
ATOM 2736 C CA . GLN A 1 337 ? -38.292 -6.720 5.046 1.00 92.06 337 GLN A CA 1
ATOM 2737 C C . GLN A 1 337 ? -37.584 -5.949 6.153 1.00 92.06 337 GLN A C 1
ATOM 2739 O O . GLN A 1 337 ? -36.547 -5.317 5.959 1.00 92.06 337 GLN A O 1
ATOM 2744 N N . LYS A 1 338 ? -38.102 -6.079 7.373 1.00 91.69 338 LYS A N 1
ATOM 2745 C CA . LYS A 1 338 ? -37.420 -5.576 8.561 1.00 91.69 338 LYS A CA 1
ATOM 2746 C C . LYS A 1 338 ? -36.204 -6.451 8.878 1.00 91.69 338 LYS A C 1
ATOM 2748 O O . LYS A 1 338 ? -36.348 -7.634 9.175 1.00 91.69 338 LYS A O 1
ATOM 2753 N N . ILE A 1 339 ? -35.019 -5.845 8.884 1.00 87.56 339 ILE A N 1
ATOM 2754 C CA . ILE A 1 339 ? -33.742 -6.529 9.139 1.00 87.56 339 ILE A CA 1
ATOM 2755 C C . ILE A 1 339 ? -33.276 -6.246 10.574 1.00 87.56 339 ILE A C 1
ATOM 2757 O O . ILE A 1 339 ? -32.689 -5.204 10.867 1.00 87.56 339 ILE A O 1
ATOM 2761 N N . GLY A 1 340 ? -33.525 -7.187 11.485 1.00 86.06 340 GLY A N 1
ATOM 2762 C CA . GLY A 1 340 ? -33.209 -7.048 12.911 1.00 86.06 340 GLY A CA 1
ATOM 2763 C C . GLY A 1 340 ? -34.246 -6.227 13.693 1.00 86.06 340 GLY A C 1
ATOM 2764 O O . GLY A 1 340 ? -35.446 -6.260 13.406 1.00 86.06 340 GLY A O 1
ATOM 2765 N N . SER A 1 341 ? -33.808 -5.508 14.733 1.00 86.44 341 SER A N 1
ATOM 2766 C CA . SER A 1 341 ? -34.695 -4.643 15.528 1.00 86.44 341 SER A CA 1
ATOM 2767 C C . SER A 1 341 ? -35.123 -3.400 14.735 1.00 86.44 341 SER A C 1
ATOM 2769 O O . SER A 1 341 ? -34.468 -3.014 13.773 1.00 86.44 341 SER A O 1
ATOM 2771 N N . ALA A 1 342 ? -36.222 -2.746 15.139 1.00 87.56 342 ALA A N 1
ATOM 2772 C CA . ALA A 1 342 ? -36.679 -1.520 14.460 1.00 87.56 342 ALA A CA 1
ATOM 2773 C C . ALA A 1 342 ? -35.615 -0.421 14.512 1.00 87.56 342 ALA A C 1
ATOM 2775 O O . ALA A 1 342 ? -35.402 0.289 13.544 1.00 87.56 342 ALA A O 1
ATOM 2776 N N . GLU A 1 343 ? -34.909 -0.346 15.635 1.00 84.38 343 GLU A N 1
ATOM 2777 C CA . GLU A 1 343 ? -33.860 0.633 15.865 1.00 84.38 343 GLU A CA 1
ATOM 2778 C C . GLU A 1 343 ? -32.612 0.390 14.999 1.00 84.38 343 GLU A C 1
ATOM 2780 O O . GLU A 1 343 ? -31.879 1.329 14.702 1.00 84.38 343 GLU A O 1
ATOM 2785 N N . ASN A 1 344 ? -32.333 -0.863 14.625 1.00 86.31 344 ASN A N 1
ATOM 2786 C CA . ASN A 1 344 ? -31.140 -1.244 13.858 1.00 86.31 344 ASN A CA 1
ATOM 2787 C C . ASN A 1 344 ? -31.426 -1.465 12.370 1.00 86.31 344 ASN A C 1
ATOM 2789 O O . ASN A 1 344 ? -30.488 -1.739 11.625 1.00 86.31 344 ASN A O 1
ATOM 2793 N N . HIS A 1 345 ? -32.688 -1.369 11.947 1.00 89.75 345 HIS A N 1
ATOM 2794 C CA . HIS A 1 345 ? -33.114 -1.738 10.602 1.00 89.75 345 HIS A CA 1
ATOM 2795 C C . HIS A 1 345 ? -32.294 -1.042 9.515 1.00 89.75 345 HIS A C 1
ATOM 2797 O O . HIS A 1 345 ? -31.694 -1.735 8.698 1.00 89.75 345 HIS A O 1
ATOM 2803 N N . ASP A 1 346 ? -32.205 0.287 9.556 1.00 89.56 346 ASP A N 1
ATOM 2804 C CA . ASP A 1 346 ? -31.537 1.080 8.518 1.00 89.56 346 ASP A CA 1
ATOM 2805 C C . ASP A 1 346 ? -30.036 0.761 8.444 1.00 89.56 346 ASP A C 1
ATOM 2807 O O . ASP A 1 346 ? -29.476 0.536 7.370 1.00 89.56 346 ASP A O 1
ATOM 2811 N N . ALA A 1 347 ? -29.381 0.651 9.605 1.00 87.38 347 ALA A N 1
ATOM 2812 C CA . ALA A 1 347 ? -27.962 0.312 9.696 1.00 87.38 347 ALA A CA 1
ATOM 2813 C C . ALA A 1 347 ? -27.676 -1.110 9.180 1.00 87.38 347 ALA A C 1
ATOM 2815 O O . ALA A 1 347 ? -26.698 -1.333 8.463 1.00 87.38 347 ALA A O 1
ATOM 2816 N N . ASN A 1 348 ? -28.546 -2.067 9.509 1.00 90.50 348 ASN A N 1
ATOM 2817 C CA . ASN A 1 348 ? -28.435 -3.445 9.044 1.00 90.50 348 ASN A CA 1
ATOM 2818 C C . ASN A 1 348 ? -28.721 -3.561 7.545 1.00 90.50 348 ASN A C 1
ATOM 2820 O O . ASN A 1 348 ? -28.014 -4.278 6.843 1.00 90.50 348 ASN A O 1
ATOM 2824 N N . GLN 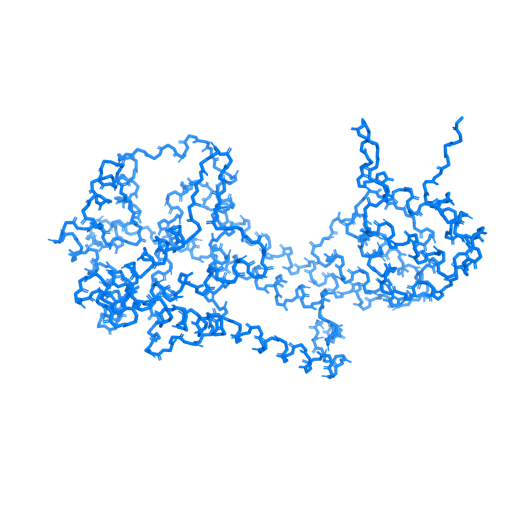A 1 349 ? -29.726 -2.846 7.040 1.00 92.88 349 GLN A N 1
ATOM 2825 C CA . GLN A 1 349 ? -30.049 -2.822 5.617 1.00 92.88 349 GLN A CA 1
ATOM 2826 C C . GLN A 1 349 ? -28.878 -2.260 4.809 1.00 92.88 349 GLN A C 1
ATOM 2828 O O . GLN A 1 349 ? -28.454 -2.871 3.829 1.00 92.88 349 GLN A O 1
ATOM 2833 N N . PHE A 1 350 ? -28.269 -1.170 5.276 1.00 92.06 350 PHE A N 1
ATOM 2834 C CA . PHE A 1 350 ? -27.069 -0.620 4.654 1.00 92.06 350 PHE A CA 1
ATOM 2835 C C . PHE A 1 350 ? -25.875 -1.589 4.701 1.00 92.06 350 PHE A C 1
ATOM 2837 O O . PHE A 1 350 ? -25.129 -1.711 3.727 1.00 92.06 350 PHE A O 1
ATOM 2844 N N . ALA A 1 351 ? -25.704 -2.338 5.796 1.00 92.44 351 ALA A N 1
ATOM 2845 C CA . ALA A 1 351 ? -24.688 -3.387 5.885 1.00 92.44 351 ALA A CA 1
ATOM 2846 C C . ALA A 1 351 ? -24.924 -4.531 4.878 1.00 92.44 351 ALA A C 1
ATOM 2848 O O . ALA A 1 351 ? -23.964 -5.040 4.292 1.00 92.44 351 ALA A O 1
ATOM 2849 N N . VAL A 1 352 ? -26.180 -4.917 4.634 1.00 94.56 352 VAL A N 1
ATOM 2850 C CA . VAL A 1 352 ? -26.539 -5.907 3.604 1.00 94.56 352 VAL A CA 1
ATOM 2851 C C . VAL A 1 352 ? -26.242 -5.369 2.201 1.00 94.56 352 VAL A C 1
ATOM 2853 O O . VAL A 1 352 ? -25.602 -6.064 1.416 1.00 94.56 352 VAL A O 1
ATOM 2856 N N . ILE A 1 353 ? -26.585 -4.111 1.907 1.00 95.19 353 ILE A N 1
ATOM 2857 C CA . ILE A 1 353 ? -26.247 -3.459 0.627 1.00 95.19 353 ILE A CA 1
ATOM 2858 C C . ILE A 1 353 ? -24.730 -3.485 0.389 1.00 95.19 353 ILE A C 1
ATOM 2860 O O . ILE A 1 353 ? -24.269 -3.916 -0.670 1.00 95.19 353 ILE A O 1
ATOM 2864 N N . LYS A 1 354 ? -23.930 -3.100 1.394 1.00 94.69 354 LYS A N 1
ATOM 2865 C CA . LYS A 1 354 ? -22.459 -3.184 1.324 1.00 94.69 354 LYS A CA 1
ATOM 2866 C C . LYS A 1 354 ? -21.962 -4.610 1.103 1.00 94.69 354 LYS A C 1
ATOM 2868 O O . LYS A 1 354 ? -20.954 -4.815 0.430 1.00 94.69 354 LYS A O 1
ATOM 2873 N N . THR A 1 355 ? -22.657 -5.596 1.660 1.00 95.69 355 THR A N 1
ATOM 2874 C CA . THR A 1 355 ? -22.324 -7.013 1.489 1.00 95.69 355 THR A CA 1
ATOM 2875 C C . THR A 1 355 ? -22.506 -7.436 0.039 1.00 95.69 355 THR A C 1
ATOM 2877 O O . THR A 1 355 ? -21.560 -7.967 -0.537 1.00 95.69 355 THR A O 1
ATOM 2880 N N . PHE A 1 356 ? -23.654 -7.131 -0.573 1.00 96.06 356 PHE A N 1
ATOM 2881 C CA . PHE A 1 356 ? -23.887 -7.415 -1.991 1.00 96.06 356 PHE A CA 1
ATOM 2882 C C . PHE A 1 356 ? -22.906 -6.668 -2.897 1.00 96.06 356 PHE A C 1
ATOM 2884 O O . PHE A 1 356 ? -22.260 -7.290 -3.736 1.00 96.06 356 PHE A O 1
ATOM 2891 N N . SER A 1 357 ? -22.708 -5.369 -2.663 1.00 94.94 357 SER A N 1
ATOM 2892 C CA . SER A 1 357 ? -21.731 -4.541 -3.383 1.00 94.94 357 SER A CA 1
ATOM 2893 C C . SER A 1 357 ? -20.329 -5.166 -3.383 1.00 94.94 357 SER A C 1
ATOM 2895 O O . SER A 1 357 ? -19.728 -5.388 -4.438 1.00 94.94 357 SER A O 1
ATOM 2897 N N . ASN A 1 358 ? -19.810 -5.512 -2.199 1.00 94.38 358 ASN A N 1
ATOM 2898 C CA . ASN A 1 358 ? -18.473 -6.090 -2.060 1.00 94.38 358 ASN A CA 1
ATOM 2899 C C . ASN A 1 358 ? -18.392 -7.501 -2.649 1.00 94.38 358 ASN A C 1
ATOM 2901 O O . ASN A 1 358 ? -17.375 -7.859 -3.241 1.00 94.38 358 ASN A O 1
ATOM 2905 N N . GLN A 1 359 ? -19.450 -8.300 -2.507 1.00 94.88 359 GLN A N 1
ATOM 2906 C CA . GLN A 1 359 ? -19.513 -9.645 -3.065 1.00 94.88 359 GLN A CA 1
ATOM 2907 C C . GLN A 1 359 ? -19.463 -9.609 -4.596 1.00 94.88 359 GLN A C 1
ATOM 2909 O O . GLN A 1 359 ? -18.631 -10.300 -5.181 1.00 94.88 359 GLN A O 1
ATOM 2914 N N . LEU A 1 360 ? -20.285 -8.770 -5.235 1.00 94.62 360 LEU A N 1
ATOM 2915 C CA . LEU A 1 360 ? -20.288 -8.584 -6.688 1.00 94.62 360 LEU A CA 1
ATOM 2916 C C . LEU A 1 360 ? -18.912 -8.140 -7.188 1.00 94.62 360 LEU A C 1
ATOM 2918 O O . LEU A 1 360 ? -18.365 -8.746 -8.106 1.00 94.62 360 LEU A O 1
ATOM 2922 N N . ARG A 1 361 ? -18.303 -7.148 -6.526 1.00 93.56 361 ARG A N 1
ATOM 2923 C CA . ARG A 1 361 ? -16.957 -6.674 -6.868 1.00 93.56 361 ARG A CA 1
ATOM 2924 C C . ARG A 1 361 ? -15.918 -7.794 -6.786 1.00 93.56 361 ARG A C 1
ATOM 2926 O O . ARG A 1 361 ? -15.096 -7.932 -7.687 1.00 93.56 361 ARG A O 1
ATOM 2933 N N . LEU A 1 362 ? -15.934 -8.596 -5.722 1.00 93.44 362 LEU A N 1
ATOM 2934 C CA . LEU A 1 362 ? -14.978 -9.691 -5.534 1.00 93.44 362 LEU A CA 1
ATOM 2935 C C . LEU A 1 362 ? -15.161 -10.822 -6.554 1.00 93.44 362 LEU A C 1
ATOM 2937 O O . LEU A 1 362 ? -14.172 -11.361 -7.048 1.00 93.44 362 LEU A O 1
ATOM 2941 N N . ILE A 1 363 ? -16.400 -11.164 -6.898 1.00 92.44 363 ILE A N 1
ATOM 2942 C CA . ILE A 1 363 ? -16.689 -12.220 -7.873 1.00 92.44 363 ILE A CA 1
ATOM 2943 C C . ILE A 1 363 ? -16.346 -11.748 -9.290 1.00 92.44 363 ILE A C 1
ATOM 2945 O O . ILE A 1 363 ? -15.615 -12.427 -10.004 1.00 92.44 363 ILE A O 1
ATOM 2949 N N . GLU A 1 364 ? -16.829 -10.576 -9.698 1.00 93.81 364 GLU A N 1
ATOM 2950 C CA . GLU A 1 364 ? -16.732 -10.133 -11.092 1.00 93.81 364 GLU A CA 1
ATOM 2951 C C . GLU A 1 364 ? -15.355 -9.576 -11.461 1.00 93.81 364 GLU A C 1
ATOM 2953 O O . GLU A 1 364 ? -14.877 -9.815 -12.567 1.00 93.81 364 GLU A O 1
ATOM 2958 N N . VAL A 1 365 ? -14.701 -8.842 -10.553 1.00 92.69 365 VAL A N 1
ATOM 2959 C CA . VAL A 1 365 ? -13.399 -8.211 -10.844 1.00 92.69 365 VAL A CA 1
ATOM 2960 C C . VAL A 1 365 ? -12.246 -9.155 -10.534 1.00 92.69 365 VAL A C 1
ATOM 2962 O O . VAL A 1 365 ? -11.275 -9.220 -11.285 1.00 92.69 365 VAL A O 1
ATOM 2965 N N . TYR A 1 366 ? -12.338 -9.879 -9.419 1.00 90.12 366 TYR A N 1
ATOM 2966 C CA . TYR A 1 366 ? -11.236 -10.695 -8.909 1.00 90.12 366 TYR A CA 1
ATOM 2967 C C . TYR A 1 366 ? -11.451 -12.201 -9.113 1.00 90.12 366 TYR A C 1
ATOM 2969 O O . TYR A 1 366 ? -10.556 -12.983 -8.793 1.00 90.12 366 TYR A O 1
ATOM 2977 N N . GLY A 1 367 ? -12.602 -12.624 -9.647 1.00 91.31 367 GLY A N 1
ATOM 2978 C CA . GLY A 1 367 ? -12.881 -14.032 -9.933 1.00 91.31 367 GLY A CA 1
ATOM 2979 C C . GLY A 1 367 ? -13.000 -14.901 -8.680 1.00 91.31 367 GLY A C 1
ATOM 2980 O O . GLY A 1 367 ? -12.694 -16.094 -8.739 1.00 91.31 367 GLY A O 1
ATOM 2981 N N . LEU A 1 368 ? -13.374 -14.323 -7.530 1.00 90.88 368 LEU A N 1
ATOM 2982 C CA . LEU A 1 368 ? -13.566 -15.101 -6.306 1.00 90.88 368 LEU A CA 1
ATOM 2983 C C . LEU A 1 368 ? -14.780 -16.030 -6.432 1.00 90.88 368 LEU A C 1
ATOM 2985 O O . LEU A 1 368 ? -15.803 -15.679 -7.010 1.00 90.88 368 LEU A O 1
ATOM 2989 N N . ASN A 1 369 ? -14.674 -17.206 -5.816 1.00 88.81 369 ASN A N 1
ATOM 2990 C CA . ASN A 1 369 ? -15.788 -18.140 -5.686 1.00 88.81 369 ASN A CA 1
ATOM 2991 C C . ASN A 1 369 ? -16.686 -17.775 -4.493 1.00 88.81 369 ASN A C 1
ATOM 2993 O O . ASN A 1 369 ? -16.282 -17.056 -3.579 1.00 88.81 369 ASN A O 1
ATOM 2997 N N . GLU A 1 370 ? -17.873 -18.383 -4.435 1.00 87.19 370 GLU A N 1
ATOM 2998 C CA . GLU A 1 370 ? -18.818 -18.256 -3.312 1.00 87.19 370 GLU A CA 1
ATOM 2999 C C . GLU A 1 370 ? -18.243 -18.705 -1.956 1.00 87.19 370 GLU A C 1
ATOM 3001 O O . GLU A 1 370 ? -18.748 -18.319 -0.900 1.00 87.19 370 GLU A O 1
ATOM 3006 N N . TYR A 1 371 ? -17.181 -19.515 -1.975 1.00 89.88 371 TYR A N 1
ATOM 3007 C CA . TYR A 1 371 ? -16.508 -20.033 -0.790 1.00 89.88 371 TYR A CA 1
ATOM 3008 C C . TYR A 1 371 ? -15.033 -19.644 -0.782 1.00 89.88 371 TYR A C 1
ATOM 3010 O O . TYR A 1 371 ? -14.303 -19.882 -1.746 1.00 89.88 371 TYR A O 1
ATOM 3018 N N . LEU A 1 372 ? -14.580 -19.150 0.366 1.00 84.44 372 LEU A N 1
ATOM 3019 C CA . LEU A 1 372 ? -13.174 -18.958 0.691 1.00 84.44 372 LEU A CA 1
ATOM 3020 C C . LEU A 1 372 ? -12.667 -20.171 1.467 1.00 84.44 372 LEU A C 1
ATOM 3022 O O . LEU A 1 372 ? -13.355 -20.673 2.355 1.00 84.44 372 LEU A O 1
ATOM 3026 N N . THR A 1 373 ? -11.469 -20.649 1.138 1.00 85.62 373 THR A N 1
ATOM 3027 C CA . THR A 1 373 ? -10.797 -21.715 1.893 1.00 85.62 373 THR A CA 1
ATOM 3028 C C . THR A 1 373 ? -9.585 -21.108 2.585 1.00 85.62 373 THR A C 1
ATOM 3030 O O . THR A 1 373 ? -8.677 -20.635 1.909 1.00 85.62 373 THR A O 1
ATOM 3033 N N . ALA A 1 374 ? -9.597 -21.073 3.917 1.00 80.62 374 ALA A N 1
ATOM 3034 C CA . ALA A 1 374 ? -8.450 -20.633 4.705 1.00 80.62 374 ALA A CA 1
ATOM 3035 C C . ALA A 1 374 ? -7.312 -21.666 4.633 1.00 80.62 374 ALA A C 1
ATOM 3037 O O . ALA A 1 374 ? -7.562 -22.840 4.360 1.00 80.62 374 ALA A O 1
ATOM 3038 N N . ASP A 1 375 ? -6.085 -21.266 4.980 1.00 81.38 375 ASP A N 1
ATOM 3039 C CA . ASP A 1 375 ? -4.914 -22.163 5.022 1.00 81.38 375 ASP A CA 1
ATOM 3040 C C . ASP A 1 375 ? -5.110 -23.371 5.957 1.00 81.38 375 ASP A C 1
ATOM 3042 O O . ASP A 1 375 ? -4.504 -24.424 5.778 1.00 81.38 375 ASP A O 1
ATOM 3046 N N . SER A 1 376 ? -6.009 -23.245 6.937 1.00 82.69 376 SER A N 1
ATOM 3047 C CA . SER A 1 376 ? -6.432 -24.327 7.833 1.00 82.69 376 SER A CA 1
ATOM 3048 C C . SER A 1 376 ? -7.363 -25.362 7.182 1.00 82.69 376 SER A C 1
ATOM 3050 O O . SER A 1 376 ? -7.747 -26.330 7.836 1.00 82.69 376 SER A O 1
ATOM 3052 N N . GLY A 1 377 ? -7.781 -25.151 5.931 1.00 86.25 377 GLY A N 1
ATOM 3053 C CA . GLY A 1 377 ? -8.802 -25.937 5.235 1.00 86.25 377 GLY A CA 1
ATOM 3054 C C . GLY A 1 377 ? -10.244 -25.540 5.575 1.00 86.25 377 GLY A C 1
ATOM 3055 O O . GLY A 1 377 ? -11.182 -26.107 5.009 1.00 86.25 377 GLY A O 1
ATOM 3056 N N . LEU A 1 378 ? -10.450 -24.565 6.472 1.00 86.50 378 LEU A N 1
ATOM 3057 C CA . LEU A 1 378 ? -11.783 -24.071 6.820 1.00 86.50 378 LEU A CA 1
ATOM 3058 C C . LEU A 1 378 ? -12.428 -23.391 5.610 1.00 86.50 378 LEU A C 1
ATOM 3060 O O . LEU A 1 378 ? -11.867 -22.453 5.044 1.00 86.50 378 LEU A O 1
ATOM 3064 N N . ARG A 1 379 ? -13.636 -23.835 5.256 1.00 88.69 379 ARG A N 1
ATOM 3065 C CA . ARG A 1 379 ? -14.450 -23.217 4.210 1.00 88.69 379 ARG A CA 1
ATOM 3066 C C . ARG A 1 379 ? -15.440 -22.233 4.813 1.00 88.69 379 ARG A C 1
ATOM 3068 O O . ARG A 1 379 ? -16.224 -22.605 5.681 1.00 88.69 379 ARG A O 1
ATOM 3075 N N . VAL A 1 380 ? -15.420 -21.002 4.320 1.00 86.75 380 VAL A N 1
ATOM 3076 C CA . VAL A 1 380 ? -16.293 -19.911 4.762 1.00 86.75 380 VAL A CA 1
ATOM 3077 C C . VAL A 1 380 ? -17.060 -19.384 3.557 1.00 86.75 380 VAL A C 1
ATOM 3079 O O . VAL A 1 380 ? -16.460 -19.144 2.508 1.00 86.75 380 VAL A O 1
ATOM 3082 N N . LYS A 1 381 ? -18.379 -19.205 3.684 1.00 91.88 381 LYS A N 1
ATOM 3083 C CA . LYS A 1 381 ? -19.169 -18.558 2.631 1.00 91.88 381 LYS A CA 1
ATOM 3084 C C . LYS A 1 381 ? -18.781 -17.087 2.541 1.00 91.88 381 LYS A C 1
ATOM 3086 O O . LYS A 1 381 ? -18.812 -16.381 3.548 1.00 91.88 381 LYS A O 1
ATOM 3091 N N . LEU A 1 382 ? -18.454 -16.625 1.337 1.00 91.81 382 LEU A N 1
ATOM 3092 C CA . LEU A 1 382 ? -18.031 -15.249 1.088 1.00 91.81 382 LEU A CA 1
ATOM 3093 C C . LEU A 1 382 ? -19.087 -14.247 1.574 1.00 91.81 382 LEU A C 1
ATOM 3095 O O . LEU A 1 382 ? -18.749 -13.291 2.266 1.00 91.81 382 LEU A O 1
ATOM 3099 N N . HIS A 1 383 ? -20.362 -14.515 1.283 1.00 92.56 383 HIS A N 1
ATOM 3100 C CA . HIS A 1 383 ? -21.473 -13.673 1.723 1.00 92.56 383 HIS A CA 1
ATOM 3101 C C . HIS A 1 383 ? -21.543 -13.542 3.252 1.00 92.56 383 HIS A C 1
ATOM 3103 O O . HIS A 1 383 ? -21.585 -12.433 3.768 1.00 92.56 383 HIS A O 1
ATOM 3109 N N . GLU A 1 384 ? -21.501 -14.654 3.993 1.00 91.06 384 GLU A N 1
ATOM 3110 C CA . GLU A 1 384 ? -21.585 -14.644 5.464 1.00 91.06 384 GLU A CA 1
ATOM 3111 C C . GLU A 1 384 ? -20.379 -13.928 6.093 1.00 91.06 384 GLU A C 1
ATOM 3113 O O . GLU A 1 384 ? -20.532 -13.178 7.059 1.00 91.06 384 GLU A O 1
ATOM 3118 N N . ALA A 1 385 ? -19.185 -14.101 5.514 1.00 91.12 385 ALA A N 1
ATOM 3119 C CA . ALA A 1 385 ? -17.986 -13.393 5.950 1.00 91.12 385 ALA A CA 1
ATOM 3120 C C . ALA A 1 385 ? -18.139 -11.874 5.774 1.00 91.12 385 ALA A C 1
ATOM 3122 O O . ALA A 1 385 ? -17.951 -11.119 6.731 1.00 91.12 385 ALA A O 1
ATOM 3123 N N . LEU A 1 386 ? -18.534 -11.432 4.577 1.00 93.62 386 LEU A N 1
ATOM 3124 C CA . LEU A 1 386 ? -18.746 -10.017 4.266 1.00 93.62 386 LEU A CA 1
ATOM 3125 C C . LEU A 1 386 ? -19.873 -9.412 5.112 1.00 93.62 386 LEU A C 1
ATOM 3127 O O . LEU A 1 386 ? -19.707 -8.318 5.650 1.00 93.62 386 LEU A O 1
ATOM 3131 N N . LEU A 1 387 ? -20.978 -10.138 5.289 1.00 93.19 387 LEU A N 1
ATOM 3132 C CA . LEU A 1 387 ? -22.109 -9.697 6.099 1.00 93.19 387 LEU A CA 1
ATOM 3133 C C . LEU A 1 387 ? -21.699 -9.486 7.552 1.00 93.19 387 LEU A C 1
ATOM 3135 O O . LEU A 1 387 ? -22.009 -8.446 8.129 1.00 93.19 387 LEU A O 1
ATOM 3139 N N . SER A 1 388 ? -20.947 -10.427 8.128 1.00 90.12 388 SER A N 1
ATOM 3140 C CA . SER A 1 388 ? -20.463 -10.293 9.503 1.00 90.12 388 SER A CA 1
ATOM 3141 C C . SER A 1 388 ? -19.573 -9.056 9.681 1.00 90.12 388 SER A C 1
ATOM 3143 O O . SER A 1 388 ? -19.752 -8.307 10.639 1.00 90.12 388 SER A O 1
ATOM 3145 N N . LEU A 1 389 ? -18.679 -8.781 8.724 1.00 90.25 389 LEU A N 1
ATOM 3146 C CA . LEU A 1 389 ? -17.796 -7.614 8.746 1.00 90.25 389 LEU A CA 1
ATOM 3147 C C . LEU A 1 389 ? -18.588 -6.301 8.643 1.00 90.25 389 LEU A C 1
ATOM 3149 O O . LEU A 1 389 ? -18.371 -5.376 9.428 1.00 90.25 389 LEU A O 1
ATOM 3153 N N . ASN A 1 390 ? -19.526 -6.225 7.696 1.00 91.44 390 ASN A N 1
ATOM 3154 C CA . ASN A 1 390 ? -20.329 -5.026 7.469 1.00 91.44 390 ASN A CA 1
ATOM 3155 C C . ASN A 1 390 ? -21.282 -4.745 8.640 1.00 91.44 390 ASN A C 1
ATOM 3157 O O . ASN A 1 390 ? -21.429 -3.587 9.031 1.00 91.44 390 ASN A O 1
ATOM 3161 N N . LEU A 1 391 ? -21.875 -5.778 9.248 1.00 88.88 391 LEU A N 1
ATOM 3162 C CA . LEU A 1 391 ? -22.703 -5.631 10.449 1.00 88.88 391 LEU A CA 1
ATOM 3163 C C . LEU A 1 391 ? -21.877 -5.185 11.658 1.00 88.88 391 LEU A C 1
ATOM 3165 O O . LEU A 1 391 ? -22.304 -4.296 12.391 1.00 88.88 391 LEU A O 1
ATOM 3169 N N . MET A 1 392 ? -20.674 -5.739 11.849 1.00 87.06 392 MET A N 1
ATOM 3170 C CA . MET A 1 392 ? -19.762 -5.279 12.902 1.00 87.06 392 MET A CA 1
ATOM 3171 C C . MET A 1 392 ? -19.392 -3.803 12.723 1.00 87.06 392 MET A C 1
ATOM 3173 O O . MET A 1 392 ? -19.391 -3.052 13.698 1.00 87.06 392 MET A O 1
ATOM 3177 N N . SER A 1 393 ? -19.122 -3.372 11.488 1.00 86.56 393 SER A N 1
ATOM 3178 C CA . SER A 1 393 ? -18.852 -1.965 11.173 1.00 86.56 393 SER A CA 1
ATOM 3179 C C . SER A 1 393 ? -20.070 -1.074 11.443 1.00 86.56 393 SER A C 1
ATOM 3181 O O . SER A 1 393 ? -19.936 -0.036 12.088 1.00 86.56 393 SER A O 1
ATOM 3183 N N . ALA A 1 394 ? -21.266 -1.492 11.019 1.00 85.88 394 ALA A N 1
ATOM 3184 C CA . ALA A 1 394 ? -22.506 -0.756 11.263 1.00 85.88 394 ALA A CA 1
ATOM 3185 C C . ALA A 1 394 ? -22.802 -0.608 12.764 1.00 85.88 394 ALA A C 1
ATOM 3187 O O . ALA A 1 394 ? -23.104 0.492 13.230 1.00 85.88 394 ALA A O 1
ATOM 3188 N N . PHE A 1 395 ? -22.638 -1.688 13.534 1.00 84.00 395 PHE A N 1
ATOM 3189 C CA . PHE A 1 395 ? -22.769 -1.659 14.987 1.00 84.00 395 PHE A CA 1
ATOM 3190 C C . PHE A 1 395 ? -21.748 -0.718 15.628 1.00 84.00 395 PHE A C 1
ATOM 3192 O O . PHE A 1 395 ? -22.120 0.105 16.461 1.00 84.00 395 PHE A O 1
ATOM 3199 N N . TYR A 1 396 ? -20.478 -0.790 15.221 1.00 85.06 396 TYR A N 1
ATOM 3200 C CA . TYR A 1 396 ? -19.440 0.087 15.756 1.00 85.06 396 TYR A CA 1
ATOM 3201 C C . TYR A 1 396 ? -19.745 1.563 15.472 1.00 85.06 396 TYR A C 1
ATOM 3203 O O . TYR A 1 396 ? -19.681 2.400 16.371 1.00 85.06 396 TYR A O 1
ATOM 3211 N N . ASN A 1 397 ? -20.180 1.883 14.252 1.00 86.50 397 ASN A N 1
ATOM 3212 C CA . ASN A 1 397 ? -20.582 3.241 13.899 1.00 86.50 397 ASN A CA 1
ATOM 3213 C C . ASN A 1 397 ? -21.749 3.732 14.758 1.00 86.50 397 ASN A C 1
ATOM 3215 O O . ASN A 1 397 ? -21.685 4.829 15.310 1.00 86.50 397 ASN A O 1
ATOM 3219 N N . LYS A 1 398 ? -22.789 2.910 14.923 1.00 85.38 398 LYS A N 1
ATOM 3220 C CA . LYS A 1 398 ? -23.979 3.287 15.688 1.00 85.38 398 LYS A CA 1
ATOM 3221 C C . LYS A 1 398 ? -23.721 3.388 17.196 1.00 85.38 398 LYS A C 1
ATOM 3223 O O . LYS A 1 398 ? -24.236 4.298 17.834 1.00 85.38 398 LYS A O 1
ATOM 3228 N N . ALA A 1 399 ? -22.959 2.462 17.775 1.00 84.62 399 ALA A N 1
ATOM 3229 C CA . ALA A 1 399 ? -22.772 2.368 19.224 1.00 84.62 399 ALA A CA 1
ATOM 3230 C C . ALA A 1 399 ? -21.578 3.185 19.752 1.00 84.62 399 ALA A C 1
ATOM 3232 O O . ALA A 1 399 ? -21.558 3.525 20.936 1.00 84.62 399 ALA A O 1
ATOM 3233 N N . PHE A 1 400 ? -20.600 3.511 18.898 1.00 88.50 400 PHE A N 1
ATOM 3234 C CA . PHE A 1 400 ? -19.371 4.204 19.297 1.00 88.50 400 PHE A CA 1
ATOM 3235 C C . PHE A 1 400 ? -19.215 5.544 18.582 1.00 88.50 400 PHE A C 1
ATOM 3237 O O . PHE A 1 400 ? -19.132 6.575 19.246 1.00 88.50 400 PHE A O 1
ATOM 3244 N N . ILE A 1 401 ? -19.201 5.548 17.244 1.00 89.56 401 ILE A N 1
ATOM 3245 C CA . ILE A 1 401 ? -18.837 6.744 16.467 1.00 89.56 401 ILE A CA 1
ATOM 3246 C C . ILE A 1 401 ? -19.919 7.823 16.526 1.00 89.56 401 ILE A C 1
ATOM 3248 O O . ILE A 1 401 ? -19.619 8.958 16.886 1.00 89.56 401 ILE A O 1
ATOM 3252 N N . ALA A 1 402 ? -21.175 7.485 16.232 1.00 89.38 402 ALA A N 1
ATOM 3253 C CA . ALA A 1 402 ? -22.263 8.460 16.238 1.00 89.38 402 ALA A CA 1
ATOM 3254 C C . ALA A 1 402 ? -22.493 9.085 17.635 1.00 89.38 402 ALA A C 1
ATOM 3256 O O . ALA A 1 402 ? -22.552 10.315 17.721 1.00 89.38 402 ALA A O 1
ATOM 3257 N N . PRO A 1 403 ? -22.526 8.313 18.746 1.00 92.44 403 PRO A N 1
ATOM 3258 C CA . PRO A 1 403 ? -22.609 8.893 20.085 1.00 92.44 403 PRO A CA 1
ATOM 3259 C C . PRO A 1 403 ? -21.392 9.756 20.423 1.00 92.44 403 PRO A C 1
ATOM 3261 O O . PRO A 1 403 ? -21.551 10.849 20.960 1.00 92.44 403 PRO A O 1
ATOM 3264 N N . TYR A 1 404 ? -20.180 9.317 20.061 1.00 93.44 404 TYR A N 1
ATOM 3265 C CA . TYR A 1 404 ? -18.973 10.120 20.250 1.00 93.44 404 TYR A CA 1
ATOM 3266 C C . TYR A 1 404 ? -19.061 11.472 19.540 1.00 93.44 404 TYR A C 1
ATOM 3268 O O . TYR A 1 404 ? -18.799 12.497 20.162 1.00 93.44 404 TYR A O 1
ATOM 3276 N N . GLN A 1 405 ? -19.461 11.490 18.268 1.00 92.31 405 GLN A N 1
ATOM 3277 C CA . GLN A 1 405 ? -19.622 12.719 17.490 1.00 92.31 405 GLN A CA 1
ATOM 3278 C C . GLN A 1 405 ? -20.665 13.645 18.117 1.00 92.31 405 GLN A C 1
ATOM 3280 O O . GLN A 1 405 ? -20.424 14.842 18.262 1.00 92.31 405 GLN A O 1
ATOM 3285 N N . GLN A 1 406 ? -21.792 13.091 18.571 1.00 92.88 406 GLN A N 1
ATOM 3286 C CA . GLN A 1 406 ? -22.812 13.856 19.282 1.00 92.88 406 GLN A CA 1
ATOM 3287 C C . GLN A 1 406 ? -22.272 14.458 20.590 1.00 92.88 406 GLN A C 1
ATOM 3289 O O . GLN A 1 406 ? -22.530 15.625 20.886 1.00 92.88 406 GLN A O 1
ATOM 3294 N N . TYR A 1 407 ? -21.495 13.702 21.368 1.00 94.81 407 TYR A N 1
ATOM 3295 C CA . TYR A 1 407 ? -20.864 14.220 22.584 1.00 94.81 407 TYR A CA 1
ATOM 3296 C C . TYR A 1 407 ? -19.797 15.257 22.259 1.00 94.81 407 TYR A C 1
ATOM 3298 O O . TYR A 1 407 ? -19.768 16.304 22.890 1.00 94.81 407 TYR A O 1
ATOM 3306 N N . LEU A 1 408 ? -18.982 15.049 21.230 1.00 93.88 408 LEU A N 1
ATOM 3307 C CA . LEU A 1 408 ? -17.987 16.023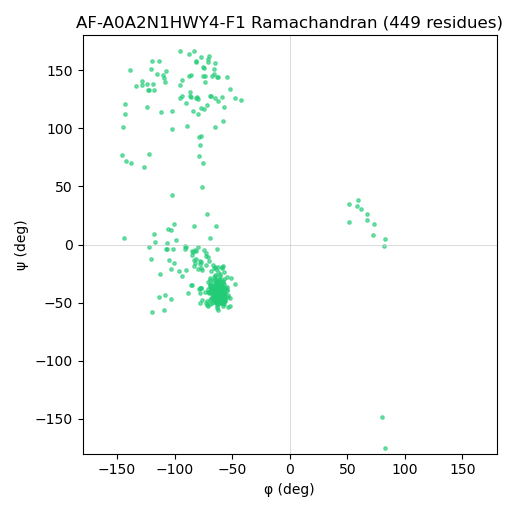 20.796 1.00 93.88 408 LEU A CA 1
ATOM 3308 C C . LEU A 1 408 ? -18.636 17.343 20.361 1.00 93.88 408 LEU A C 1
ATOM 3310 O O . LEU A 1 408 ? -18.127 18.417 20.689 1.00 93.88 408 LEU A O 1
ATOM 3314 N N . TYR A 1 409 ? -19.784 17.279 19.681 1.00 91.69 409 TYR A N 1
ATOM 3315 C CA . TYR A 1 409 ? -20.553 18.463 19.315 1.00 91.69 409 TYR A CA 1
ATOM 3316 C C . TYR A 1 409 ? -20.989 19.278 20.531 1.00 91.69 409 TYR A C 1
ATOM 3318 O O . TYR A 1 409 ? -20.926 20.507 20.482 1.00 91.69 409 TYR A O 1
ATOM 3326 N N . VAL A 1 410 ? -21.425 18.609 21.599 1.00 93.38 410 VAL A N 1
ATOM 3327 C CA . VAL A 1 410 ? -21.916 19.248 22.827 1.00 93.38 410 VAL A CA 1
ATOM 3328 C C . VAL A 1 410 ? -20.761 19.741 23.696 1.00 93.38 410 VAL A C 1
ATOM 3330 O O . VAL A 1 410 ? -20.742 20.901 24.094 1.00 93.38 410 VAL A O 1
ATOM 3333 N N . GLU A 1 411 ? -19.785 18.878 23.964 1.00 91.56 411 GLU A N 1
ATOM 3334 C CA . GLU A 1 411 ? -18.706 19.132 24.920 1.00 91.56 411 GLU A CA 1
ATOM 3335 C C . GLU A 1 411 ? -17.594 20.024 24.336 1.00 91.56 411 GLU A C 1
ATOM 3337 O O . GLU A 1 411 ? -16.814 20.611 25.084 1.00 91.56 411 GLU A O 1
ATOM 3342 N N . LYS A 1 412 ? -17.474 20.102 22.998 1.00 91.44 412 LYS A N 1
ATOM 3343 C CA . LYS A 1 412 ? -16.393 20.802 22.262 1.00 91.44 412 LYS A CA 1
ATOM 3344 C C . LYS A 1 412 ? -14.974 20.409 22.701 1.00 91.44 412 LYS A C 1
ATOM 3346 O O . LYS A 1 412 ? -14.009 21.121 22.434 1.00 91.44 412 LYS A O 1
ATOM 3351 N N . ASN A 1 413 ? -14.846 19.264 23.362 1.00 92.19 413 ASN A N 1
ATOM 3352 C CA . ASN A 1 413 ? -13.606 18.723 23.886 1.00 92.19 413 ASN A CA 1
ATOM 3353 C C . ASN A 1 413 ? -13.633 17.202 23.716 1.00 92.19 413 ASN A C 1
ATOM 3355 O O . ASN A 1 413 ? -14.521 16.525 24.237 1.00 92.19 413 ASN A O 1
ATOM 3359 N N . TRP A 1 414 ? -12.655 16.669 22.984 1.00 92.81 414 TRP A N 1
ATOM 3360 C CA . TRP A 1 414 ? -12.595 15.246 22.666 1.00 92.81 414 TRP A CA 1
ATOM 3361 C C . TRP A 1 414 ? -12.401 14.370 23.902 1.00 92.81 414 TRP A C 1
ATOM 3363 O O . TRP A 1 414 ? -13.016 13.310 23.972 1.00 92.81 414 TRP A O 1
ATOM 3373 N N . LEU A 1 415 ? -11.635 14.830 24.901 1.00 93.00 415 LEU A N 1
ATOM 3374 C CA . LEU A 1 415 ? -11.456 14.113 26.165 1.00 93.00 415 LEU A CA 1
ATOM 3375 C C . LEU A 1 415 ? -12.796 13.981 26.887 1.00 93.00 415 LEU A C 1
ATOM 3377 O O . LEU A 1 415 ? -13.197 12.878 27.231 1.00 93.00 415 LEU A O 1
ATOM 3381 N N . ALA A 1 416 ? -13.535 15.084 27.033 1.00 93.69 416 ALA A N 1
ATOM 3382 C CA . ALA A 1 416 ? -14.852 15.061 27.672 1.00 93.69 416 ALA A CA 1
ATOM 3383 C C . ALA A 1 416 ? -15.840 14.140 26.928 1.00 93.69 416 ALA A C 1
ATOM 3385 O O . ALA A 1 416 ? -16.579 13.378 27.556 1.00 93.69 416 ALA A O 1
ATOM 3386 N N . ALA A 1 417 ? -15.804 14.146 25.593 1.00 94.88 417 ALA A N 1
ATOM 3387 C CA . ALA A 1 417 ? -16.648 13.292 24.765 1.00 94.88 417 ALA A CA 1
ATOM 3388 C C . ALA A 1 417 ? -16.316 11.794 24.909 1.00 94.88 417 ALA A C 1
ATOM 3390 O O . ALA A 1 417 ? -17.233 10.989 25.099 1.00 94.88 417 ALA A O 1
ATOM 3391 N N . ILE A 1 418 ? -15.033 11.400 24.884 1.00 94.25 418 ILE A N 1
ATOM 3392 C CA . ILE A 1 418 ? -14.650 9.993 25.109 1.00 94.25 418 ILE A CA 1
ATOM 3393 C C . ILE A 1 418 ? -14.889 9.557 26.558 1.00 94.25 418 ILE A C 1
ATOM 3395 O O . ILE A 1 418 ? -15.304 8.421 26.783 1.00 94.25 418 ILE A O 1
ATOM 3399 N N . SER A 1 419 ? -14.694 10.449 27.537 1.00 94.50 419 SER A N 1
ATOM 3400 C CA . SER A 1 419 ? -15.009 10.197 28.947 1.00 94.50 419 SER A CA 1
ATOM 3401 C C . SER A 1 419 ? -16.485 9.876 29.122 1.00 94.50 419 SER A C 1
ATOM 3403 O O . SER A 1 419 ? -16.842 8.907 29.795 1.00 94.50 419 SER A O 1
ATOM 3405 N N . ARG A 1 420 ? -17.356 10.663 28.482 1.00 95.19 420 ARG A N 1
ATOM 3406 C CA . ARG A 1 420 ? -18.801 10.448 28.515 1.00 95.19 420 ARG A CA 1
ATOM 3407 C C . ARG A 1 420 ? -19.198 9.140 27.838 1.00 95.19 420 ARG A C 1
ATOM 3409 O O . ARG A 1 420 ? -19.952 8.373 28.434 1.00 95.19 420 ARG A O 1
ATOM 3416 N N . LEU A 1 421 ? -18.659 8.861 26.649 1.00 94.81 421 LEU A N 1
ATOM 3417 C CA . LEU A 1 421 ? -18.903 7.604 25.936 1.00 94.81 421 LEU A CA 1
ATOM 3418 C C . LEU A 1 421 ? -18.533 6.391 26.802 1.00 94.81 421 LEU A C 1
ATOM 3420 O O . LEU A 1 421 ? -19.340 5.475 26.975 1.00 94.81 421 LEU A O 1
ATOM 3424 N N . ALA A 1 422 ? -17.339 6.422 27.394 1.00 94.50 422 ALA A N 1
ATOM 3425 C CA . ALA A 1 422 ? -16.846 5.376 28.278 1.00 94.50 422 ALA A CA 1
ATOM 3426 C C . ALA A 1 422 ? -17.728 5.220 29.527 1.00 94.50 422 ALA A C 1
ATOM 3428 O O . ALA A 1 422 ? -18.090 4.103 29.895 1.00 94.50 422 ALA A O 1
ATOM 3429 N N . PHE A 1 423 ? -18.107 6.328 30.171 1.00 94.06 423 PHE A N 1
ATOM 3430 C CA . PHE A 1 423 ? -18.938 6.317 31.374 1.00 94.06 423 PHE A CA 1
ATOM 3431 C C . PHE A 1 423 ? -20.339 5.747 31.124 1.00 94.06 423 PHE A C 1
ATOM 3433 O O . PHE A 1 423 ? -20.840 4.949 31.917 1.00 94.06 423 PHE A O 1
ATOM 3440 N N . GLU A 1 424 ? -20.980 6.142 30.025 1.00 93.56 424 GLU A N 1
ATOM 3441 C CA . GLU A 1 424 ? -22.298 5.625 29.656 1.00 93.56 424 GLU A CA 1
ATOM 3442 C C . GLU A 1 424 ? -22.246 4.145 29.263 1.00 93.56 424 GLU A C 1
ATOM 3444 O O . GLU A 1 424 ? -23.140 3.393 29.651 1.00 93.56 424 GLU A O 1
ATOM 3449 N N . GLY A 1 425 ? -21.175 3.705 28.593 1.00 90.38 425 GLY A N 1
ATOM 3450 C CA . GLY A 1 425 ? -20.921 2.283 28.354 1.00 90.38 425 GLY A CA 1
ATOM 3451 C C . GLY A 1 425 ? -20.843 1.487 29.655 1.00 90.38 425 GLY A C 1
ATOM 3452 O O . GLY A 1 425 ? -21.571 0.511 29.828 1.00 90.38 425 GLY A O 1
ATOM 3453 N N . LEU A 1 426 ? -20.048 1.954 30.625 1.00 90.38 426 LEU A N 1
ATOM 3454 C CA . LEU A 1 426 ? -19.917 1.295 31.930 1.00 90.38 426 LEU A CA 1
ATOM 3455 C C . LEU A 1 426 ? -21.254 1.189 32.678 1.00 90.38 426 LEU A C 1
ATOM 3457 O O . LEU A 1 426 ? -21.522 0.159 33.294 1.00 90.38 426 LEU A O 1
ATOM 3461 N N . LYS A 1 427 ? -22.125 2.205 32.590 1.00 90.50 427 LYS A N 1
ATOM 3462 C CA . LYS A 1 427 ? -23.485 2.148 33.165 1.00 90.50 427 LYS A CA 1
ATOM 3463 C C . LYS A 1 427 ? -24.353 1.051 32.550 1.00 90.50 427 LYS A C 1
ATOM 3465 O O . LYS A 1 427 ? -25.232 0.531 33.229 1.00 90.50 427 LYS A O 1
ATOM 3470 N N . GLN A 1 428 ? -24.121 0.726 31.282 1.00 86.94 428 GLN A N 1
ATOM 3471 C CA . GLN A 1 428 ? -24.847 -0.303 30.535 1.00 86.94 428 GLN A CA 1
ATOM 3472 C C . GLN A 1 428 ? -24.170 -1.683 30.632 1.00 86.94 428 GLN A C 1
ATOM 3474 O O . GLN A 1 428 ? -24.691 -2.655 30.097 1.00 86.94 428 GLN A O 1
ATOM 3479 N N . GLY A 1 429 ? -23.030 -1.790 31.327 1.00 84.31 429 GLY A N 1
ATOM 3480 C CA . GLY A 1 429 ? -22.227 -3.015 31.373 1.00 84.31 429 GLY A CA 1
ATOM 3481 C C . GLY A 1 429 ? -21.462 -3.295 30.075 1.00 84.31 429 GLY A C 1
ATOM 3482 O O . GLY A 1 429 ? -21.024 -4.421 29.854 1.00 84.31 429 GLY A O 1
ATOM 3483 N N . GLU A 1 430 ? -21.291 -2.286 29.220 1.00 84.81 430 GLU A N 1
ATOM 3484 C CA . GLU A 1 430 ? -20.633 -2.398 27.921 1.00 84.81 430 GLU A CA 1
ATOM 3485 C C . GLU A 1 430 ? -19.261 -1.714 27.915 1.00 84.81 430 GLU A C 1
ATOM 3487 O O . GLU A 1 430 ? -19.076 -0.605 28.422 1.00 84.81 430 GLU A O 1
ATOM 3492 N N . ASN A 1 431 ? -18.284 -2.347 27.266 1.00 86.31 431 ASN A N 1
ATOM 3493 C CA . ASN A 1 431 ? -16.984 -1.732 27.025 1.00 86.31 431 ASN A CA 1
ATOM 3494 C C . ASN A 1 431 ? -17.068 -0.755 25.839 1.00 86.31 431 ASN A C 1
ATOM 3496 O O . ASN A 1 431 ? -16.884 -1.158 24.690 1.00 86.31 431 ASN A O 1
ATOM 3500 N N . ARG A 1 432 ? -17.333 0.527 26.128 1.00 89.44 432 ARG A N 1
ATOM 3501 C CA . ARG A 1 432 ? -17.343 1.622 25.138 1.00 89.44 432 ARG A CA 1
ATOM 3502 C C . ARG A 1 432 ? -16.086 2.490 25.178 1.00 89.44 432 ARG A C 1
ATOM 3504 O O . ARG A 1 432 ? -16.156 3.716 25.146 1.00 89.44 432 ARG A O 1
ATOM 3511 N N . PHE A 1 433 ? -14.927 1.856 25.313 1.00 91.44 433 PHE A N 1
ATOM 3512 C CA . PHE A 1 433 ? -13.639 2.548 25.296 1.00 91.44 433 PHE A CA 1
ATOM 3513 C C . PHE A 1 433 ? -13.103 2.691 23.858 1.00 91.44 433 PHE A C 1
ATOM 3515 O O . PHE A 1 433 ? -13.546 1.961 22.968 1.00 91.44 433 PHE A O 1
ATOM 3522 N N . PRO A 1 434 ? -12.116 3.581 23.618 1.00 88.38 434 PRO A N 1
ATOM 3523 C CA . PRO A 1 434 ? -11.444 3.700 22.319 1.00 88.38 434 PRO A CA 1
ATOM 3524 C C . PRO A 1 434 ? -10.851 2.389 21.783 1.00 88.38 434 PRO A C 1
ATOM 3526 O O . PRO A 1 434 ? -10.778 2.189 20.572 1.00 88.38 434 PRO A O 1
ATOM 3529 N N . ILE A 1 435 ? -10.485 1.471 22.683 1.00 87.12 435 ILE A N 1
ATOM 3530 C CA . ILE A 1 435 ? -10.124 0.091 22.364 1.00 87.12 435 ILE A CA 1
ATOM 3531 C C . ILE A 1 435 ? -11.107 -0.866 23.038 1.00 87.12 435 ILE A C 1
ATOM 3533 O O . ILE A 1 435 ? -11.386 -0.747 24.231 1.00 87.12 435 ILE A O 1
ATOM 3537 N N . THR A 1 436 ? -11.611 -1.842 22.286 1.00 83.19 436 THR A N 1
ATOM 3538 C CA . THR A 1 436 ? -12.522 -2.866 22.808 1.00 83.19 436 THR A CA 1
ATOM 3539 C C . THR A 1 436 ? -11.833 -4.223 22.850 1.00 83.19 436 THR A C 1
ATOM 3541 O O . THR A 1 436 ? -11.006 -4.562 22.004 1.00 83.19 436 THR A O 1
ATOM 3544 N N . TRP A 1 437 ? -12.177 -5.022 23.852 1.00 83.62 437 TRP A N 1
ATOM 3545 C CA . TRP A 1 437 ? -11.777 -6.420 23.944 1.00 83.62 437 TRP A CA 1
ATOM 3546 C C . TRP A 1 437 ? -12.962 -7.234 24.449 1.00 83.62 437 TRP A C 1
ATOM 3548 O O . TRP A 1 437 ? -13.822 -6.734 25.173 1.00 83.62 437 TRP A O 1
ATOM 3558 N N . SER A 1 438 ? -13.015 -8.494 24.039 1.00 74.62 438 SER A N 1
ATOM 3559 C CA . SER A 1 438 ? -14.003 -9.457 24.516 1.00 74.62 438 SER A CA 1
ATOM 3560 C C . SER A 1 438 ? -13.289 -10.749 24.859 1.00 74.62 438 SER A C 1
ATOM 3562 O O . SER A 1 438 ? -12.423 -11.214 24.109 1.00 74.62 438 SER A O 1
ATOM 3564 N N . PHE A 1 439 ? -13.644 -11.339 25.995 1.00 70.81 439 PHE A N 1
ATOM 3565 C CA . PHE A 1 439 ? -13.103 -12.634 26.365 1.00 70.81 439 PHE A CA 1
ATOM 3566 C C . PHE A 1 439 ? -13.749 -13.720 25.512 1.00 70.81 439 PHE A C 1
ATOM 3568 O O . PHE A 1 439 ? -14.891 -13.605 25.065 1.00 70.81 439 PHE A O 1
ATOM 3575 N N . LYS A 1 440 ? -13.024 -14.819 25.284 1.00 66.50 440 LYS A N 1
ATOM 3576 C CA . LYS A 1 440 ? -13.512 -15.923 24.445 1.00 66.50 440 LYS A CA 1
ATOM 3577 C C . LYS A 1 440 ? -14.867 -16.459 24.927 1.00 66.50 440 LYS A C 1
ATOM 3579 O O . LYS A 1 440 ? -15.710 -16.792 24.101 1.00 66.50 440 LYS A O 1
ATOM 3584 N N . LYS A 1 441 ? -15.079 -16.522 26.247 1.00 68.94 441 LYS A N 1
ATOM 3585 C CA . LYS A 1 441 ? -16.345 -16.966 26.853 1.00 68.94 441 LYS A CA 1
ATOM 3586 C C . LYS A 1 441 ? -17.500 -16.021 26.503 1.00 68.94 441 LYS A C 1
ATOM 3588 O O . LYS A 1 441 ? -18.534 -16.496 26.042 1.00 68.94 441 LYS A O 1
ATOM 3593 N N . ASP A 1 442 ? -17.280 -14.715 26.611 1.00 68.06 442 ASP A N 1
ATOM 3594 C CA . ASP A 1 442 ? -18.296 -13.695 26.322 1.00 68.06 442 ASP A CA 1
ATOM 3595 C C . ASP A 1 442 ? -18.582 -13.594 24.823 1.00 68.06 442 ASP A C 1
ATOM 3597 O O . ASP A 1 442 ? -19.731 -13.492 24.405 1.00 68.06 442 ASP A O 1
ATOM 3601 N N . LYS A 1 443 ? -17.545 -13.727 23.988 1.00 59.75 443 LYS A N 1
ATOM 3602 C CA . LYS A 1 443 ? -17.682 -13.726 22.528 1.00 59.75 443 LYS A CA 1
ATOM 3603 C C . LYS A 1 443 ? -18.523 -14.910 22.039 1.00 59.75 443 LYS A C 1
ATOM 3605 O O . LYS A 1 443 ? -19.366 -14.744 21.165 1.00 59.75 443 LYS A O 1
ATOM 3610 N N . VAL A 1 444 ? -18.342 -16.094 22.633 1.00 55.94 444 VAL A N 1
ATOM 3611 C CA . VAL A 1 444 ? -19.161 -17.285 22.339 1.00 55.94 444 VAL A CA 1
ATOM 3612 C C . VAL A 1 444 ? -20.590 -17.146 22.880 1.00 55.94 444 VAL A C 1
ATOM 3614 O O . VAL A 1 444 ? -21.514 -17.674 22.265 1.00 55.94 444 VAL A O 1
ATOM 3617 N N . GLY A 1 445 ? -20.789 -16.443 23.999 1.00 47.22 445 GLY A N 1
ATOM 3618 C CA . GLY A 1 445 ? -22.116 -16.139 24.543 1.00 47.22 445 GLY A CA 1
ATOM 3619 C C . GLY A 1 445 ? -22.915 -15.184 23.653 1.00 47.22 445 GLY A C 1
ATOM 3620 O O . GLY A 1 445 ? -24.035 -15.506 23.269 1.00 47.22 445 GLY A O 1
ATOM 3621 N N . ASN A 1 446 ? -22.307 -14.065 23.252 1.00 52.06 446 ASN A N 1
ATOM 3622 C CA . ASN A 1 446 ? -22.963 -13.012 22.469 1.00 52.06 446 ASN A CA 1
ATOM 3623 C C . ASN A 1 446 ? -23.284 -13.432 21.024 1.00 52.06 446 ASN A C 1
ATOM 3625 O O . ASN A 1 446 ? -24.285 -13.003 20.460 1.00 52.06 446 ASN A O 1
ATOM 3629 N N . LEU A 1 447 ? -22.478 -14.313 20.422 1.00 41.78 447 LEU A N 1
ATOM 3630 C CA . LEU A 1 447 ? -22.770 -14.865 19.090 1.00 41.78 447 LEU A CA 1
ATOM 3631 C C . LEU A 1 447 ? -23.997 -15.789 19.076 1.00 41.78 447 LEU A C 1
ATOM 3633 O O . LEU A 1 447 ? -24.596 -15.981 18.024 1.00 41.78 447 LEU A O 1
ATOM 3637 N N . LYS A 1 448 ? -24.382 -16.364 20.223 1.00 36.16 448 LYS A N 1
ATOM 3638 C CA . LYS A 1 448 ? -25.580 -17.213 20.332 1.00 36.16 448 LYS A CA 1
ATOM 3639 C C . LYS A 1 448 ? -26.871 -16.417 20.513 1.00 36.16 448 LYS A C 1
ATOM 3641 O O . LYS A 1 448 ? -27.938 -16.982 20.318 1.00 36.16 448 LYS A O 1
ATOM 3646 N N . THR A 1 449 ? -26.780 -15.156 20.929 1.00 34.97 449 THR A N 1
ATOM 3647 C CA . THR A 1 449 ? -27.935 -14.300 21.243 1.00 34.97 449 THR A CA 1
ATOM 3648 C C . THR A 1 449 ? -28.222 -13.245 20.174 1.00 34.97 449 THR A C 1
ATOM 3650 O O . THR A 1 449 ? -29.283 -12.633 20.219 1.00 34.97 449 THR A O 1
ATOM 3653 N N . GLY A 1 450 ? -27.294 -13.016 19.237 1.00 36.75 450 GLY A N 1
ATOM 3654 C CA . GLY A 1 450 ? -27.403 -12.001 18.180 1.00 36.75 450 GLY A CA 1
ATOM 3655 C C . GLY A 1 450 ? -27.860 -12.501 16.803 1.00 36.75 450 GLY A C 1
ATOM 3656 O O . GLY A 1 450 ? -27.863 -11.699 15.870 1.00 36.75 450 GLY A O 1
ATOM 3657 N N . LEU A 1 451 ? -28.206 -13.786 16.667 1.00 34.03 451 LEU A N 1
ATOM 3658 C CA . LEU A 1 451 ? -28.831 -14.373 15.473 1.00 34.03 451 LEU A CA 1
ATOM 3659 C C . LEU A 1 451 ? -30.297 -14.702 15.746 1.00 34.03 451 LEU A C 1
ATOM 3661 O O . LEU A 1 451 ? -30.547 -15.391 16.763 1.00 34.03 451 LEU A O 1
#

Solvent-accessible surface area (backbone atoms only — not comparable to full-atom values): 25142 Å² total; per-residue (Å²): 129,84,89,65,52,70,59,45,52,54,37,55,52,33,48,74,72,68,43,51,66,59,57,25,51,48,56,48,44,50,36,48,74,71,54,46,69,63,56,51,101,91,48,66,53,49,71,67,59,47,49,44,50,58,73,67,32,70,57,72,81,73,52,52,68,71,52,47,71,33,69,63,40,22,55,51,46,14,52,53,48,58,44,72,80,71,81,54,66,73,59,51,54,51,42,46,73,70,29,48,65,32,49,53,49,12,47,30,61,29,46,45,44,79,40,78,87,38,60,40,49,55,55,57,53,58,58,58,78,43,100,55,75,84,52,52,68,60,53,54,49,33,53,51,41,32,53,54,50,50,52,42,50,53,55,35,51,58,36,46,62,78,52,63,86,57,50,67,68,57,49,51,48,49,52,31,51,49,38,51,65,73,63,55,61,67,78,72,79,87,55,99,77,66,73,79,53,68,68,56,56,41,47,53,52,25,50,52,52,53,49,51,55,45,59,75,74,49,61,78,74,78,68,68,78,42,73,65,56,52,50,53,49,40,56,68,73,43,40,36,61,47,59,69,46,100,85,57,78,58,68,57,65,62,45,51,47,50,54,50,35,48,53,38,39,30,53,44,50,49,44,45,60,66,47,50,44,38,65,29,69,40,75,23,44,39,81,40,82,53,99,90,40,80,42,84,41,81,67,30,69,65,53,40,50,51,50,50,52,50,50,52,51,56,68,45,45,65,57,55,35,42,52,52,4,46,54,48,34,49,74,71,60,50,67,86,49,84,43,77,53,86,90,42,21,68,50,41,48,50,16,49,23,51,26,45,16,52,49,51,49,40,33,75,76,68,66,49,62,71,57,44,70,47,99,86,68,51,74,42,50,43,64,63,54,40,34,53,53,32,42,52,50,36,48,46,40,62,74,47,45,51,53,34,34,56,34,28,70,71,62,75,32,56,54,61,11,51,21,48,42,29,52,56,20,53,75,73,76,39,82,43,49,82,66,74,87,72,54,74,70,55,51,60,51,52,64,68,70,76,112

Mean predicted aligned error: 8.28 Å

Secondary structure (DSSP, 8-state):
-----HHHHHHHHHHHTT--HHHHHHHHHHHHHTT---EETTEEPPHHHHHHHHHT-GGGGT--GGGGGSHHHHHHHHHHHH-SS---HHHHHHHHHH-HHHHHHHHHHTTGGG-TT-HHHHHHHHGGGSS-TTSHHHHHHHHHHHHHHHHHHHHHHHHHHTTTTS-HHHHHHHHHHHHHHHTTT----S-TTS---HHHHHHHHHHHHHHHHHHHTS-GGGG---HHHHHHHHHHHTHHHHS--TTSPP-HHHHHHHHHHHHHHHHHHHIIIIIIHHHHH-TTEEEEEETTEEEEEES-HHHHHHHHHHHHHHHHHHHHHHHHHHHHHHHTT-TTS--SSGGGHHHHHHHHHHHHHHHHHHHHHH---SEEE-TTS-EEEHHHHHHHHHHHHHHHIIIIIHHHHHHHHHHS-HHHHHHHHHHHHHHTT---SSS----HHHHHHHHHH--

Foldseek 3Di:
DPPDQPLLVQLVVVVVVVDDLLVSVLVSLVCLVVVPPQDDPVDGQDNLNSLQSSLPHPSLVVRDLVNLPDPSNLVSLLVVLLDARDDDLVSVLVSCVSPVPSNLLSCLQNLVLLPVPGVSLVSVVVSCVDPDCSCVFVNLVSVVSNVVLVVLVVQLVVLCVVCLPPFLLLLLLLLLLVCLAPPLQDDPPPCPQAPDDVLNVLLVVLSVVSSVVNVVSDDPVSPPDDPVNNVVSCVQQPCCLLPPDPPDDHPVVVSVSSVSSSVSSSVSSCCCPVPSCCSRPVPQWHFGDDPSDTDIDGPHPVSVVVVVVVVVVVSCLLVVLLVVLVVVCVVVVVPPPQDPDPVCRVLLSSLSSQLSSVVCCCCVVVVDDQWDQDPVRDIDGSSVVSSVVSSVVSCCCVLASVQLNVQCVVVVDSSRSQSVSCVVCVVVVHRRHSDDDDDPVVVVVVVVVRD